Protein 2EWF (pdb70)

Radius of gyration: 25.9 Å; Cα contacts (8 Å, |Δi|>4): 853; chains: 1; bounding box: 62×52×68 Å

B-factor: mean 37.4, std 15.35, range [14.53, 157.91]

InterPro domains:
  IPR018573 Restriction endonuclease, type II, AlwI [PF09491] (80-544)

Foldseek 3Di:
DLADQFAFDAVLPLFPLVLLVLLLLVQVQFFPQCDDPSNVVSLVVSLVVVCPDQLNVVDDHSCNNCVNCVQLLQWDAAPVRGIHGFPLVVCSNVPHLVLLSLLQSLLQRFPPFLVHDDPRGDPVQAWDSLLLLVLLLCVLQVWDFLLNCLQQRRSRRHSVCSVVSSVVVVVLVVVLVPQPDPVSSVVSSVVSSVVSLCVVVVDDVVVVVVVVSSVVSSSRSLSVLNSSLSNQQWADFFRTIGGNPVCVVVSVQSNVPGGRDDPHNHPPVRSVASSDSCPPPDPQLALVSLVVLLVVLLVVQVVLCVVPCVPAVLLVLLVVVLVVLVCVVVVPRHSVSSVSSNSVSLVSSLQSVLLVVLVVVLPVVSLVVLLVLLVQLLDDPVSNQVVRSRGHNDGSFQVNLLSVLSLVSPQGQFNGWAAQFDHGSNRGGRGAHRLQAARIWTHHPAAIEGEHEGQDDEPVCCVRDLPNVLNNQVVVVVVCVVVVPRHYYAYEYEYQDDYLVSVLSVLCCCQPVVGQYFYDYSVLSSVSSVLQSQQSVVVHHDYPVLVVCLSVQLSCLSHVWDSDSVGSVVSSVVSSVVSSVVSVGDD

Sequence (587 aa):
MAKKVNWYVSCSPRSPEKIQPELKVLANFEGSYWKGVKGYKAQEAFAKELAALPQFLGAFSTRDRVAPMKTYGFVFVDEEGYLRITEAGKMLANNRRPKDVFLKQLVKWQYPSFQHKGKEYPEEEWSINPLVFVLSLLKKVGGLSKLDIAMFCLTATNNNQVDEIAEEIMQFRNEREKIKGQNKKLEFTENYFFKRRFEKIYGNVSHKSKIETKMRNARDVADATTRYFRYTGLFVARGNQLVLNPEKSDLIDEIISSSKVVKNYTRVEEFHEYYGNPSLPQFSFETKEQLLDLAHRIRDENTRLAEQLVEHFPNVKVEIQVLEDIYNSLNKKVDVETLKDVIYHAKELQLELKKKKLQADFNDPRQLEEVIDLLEVYHEKKNVIEEKIKARFIANKNTVFEWLTWNGFIILGNALEYKNNFVIDEELQPVTHAAGNQPDMEIIYEDFIVLGEVTTSKGATQFKMESEPVTRHYLNKKKELEKQGVEKELYCLFIAPEINKNTFEEFMKYNIVQNTRIIPLSLKQFNMLLMVQKKLIEKGRRLSSYDIKNLMVSLYRTTIECERKYTQIKAGLEETLNNWVVDKEVRF

Nearest PDB structures (foldseek):
  2ewf-assembly1_A  TM=1.002E+00  e=1.329E-92  Bacillus sp. D6
  5liq-assembly2_B  TM=9.983E-01  e=4.675E-88  Bacillus sp. (in: firmicutes)
  6qnz-assembly1_A  TM=1.000E+00  e=2.399E-87  Bacillus sp. D6
  5lhc-assembly1_B  TM=9.979E-01  e=2.635E-87  Bacillus sp. (in: firmicutes)
  5liz-assembly1_A  TM=9.959E-01  e=3.962E-86  Bacillus sp. (in: firmicutes)

Secondary structure (DSSP, 8-state):
--S--------TTSSGGGHHHHHHHHGGGTT-B-STTTTHHHHHHHHHHHHTSGGG-----HHHHHHHHHHTTSEEE-TTSBEEE-HHHHHHHTTSSHHHHHHHHHHH--BS-SSS-TTSS-TTT-BB-HHHHHHHHHHHHS-B-HHHIIIIITT--BGGGHHHHHHHHHHHHHHHHHS-SHHHHHHHHHHHHHHHHHHHS----HHHHHHHHHHHHHHHHHHHHHHHHHTTSEEEETTEEEE-GGGHHHHHHHHHH----S--SSHHHHHHHHT-TT-SPPTT-SHHHHHHHHHHHHHHHHHHHHHHTTT-GGGHHHHHHHHHHHHHHHH---HHHHHHHHHHHHHHHHHHHHHHHHHHTTSHHHHHHHHHHHHHTTS-HHHHHHHHHTT-SS-HHHHHHHHHHHHHHHH---SEEEE-SEE-TTS-EEEPPPTTS-SEEEE-SSEEEEEEE----HHHHHHHHHHHHHHHHHHHHHHHHHTT---EEEEEEEESS--HHHHHHHHHHHHHH---EEEEEHHHHHHHHHHHHHHHHTT----HHHHHHHHHHHHHHHHHS-S-HHHHHHHHHHHHHHHHHHTT---

Structure (mmCIF, N/CA/C/O backbone):
data_2EWF
#
_entry.id   2EWF
#
_cell.length_a   59.553
_cell.length_b   92.562
_cell.length_c   76.349
_cell.angle_alpha   90.00
_cell.angle_beta   111.88
_cell.angle_gamma   90.00
#
_symmetry.space_group_name_H-M   'P 1 21 1'
#
loop_
_entity.id
_entity.type
_entity.pdbx_description
1 polymer 'Nicking endonuclease N.BspD6I'
2 non-polymer 'BROMIDE ION'
3 water water
#
loop_
_atom_site.group_PDB
_atom_site.id
_atom_site.type_symbol
_atom_site.label_atom_id
_atom_site.label_alt_id
_atom_site.label_comp_id
_atom_site.label_asym_id
_atom_site.label_entity_id
_atom_site.label_seq_id
_atom_site.pdbx_PDB_ins_code
_atom_site.Cartn_x
_atom_site.Cartn_y
_atom_site.Cartn_z
_atom_site.occupancy
_atom_site.B_iso_or_equiv
_atom_site.auth_seq_id
_atom_site.auth_comp_id
_atom_site.auth_asym_id
_atom_site.auth_atom_id
_atom_site.pdbx_PDB_model_num
ATOM 1 N N . MET A 1 7 ? 16.149 27.314 93.191 0.50 61.45 1 MET A N 1
ATOM 2 C CA . MET A 1 7 ? 14.919 27.936 92.697 0.50 43.84 1 MET A CA 1
ATOM 3 C C . MET A 1 7 ? 14.314 27.115 91.570 0.50 45.15 1 MET A C 1
ATOM 4 O O . MET A 1 7 ? 15.008 26.497 90.759 0.50 46.99 1 MET A O 1
ATOM 9 N N . ALA A 1 8 ? 12.983 27.081 91.488 0.50 49.26 2 ALA A N 1
ATOM 10 C CA . ALA A 1 8 ? 12.397 26.327 90.374 0.50 51.98 2 ALA A CA 1
ATOM 11 C C . ALA A 1 8 ? 12.228 27.263 89.183 0.50 43.71 2 ALA A C 1
ATOM 12 O O . ALA A 1 8 ? 11.870 26.864 88.077 0.50 55.50 2 ALA A O 1
ATOM 14 N N . LYS A 1 9 ? 12.496 28.541 89.441 0.50 36.62 3 LYS A N 1
ATOM 15 C CA . LYS A 1 9 ? 12.382 29.542 88.387 0.50 38.30 3 LYS A CA 1
ATOM 16 C C . LYS A 1 9 ? 13.437 29.262 87.319 0.50 47.89 3 LYS A C 1
ATOM 17 O O . LYS A 1 9 ? 14.607 29.160 87.684 0.50 29.90 3 LYS A O 1
ATOM 23 N N . LYS A 1 10 ? 13.005 29.144 86.071 1.00 53.97 4 LYS A N 1
ATOM 24 C CA . LYS A 1 10 ? 13.907 29.019 84.932 1.00 42.29 4 LYS A CA 1
ATOM 25 C C . LYS A 1 10 ? 14.674 30.325 84.794 1.00 30.30 4 LYS A C 1
ATOM 26 O O . LYS A 1 10 ? 14.128 31.374 85.147 1.00 39.14 4 LYS A O 1
ATOM 32 N N . VAL A 1 11 ? 15.909 30.243 84.294 1.00 33.41 5 VAL A N 1
ATOM 33 C CA . VAL A 1 11 ? 16.697 31.465 84.194 1.00 30.28 5 VAL A CA 1
ATOM 34 C C . VAL A 1 11 ? 17.254 31.678 82.796 1.00 33.72 5 VAL A C 1
ATOM 35 O O . VAL A 1 11 ? 18.030 32.619 82.586 1.00 29.05 5 VAL A O 1
ATOM 39 N N . ASN A 1 12 ? 16.840 30.851 81.833 1.00 34.60 6 ASN A N 1
ATOM 40 C CA . ASN A 1 12 ? 17.192 31.196 80.447 1.00 35.75 6 ASN A CA 1
ATOM 41 C C . ASN A 1 12 ? 16.065 30.821 79.490 1.00 34.34 6 ASN A C 1
ATOM 42 O O . ASN A 1 12 ? 15.230 29.977 79.802 1.00 32.38 6 ASN A O 1
ATOM 47 N N . TRP A 1 13 ? 16.051 31.456 78.315 1.00 28.95 7 TRP A N 1
ATOM 48 C CA . TRP A 1 13 ? 15.089 31.054 77.289 1.00 23.52 7 TRP A CA 1
ATOM 49 C C . TRP A 1 13 ? 15.821 30.218 76.252 1.00 32.68 7 TRP A C 1
ATOM 50 O O . TRP A 1 13 ? 17.054 30.194 76.256 1.00 31.09 7 TRP A O 1
ATOM 61 N N . TYR A 1 14 ? 15.135 29.543 75.335 1.00 28.23 8 TYR A N 1
ATOM 62 C CA . TYR A 1 14 ? 15.947 28.908 74.299 1.00 33.36 8 TYR A CA 1
ATOM 63 C C . TYR A 1 14 ? 15.148 28.764 73.002 1.00 31.90 8 TYR A C 1
ATOM 64 O O . TYR A 1 14 ? 13.931 28.811 73.006 1.00 24.17 8 TYR A O 1
ATOM 73 N N . VAL A 1 15 ? 15.936 28.565 71.956 1.00 37.34 9 VAL A N 1
ATOM 74 C CA . VAL A 1 15 ? 15.401 28.200 70.653 1.00 35.34 9 VAL A CA 1
ATOM 75 C C . VAL A 1 15 ? 15.655 26.715 70.476 1.00 32.08 9 VAL A C 1
ATOM 76 O O . VAL A 1 15 ? 16.749 26.221 70.774 1.00 27.41 9 VAL A O 1
ATOM 80 N N . SER A 1 16 ? 14.679 25.961 70.009 1.00 22.91 10 SER A N 1
ATOM 81 C CA . SER A 1 16 ? 14.779 24.512 69.949 1.00 27.26 10 SER A CA 1
ATOM 82 C C . SER A 1 16 ? 15.902 24.025 69.038 1.00 33.30 10 SER A C 1
ATOM 83 O O . SER A 1 16 ? 16.250 24.707 68.072 1.00 26.92 10 SER A O 1
ATOM 86 N N . CYS A 1 17 ? 16.454 22.858 69.336 1.00 30.70 11 CYS A N 1
ATOM 87 C CA . CYS A 1 17 ? 17.486 22.190 68.549 1.00 29.45 11 CYS A CA 1
ATOM 88 C C . CYS A 1 17 ? 16.898 20.972 67.861 1.00 28.67 11 CYS A C 1
ATOM 89 O O . CYS A 1 17 ? 17.551 20.070 67.326 1.00 27.95 11 CYS A O 1
ATOM 92 N N . SER A 1 18 ? 15.556 20.938 67.870 1.00 24.26 12 SER A N 1
ATOM 93 C CA . SER A 1 18 ? 14.894 19.790 67.253 1.00 23.40 12 SER A CA 1
ATOM 94 C C . SER A 1 18 ? 13.704 20.210 66.403 1.00 30.23 12 SER A C 1
ATOM 95 O O . SER A 1 18 ? 12.568 19.973 66.827 1.00 28.38 12 SER A O 1
ATOM 98 N N . PRO A 1 19 ? 13.954 20.782 65.234 1.00 27.94 13 PRO A N 1
ATOM 99 C CA . PRO A 1 19 ? 15.309 20.935 64.695 1.00 21.88 13 PRO A CA 1
ATOM 100 C C . PRO A 1 19 ? 15.950 22.274 64.956 1.00 23.79 13 PRO A C 1
ATOM 101 O O . PRO A 1 19 ? 15.329 23.298 65.255 1.00 21.62 13 PRO A O 1
ATOM 105 N N . ARG A 1 20 ? 17.293 22.302 64.817 1.00 22.80 14 ARG A N 1
ATOM 106 C CA . ARG A 1 20 ? 18.031 23.546 64.989 1.00 25.02 14 ARG A CA 1
ATOM 107 C C . ARG A 1 20 ? 17.931 24.417 63.746 1.00 19.89 14 ARG A C 1
ATOM 108 O O . ARG A 1 20 ? 18.277 25.597 63.735 1.00 19.05 14 ARG A O 1
ATOM 116 N N . SER A 1 21 ? 17.456 23.863 62.627 1.00 20.75 15 SER A N 1
ATOM 117 C CA . SER A 1 21 ? 17.261 24.812 61.506 1.00 27.47 15 SER A CA 1
ATOM 118 C C . SER A 1 21 ? 15.781 24.864 61.163 1.00 18.24 15 SER A C 1
ATOM 119 O O . SER A 1 21 ? 15.108 23.827 61.082 1.00 19.37 15 SER A O 1
ATOM 122 N N . PRO A 1 22 ? 15.274 26.075 61.012 1.00 20.29 16 PRO A N 1
ATOM 123 C CA . PRO A 1 22 ? 13.824 26.294 61.048 1.00 23.15 16 PRO A CA 1
ATOM 124 C C . PRO A 1 22 ? 13.061 25.758 59.842 1.00 23.66 16 PRO A C 1
ATOM 125 O O . PRO A 1 22 ? 11.886 25.420 59.944 1.00 23.04 16 PRO A O 1
ATOM 129 N N . GLU A 1 23 ? 13.712 25.691 58.684 1.00 22.41 17 GLU A N 1
ATOM 130 C CA . GLU A 1 23 ? 13.014 25.160 57.507 1.00 25.18 17 GLU A CA 1
ATOM 131 C C . GLU A 1 23 ? 12.658 23.694 57.665 1.00 24.89 17 GLU A C 1
ATOM 132 O O . GLU A 1 23 ? 11.876 23.149 56.882 1.00 24.62 17 GLU A O 1
ATOM 138 N N . LYS A 1 24 ? 13.196 22.980 58.662 1.00 22.47 18 LYS A N 1
ATOM 139 C CA . LYS A 1 24 ? 12.886 21.558 58.803 1.00 23.54 18 LYS A CA 1
ATOM 140 C C . LYS A 1 24 ? 11.587 21.348 59.567 1.00 25.22 18 LYS A C 1
ATOM 141 O O . LYS A 1 24 ? 11.096 20.234 59.728 1.00 23.59 18 LYS A O 1
ATOM 147 N N . ILE A 1 25 ? 10.986 22.427 60.054 1.00 21.93 19 ILE A N 1
ATOM 148 C CA . ILE A 1 25 ? 9.684 22.295 60.717 1.00 19.71 19 ILE A CA 1
ATOM 149 C C . ILE A 1 25 ? 8.54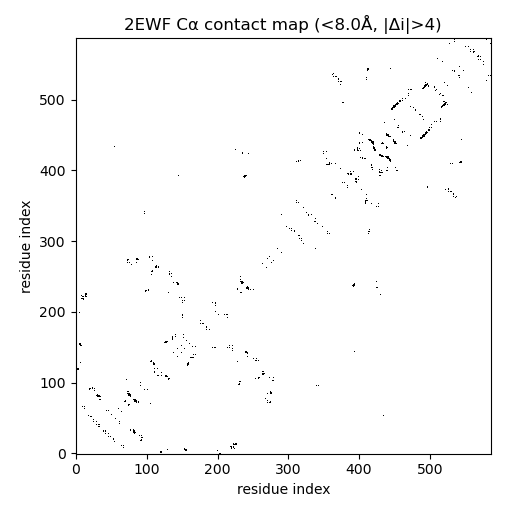8 22.054 59.739 1.00 26.84 19 ILE A C 1
ATOM 150 O O . ILE A 1 25 ? 7.691 21.214 60.044 1.00 28.57 19 ILE A O 1
ATOM 155 N N . GLN A 1 26 ? 8.519 22.733 58.598 1.00 21.96 20 GLN A N 1
ATOM 156 C CA . GLN A 1 26 ? 7.356 22.638 57.696 1.00 21.27 20 GLN A CA 1
ATOM 157 C C . GLN A 1 26 ? 6.925 21.217 57.377 1.00 14.53 20 GLN A C 1
ATOM 158 O O . GLN A 1 26 ? 5.736 20.871 57.447 1.00 20.38 20 GLN A O 1
ATOM 164 N N . PRO A 1 27 ? 7.831 20.351 56.954 1.00 20.88 21 PRO A N 1
ATOM 165 C CA . PRO A 1 27 ? 7.376 18.995 56.624 1.00 28.38 21 PRO A CA 1
ATOM 166 C C . PRO A 1 27 ? 6.810 18.279 57.855 1.00 33.78 21 PRO A C 1
ATOM 167 O O . PRO A 1 27 ? 5.819 17.563 57.689 1.00 27.03 21 PRO A O 1
ATOM 171 N N . GLU A 1 28 ? 7.357 18.445 59.052 1.00 25.27 22 GLU A N 1
ATOM 172 C CA . GLU A 1 28 ? 6.748 17.914 60.274 1.00 24.19 22 GLU A CA 1
ATOM 173 C C . GLU A 1 28 ? 5.319 18.409 60.516 1.00 22.21 22 GLU A C 1
ATOM 174 O O . GLU A 1 28 ? 4.390 17.679 60.858 1.00 26.06 22 GLU A O 1
ATOM 180 N N . LEU A 1 29 ? 5.152 19.718 60.368 1.00 20.35 23 LEU A N 1
ATOM 181 C CA . LEU A 1 29 ? 3.891 20.395 60.635 1.00 16.43 23 LEU A CA 1
ATOM 182 C C . LEU A 1 29 ? 2.849 19.948 59.627 1.00 26.56 23 LEU A C 1
ATOM 183 O O . LEU A 1 29 ? 1.669 19.773 59.915 1.00 24.52 23 LEU A O 1
ATOM 188 N N . LYS A 1 30 ? 3.302 19.725 58.390 1.00 27.48 24 LYS A N 1
ATOM 189 C CA . LYS A 1 30 ? 2.360 19.262 57.384 1.00 23.65 24 LYS A CA 1
ATOM 190 C C . LYS A 1 30 ? 1.840 17.881 57.776 1.00 27.18 24 LYS A C 1
ATOM 191 O O . LYS A 1 30 ? 0.670 17.570 57.564 1.00 28.96 24 LYS A O 1
ATOM 197 N N . VAL A 1 31 ? 2.716 17.064 58.340 1.00 25.81 25 VAL A N 1
ATOM 198 C CA . VAL A 1 31 ? 2.282 15.732 58.791 1.00 27.83 25 VAL A CA 1
ATOM 199 C C . VAL A 1 31 ? 1.343 15.891 59.983 1.00 25.89 25 VAL A C 1
ATOM 200 O O . VAL A 1 31 ? 0.264 15.295 60.011 1.00 28.17 25 VAL A O 1
ATOM 204 N N . LEU A 1 32 ? 1.758 16.700 60.950 1.00 21.45 26 LEU A N 1
ATOM 205 C CA . LEU A 1 32 ? 0.948 16.867 62.158 1.00 25.04 26 LEU A CA 1
ATOM 206 C C . LEU A 1 32 ? -0.428 17.439 61.861 1.00 26.72 26 LEU A C 1
ATOM 207 O O . LEU A 1 32 ? -1.417 17.134 62.533 1.00 28.48 26 LEU A O 1
ATOM 212 N N . ALA A 1 33 ? -0.540 18.299 60.854 1.00 27.11 27 ALA A N 1
ATOM 213 C CA . ALA A 1 33 ? -1.841 18.928 60.622 1.00 27.56 27 ALA A CA 1
ATOM 214 C C . ALA A 1 33 ? -2.907 17.903 60.280 1.00 28.02 27 ALA A C 1
ATOM 215 O O . ALA A 1 33 ? -4.093 18.195 60.441 1.00 29.22 27 ALA A O 1
ATOM 217 N N . ASN A 1 34 ? -2.497 16.739 59.807 1.00 28.78 28 ASN A N 1
ATOM 218 C CA . ASN A 1 34 ? -3.384 15.644 59.476 1.00 30.56 28 ASN A CA 1
ATOM 219 C C . ASN A 1 34 ? -4.096 15.140 60.730 1.00 27.53 28 ASN A C 1
ATOM 220 O O . ASN A 1 34 ? -5.094 14.450 60.613 1.00 30.78 28 ASN A O 1
ATOM 225 N N . PHE A 1 35 ? -3.545 15.456 61.893 1.00 26.87 29 PHE A N 1
ATOM 226 C CA . PHE A 1 35 ? -4.184 14.958 63.108 1.00 26.26 29 PHE A CA 1
ATOM 227 C C . PHE A 1 35 ? -5.012 16.018 63.811 1.00 29.46 29 PHE A C 1
ATOM 228 O O . PHE A 1 35 ? -5.376 15.776 64.973 1.00 30.67 29 PHE A O 1
ATOM 236 N N . GLU A 1 36 ? -5.270 17.140 63.142 1.00 24.28 30 GLU A N 1
ATOM 237 C CA . GLU A 1 36 ? -6.147 18.145 63.723 1.00 28.32 30 GLU A CA 1
ATOM 238 C C . GLU A 1 36 ? -7.448 17.461 64.164 1.00 36.09 30 GLU A C 1
ATOM 239 O O . GLU A 1 36 ? -8.020 16.661 63.414 1.00 26.79 30 GLU A O 1
ATOM 245 N N . GLY A 1 37 ? -7.910 17.805 65.358 1.00 28.97 31 GLY A N 1
ATOM 246 C CA . GLY A 1 37 ? -9.206 17.339 65.832 1.00 25.63 31 GLY A CA 1
ATOM 247 C C . GLY A 1 37 ? -9.095 15.999 66.521 1.00 31.08 31 GLY A C 1
ATOM 248 O O . GLY A 1 37 ? -10.077 15.454 67.036 1.00 30.62 31 GLY A O 1
ATOM 249 N N . SER A 1 38 ? -7.876 15.465 66.544 1.00 26.66 32 SER A N 1
ATOM 250 C CA . SER A 1 38 ? -7.585 14.244 67.272 1.00 23.52 32 SER A CA 1
ATOM 251 C C . SER A 1 38 ? -7.496 14.490 68.769 1.00 30.71 32 SER A C 1
ATOM 252 O O . SER A 1 38 ? -6.993 15.529 69.189 1.00 25.25 32 SER A O 1
ATOM 255 N N . TYR A 1 39 ? -7.955 13.550 69.597 1.00 30.09 33 TYR A N 1
ATOM 256 C CA . TYR A 1 39 ? -7.730 13.691 71.043 1.00 33.63 33 TYR A CA 1
ATOM 257 C C . TYR A 1 39 ? -6.235 13.574 71.293 1.00 28.19 33 TYR A C 1
ATOM 258 O O . TYR A 1 39 ? -5.596 12.688 70.719 1.00 34.90 33 TYR A O 1
ATOM 267 N N . TRP A 1 40 ? -5.636 14.442 72.102 1.00 26.82 34 TRP A N 1
ATOM 268 C CA . TRP A 1 40 ? -4.181 14.540 72.165 1.00 29.97 34 TRP A CA 1
ATOM 269 C C . TRP A 1 40 ? -3.754 14.730 73.613 1.00 39.59 34 TRP A C 1
ATOM 270 O O . TRP A 1 40 ? -2.690 15.247 73.938 1.00 44.80 34 TRP A O 1
ATOM 281 N N . LYS A 1 41 ? -4.625 14.318 74.530 1.00 38.48 35 LYS A N 1
ATOM 282 C CA . LYS A 1 41 ? -4.280 14.501 75.944 1.00 45.93 35 LYS A CA 1
ATOM 283 C C . LYS A 1 41 ? -4.371 13.198 76.723 1.00 31.13 35 LYS A C 1
ATOM 284 O O . LYS A 1 41 ? -5.260 12.385 76.471 1.00 30.89 35 LYS A O 1
ATOM 290 N N . GLY A 1 42 ? -3.487 12.952 77.686 1.00 45.00 36 GLY A N 1
ATOM 291 C CA . GLY A 1 42 ? -3.629 11.781 78.546 1.00 48.84 36 GLY A CA 1
ATOM 292 C C . GLY A 1 42 ? -3.497 10.469 77.799 1.00 48.28 36 GLY A C 1
ATOM 293 O O . GLY A 1 42 ? -2.899 10.446 76.720 1.00 32.93 36 GLY A O 1
ATOM 294 N N . VAL A 1 43 ? -4.036 9.386 78.353 1.00 42.89 37 VAL A N 1
ATOM 295 C CA . VAL A 1 43 ? -3.939 8.072 77.727 1.00 36.58 37 VAL A CA 1
ATOM 296 C C . VAL A 1 43 ? -4.820 7.996 76.496 1.00 39.98 37 VAL A C 1
ATOM 297 O O . VAL A 1 43 ? -4.557 7.280 75.522 1.00 34.24 37 VAL A O 1
ATOM 301 N N . LYS A 1 44 ? -5.931 8.754 76.479 1.00 29.91 38 LYS A N 1
ATOM 302 C CA . LYS A 1 44 ? -6.707 8.646 75.234 1.00 34.34 38 LYS A CA 1
ATOM 303 C C . LYS A 1 44 ? -5.942 9.308 74.087 1.00 31.72 38 LYS A C 1
ATOM 304 O O . LYS A 1 44 ? -6.205 9.033 72.917 1.00 29.22 38 LYS A O 1
ATOM 310 N N . GLY A 1 45 ? -5.004 10.169 74.446 1.00 28.04 39 GLY A N 1
ATOM 311 C CA . GLY A 1 45 ? -4.104 10.842 73.531 1.00 35.74 39 GLY A CA 1
ATOM 312 C C . GLY A 1 45 ? -3.121 9.913 72.851 1.00 44.60 39 GLY A C 1
ATOM 313 O O . GLY A 1 45 ? -2.631 10.253 71.765 1.00 33.28 39 GLY A O 1
ATOM 314 N N . TYR A 1 46 ? -2.820 8.757 73.444 1.00 36.64 40 TYR A N 1
ATOM 315 C CA . TYR A 1 46 ? -1.845 7.821 72.908 1.00 37.97 40 TYR A CA 1
ATOM 316 C C . TYR A 1 46 ? -2.055 7.419 71.454 1.00 32.54 40 TYR A C 1
ATOM 317 O O . TYR A 1 46 ? -1.110 7.367 70.660 1.00 31.92 40 TYR A O 1
ATOM 326 N N . LYS A 1 47 ? -3.287 7.078 71.102 1.00 29.69 41 LYS A N 1
ATOM 327 C CA . LYS A 1 47 ? -3.555 6.510 69.780 1.00 29.19 41 LYS A CA 1
ATOM 328 C C . LYS A 1 47 ? -3.092 7.459 68.674 1.00 33.88 41 LYS A C 1
ATOM 329 O O . LYS A 1 47 ? -2.307 7.129 67.783 1.00 30.41 41 LYS A O 1
ATOM 335 N N . ALA A 1 48 ? -3.619 8.682 68.747 1.00 26.50 42 ALA A N 1
ATOM 336 C CA . ALA A 1 48 ? -3.234 9.671 67.724 1.00 33.11 42 ALA A CA 1
ATOM 337 C C . ALA A 1 48 ? -1.766 10.027 67.814 1.00 31.53 42 ALA A C 1
ATOM 338 O O . ALA A 1 48 ? -1.041 10.166 66.817 1.00 29.25 42 ALA A O 1
ATOM 340 N N . GLN A 1 49 ? -1.224 10.180 69.030 1.00 28.97 43 GLN A N 1
ATOM 341 C CA . GLN A 1 49 ? 0.178 10.605 69.073 1.00 28.27 43 GLN A CA 1
ATOM 342 C C . GLN A 1 49 ? 1.114 9.540 68.542 1.00 33.63 43 GLN A C 1
ATOM 343 O O . GLN A 1 49 ? 2.160 9.849 67.957 1.00 31.08 43 GLN A O 1
ATOM 349 N N . GLU A 1 50 ? 0.781 8.260 68.714 1.00 31.09 44 GLU A N 1
ATOM 350 C CA . GLU A 1 50 ? 1.653 7.211 68.186 1.00 30.66 44 GLU A CA 1
ATOM 351 C C . GLU A 1 50 ? 1.440 7.076 66.687 1.00 28.02 44 GLU A C 1
ATOM 352 O O . GLU A 1 50 ? 2.354 6.756 65.925 1.00 33.91 44 GLU A O 1
ATOM 358 N N . ALA A 1 51 ? 0.204 7.322 66.237 1.00 28.38 45 ALA A N 1
ATOM 359 C CA . ALA A 1 51 ? -0.001 7.279 64.785 1.00 34.36 45 ALA A CA 1
ATOM 360 C C . ALA A 1 51 ? 0.781 8.411 64.119 1.00 37.70 45 ALA A C 1
ATOM 361 O O . ALA A 1 51 ? 1.405 8.215 63.069 1.00 31.50 45 ALA A O 1
ATOM 363 N N . PHE A 1 52 ? 0.762 9.595 64.734 1.00 29.79 46 PHE A N 1
ATOM 364 C CA . PHE A 1 52 ? 1.567 10.703 64.187 1.00 27.66 46 PHE A CA 1
ATOM 365 C C . PHE A 1 52 ? 3.048 10.355 64.151 1.00 28.64 46 PHE A C 1
ATOM 366 O O . PHE A 1 52 ? 3.724 10.530 63.130 1.00 31.14 46 PHE A O 1
ATOM 374 N N . ALA A 1 53 ? 3.593 9.858 65.261 1.00 30.10 47 ALA A N 1
ATOM 375 C CA . ALA A 1 53 ? 4.998 9.494 65.334 1.00 32.75 47 ALA A CA 1
ATOM 376 C C . ALA A 1 53 ? 5.377 8.545 64.207 1.00 31.56 47 ALA A C 1
ATOM 377 O O . ALA A 1 53 ? 6.466 8.646 63.639 1.00 36.79 47 ALA A O 1
ATOM 379 N N . LYS A 1 54 ? 4.507 7.610 63.843 1.00 35.77 48 LYS A N 1
ATOM 380 C CA . LYS A 1 54 ? 4.913 6.698 62.762 1.00 46.39 48 LYS A CA 1
ATOM 381 C C . LYS A 1 54 ? 4.954 7.415 61.421 1.00 40.86 48 LYS A C 1
ATOM 382 O O . LYS A 1 54 ? 5.845 7.222 60.591 1.00 42.27 48 LYS A O 1
ATOM 388 N N . GLU A 1 55 ? 3.974 8.273 61.159 1.00 41.47 49 GLU A N 1
ATOM 389 C CA . GLU A 1 55 ? 3.959 9.008 59.888 1.00 34.44 49 GLU A CA 1
ATOM 390 C C . GLU A 1 55 ? 5.160 9.930 59.783 1.00 35.72 49 GLU A C 1
ATOM 391 O O . GLU A 1 55 ? 5.736 10.155 58.714 1.00 38.76 49 GLU A O 1
ATOM 397 N N . LEU A 1 56 ? 5.588 10.499 60.909 1.00 32.00 50 LEU A N 1
ATOM 398 C CA . LEU A 1 56 ? 6.731 11.405 60.907 1.00 34.63 50 LEU A CA 1
ATOM 399 C C . LEU A 1 56 ? 8.076 10.715 60.710 1.00 48.88 50 LEU A C 1
ATOM 400 O O . LEU A 1 56 ? 9.004 11.332 60.164 1.00 36.21 50 LEU A O 1
ATOM 405 N N . ALA A 1 57 ? 8.207 9.468 61.167 1.00 43.24 51 ALA A N 1
ATOM 406 C CA . ALA A 1 57 ? 9.475 8.746 61.092 1.00 34.51 51 ALA A CA 1
ATOM 407 C C . ALA A 1 57 ? 9.747 8.347 59.648 1.00 34.59 51 ALA A C 1
ATOM 408 O O . ALA A 1 57 ? 10.855 8.065 59.214 1.00 58.25 51 ALA A O 1
ATOM 410 N N . ALA A 1 58 ? 8.662 8.320 58.872 1.00 35.90 52 ALA A N 1
ATOM 411 C CA . ALA A 1 58 ? 8.846 8.041 57.448 1.00 35.35 52 ALA A CA 1
ATOM 412 C C . ALA A 1 58 ? 9.366 9.271 56.713 1.00 42.93 52 ALA A C 1
ATOM 413 O O . ALA A 1 58 ? 9.630 9.220 55.508 1.00 35.57 52 ALA A O 1
ATOM 415 N N . LEU A 1 59 ? 9.519 10.413 57.385 1.00 35.00 53 LEU A N 1
ATOM 416 C CA . LEU A 1 59 ? 9.940 11.616 56.656 1.00 32.89 53 LEU A CA 1
ATOM 417 C C . LEU A 1 59 ? 11.396 11.492 56.221 1.00 38.83 53 LEU A C 1
ATOM 418 O O . LEU A 1 59 ? 12.181 10.888 56.965 1.00 45.45 53 LEU A O 1
ATOM 423 N N . PRO A 1 60 ? 11.790 12.020 55.064 1.00 38.04 54 PRO A N 1
ATOM 424 C CA . PRO A 1 60 ? 13.196 11.907 54.652 1.00 34.17 54 PRO A CA 1
ATOM 425 C C . PRO A 1 60 ? 14.173 12.391 55.710 1.00 37.97 54 PRO A C 1
ATOM 426 O O . PRO A 1 60 ? 15.240 11.790 55.866 1.00 36.38 54 PRO A O 1
ATOM 430 N N . GLN A 1 61 ? 13.862 13.462 56.456 1.00 34.52 55 GLN A N 1
ATOM 431 C CA . GLN A 1 61 ? 14.904 13.970 57.343 1.00 33.64 55 GLN A CA 1
ATOM 432 C C . GLN A 1 61 ? 15.182 12.999 58.489 1.00 32.17 55 GLN A C 1
ATOM 433 O O . GLN A 1 61 ? 16.198 13.168 59.166 1.00 33.90 55 GLN A O 1
ATOM 439 N N . PHE A 1 62 ? 14.272 12.055 58.688 1.00 32.25 56 PHE A N 1
ATOM 440 C CA . PHE A 1 62 ? 14.377 11.115 59.802 1.00 45.36 56 PHE A CA 1
ATOM 441 C C . PHE A 1 62 ? 14.757 9.724 59.304 1.00 55.11 56 PHE A C 1
ATOM 442 O O . PHE A 1 62 ? 14.797 8.781 60.095 1.00 63.57 56 PHE A O 1
ATOM 450 N N . LEU A 1 63 ? 15.034 9.611 58.008 0.50 43.79 57 LEU A N 1
ATOM 451 C CA . LEU A 1 63 ? 15.511 8.333 57.482 0.50 40.30 57 LEU A CA 1
ATOM 452 C C . LEU A 1 63 ? 17.028 8.391 57.325 0.50 41.92 57 LEU A C 1
ATOM 453 O O . LEU A 1 63 ? 17.538 8.517 56.214 0.50 62.81 57 LEU A O 1
ATOM 458 N N . GLY A 1 64 ? 17.726 8.311 58.451 0.50 32.81 58 GLY A N 1
ATOM 459 C CA . GLY A 1 64 ? 19.162 8.455 58.524 0.50 40.48 58 GLY A CA 1
ATOM 460 C C . GLY A 1 64 ? 19.924 7.159 58.680 0.50 43.27 58 GLY A C 1
ATOM 461 O O . GLY A 1 64 ? 19.920 6.310 57.788 0.50 57.19 58 GLY A O 1
ATOM 462 N N . ALA A 1 72 ? 15.971 8.324 67.095 0.50 42.54 66 ALA A N 1
ATOM 463 C CA . ALA A 1 72 ? 14.641 8.103 67.652 0.50 63.75 66 ALA A CA 1
ATOM 464 C C . ALA A 1 72 ? 14.366 9.002 68.860 0.50 59.02 66 ALA A C 1
ATOM 465 O O . ALA A 1 72 ? 14.845 8.759 69.966 0.50 57.58 66 ALA A O 1
ATOM 467 N N . PHE A 1 73 ? 13.583 10.033 68.609 0.50 53.33 67 PHE A N 1
ATOM 468 C CA . PHE A 1 73 ? 13.143 11.059 69.528 0.50 53.68 67 PHE A CA 1
ATOM 469 C C . PHE A 1 73 ? 11.818 10.707 70.191 0.50 53.66 67 PHE A C 1
ATOM 470 O O . PHE A 1 73 ? 11.290 9.608 70.015 0.50 59.68 67 PHE A O 1
ATOM 478 N N . SER A 1 74 ? 11.279 11.665 70.936 0.50 50.78 68 SER A N 1
ATOM 479 C CA . SER A 1 74 ? 9.926 11.552 71.469 1.00 51.90 68 SER A CA 1
ATOM 480 C C . SER A 1 74 ? 9.003 12.486 70.684 1.00 44.86 68 SER A C 1
ATOM 481 O O . SER A 1 74 ? 9.401 13.594 70.333 1.00 41.23 68 SER A O 1
ATOM 484 N N . THR A 1 75 ? 7.782 12.040 70.427 1.00 47.10 69 THR A N 1
ATOM 485 C CA . THR A 1 75 ? 6.766 12.891 69.823 1.00 53.88 69 THR A CA 1
ATOM 486 C C . THR A 1 75 ? 6.685 14.240 70.530 1.00 55.22 69 THR A C 1
ATOM 487 O O . THR A 1 75 ? 6.673 15.285 69.881 1.00 46.02 69 THR A O 1
ATOM 491 N N . ARG A 1 76 ? 6.624 14.223 71.862 1.00 45.93 70 ARG A N 1
ATOM 492 C CA . ARG A 1 76 ? 6.522 15.478 72.608 1.00 48.22 70 ARG A CA 1
ATOM 493 C C . ARG A 1 76 ? 7.668 16.405 72.243 1.00 36.19 70 ARG A C 1
ATOM 494 O O . ARG A 1 76 ? 7.544 17.624 72.156 1.00 34.35 70 ARG A O 1
ATOM 502 N N . ASP A 1 77 ? 8.838 15.821 72.004 1.00 38.28 71 ASP A N 1
ATOM 503 C CA . ASP A 1 77 ? 10.001 16.645 71.706 1.00 37.27 71 ASP A CA 1
ATOM 504 C C . ASP A 1 77 ? 9.923 17.302 70.333 1.00 29.78 71 ASP A C 1
ATOM 505 O O . ASP A 1 77 ? 10.409 18.414 70.143 1.00 30.34 71 ASP A O 1
ATOM 510 N N . ARG A 1 78 ? 9.354 16.611 69.353 1.00 35.01 72 ARG A N 1
ATOM 511 C CA . ARG A 1 78 ? 9.217 17.251 68.038 1.00 38.74 72 ARG A CA 1
ATOM 512 C C . ARG A 1 78 ? 8.081 18.268 68.065 1.00 26.49 72 ARG A C 1
ATOM 513 O O . ARG A 1 78 ? 8.123 19.327 67.437 1.00 28.76 72 ARG A O 1
ATOM 521 N N . VAL A 1 79 ? 7.009 17.957 68.803 1.00 22.71 73 VAL A N 1
ATOM 522 C CA . VAL A 1 79 ? 5.875 18.890 68.772 1.00 26.38 73 VAL A CA 1
ATOM 523 C C . VAL A 1 79 ? 6.152 20.166 69.534 1.00 25.80 73 VAL A C 1
ATOM 524 O O . VAL A 1 79 ? 5.576 21.210 69.230 1.00 26.21 73 VAL A O 1
ATOM 528 N N . ALA A 1 80 ? 7.036 20.149 70.532 1.00 27.91 74 ALA A N 1
ATOM 529 C CA . ALA A 1 80 ? 7.196 21.293 71.421 1.00 23.85 74 ALA A CA 1
ATOM 530 C C . ALA A 1 80 ? 7.527 22.610 70.723 1.00 18.39 74 ALA A C 1
ATOM 531 O O . ALA A 1 80 ? 6.927 23.624 71.097 1.00 20.86 74 ALA A O 1
ATOM 533 N N . PRO A 1 81 ? 8.471 22.666 69.800 1.00 25.71 75 PRO A N 1
ATOM 534 C CA . PRO A 1 81 ? 8.718 23.908 69.067 1.00 25.20 75 PRO A CA 1
ATOM 535 C C . PRO A 1 81 ? 7.508 24.342 68.240 1.00 22.95 75 PRO A C 1
ATOM 536 O O . PRO A 1 81 ? 7.295 25.548 68.066 1.00 22.01 75 PRO A O 1
ATOM 540 N N . MET A 1 82 ? 6.720 23.399 67.740 1.00 21.37 76 MET A N 1
ATOM 541 C CA . MET A 1 82 ? 5.494 23.799 67.024 1.00 23.70 76 MET A CA 1
ATOM 542 C C . MET A 1 82 ? 4.504 24.471 67.953 1.00 28.57 76 MET A C 1
ATOM 543 O O . MET A 1 82 ? 3.778 25.396 67.550 1.00 23.93 76 MET A O 1
ATOM 548 N N . LYS A 1 83 ? 4.454 24.081 69.230 1.00 19.42 77 LYS A N 1
ATOM 549 C CA . LYS A 1 83 ? 3.680 24.865 70.193 1.00 18.30 77 LYS A CA 1
ATOM 550 C C . LYS A 1 83 ? 4.324 26.184 70.555 1.00 17.60 77 LYS A C 1
ATOM 551 O O . LYS A 1 83 ? 3.695 27.248 70.564 1.00 20.80 77 LYS A O 1
ATOM 557 N N . THR A 1 84 ? 5.634 26.172 70.878 1.00 17.80 78 THR A N 1
ATOM 558 C CA . THR A 1 84 ? 6.283 27.391 71.312 1.00 15.01 78 THR A CA 1
ATOM 559 C C . THR A 1 84 ? 6.223 28.498 70.271 1.00 18.03 78 THR A C 1
ATOM 560 O O . THR A 1 84 ? 6.134 29.663 70.649 1.00 18.07 78 THR A O 1
ATOM 564 N N . TYR A 1 85 ? 6.304 28.132 68.973 1.00 18.75 79 TYR A N 1
ATOM 565 C CA . TYR A 1 85 ? 6.234 29.188 67.944 1.00 23.59 79 TYR A CA 1
ATOM 566 C C . TYR A 1 85 ? 4.816 29.424 67.436 1.00 24.62 79 TYR A C 1
ATOM 567 O O . TYR A 1 85 ? 4.571 30.139 66.454 1.00 20.12 79 TYR A O 1
ATOM 576 N N . GLY A 1 86 ? 3.792 28.882 68.077 1.00 22.61 80 GLY A N 1
ATOM 577 C CA . GLY A 1 86 ? 2.409 29.251 67.806 1.00 21.05 80 GLY A CA 1
ATOM 578 C C . GLY A 1 86 ? 1.751 28.611 66.594 1.00 23.28 80 GLY A C 1
ATOM 579 O O . GLY A 1 86 ? 0.791 29.197 66.079 1.00 20.88 80 GLY A O 1
ATOM 580 N N . PHE A 1 87 ? 2.198 27.462 66.127 1.00 20.47 81 PHE A N 1
ATOM 581 C CA . PHE A 1 87 ? 1.652 26.721 65.000 1.00 21.65 81 PHE A CA 1
ATOM 582 C C . PHE A 1 87 ? 0.572 25.752 65.438 1.00 25.86 81 PHE A C 1
ATOM 583 O O . PHE A 1 87 ? -0.375 25.447 64.688 1.00 22.01 81 PHE A O 1
ATOM 591 N N . VAL A 1 88 ? 0.667 25.207 66.661 1.00 19.36 82 VAL A N 1
ATOM 592 C CA . VAL A 1 88 ? -0.361 24.259 67.100 1.00 16.05 82 VAL A CA 1
ATOM 593 C C . VAL A 1 88 ? -0.610 24.420 68.606 1.00 23.45 82 VAL A C 1
ATOM 594 O O . VAL A 1 88 ? 0.217 25.016 69.295 1.00 21.60 82 VAL A O 1
ATOM 598 N N . PHE A 1 89 ? -1.715 23.887 69.107 1.00 24.55 83 PHE A N 1
ATOM 599 C CA . PHE A 1 89 ? -1.966 23.867 70.553 1.00 24.48 83 PHE A CA 1
ATOM 600 C C . PHE A 1 89 ? -2.969 22.769 70.887 1.00 30.52 83 PHE A C 1
ATOM 601 O O . PHE A 1 89 ? -3.603 22.165 70.017 1.00 25.15 83 PHE A O 1
ATOM 609 N N . VAL A 1 90 ? -3.130 22.490 72.177 1.00 22.12 84 VAL A N 1
ATOM 610 C CA . VAL A 1 90 ? -4.152 21.496 72.550 1.00 21.66 84 VAL A CA 1
ATOM 611 C C . VAL A 1 90 ? -5.284 22.245 73.245 1.00 25.29 84 VAL A C 1
ATOM 612 O O . VAL A 1 90 ? -4.992 23.001 74.178 1.00 23.10 84 VAL A O 1
ATOM 616 N N . ASP A 1 91 ? -6.544 22.113 72.825 1.00 27.42 85 ASP A N 1
ATOM 617 C CA . ASP A 1 91 ? -7.556 22.987 73.438 1.00 31.04 85 ASP A CA 1
ATOM 618 C C . ASP A 1 91 ? -7.991 22.455 74.799 1.00 31.56 85 ASP A C 1
ATOM 619 O O . ASP A 1 91 ? -7.493 21.449 75.299 1.00 25.78 85 ASP A O 1
ATOM 624 N N . GLU A 1 92 ? -8.946 23.122 75.447 1.00 34.30 86 GLU A N 1
ATOM 625 C CA . GLU A 1 92 ? -9.196 22.719 76.844 1.00 39.45 86 GLU A CA 1
ATOM 626 C C . GLU A 1 92 ? -9.974 21.422 76.903 1.00 41.22 86 GLU A C 1
ATOM 627 O O . GLU A 1 92 ? -10.090 20.726 77.907 1.00 39.72 86 GLU A O 1
ATOM 633 N N . GLU A 1 93 ? -10.538 21.047 75.757 1.00 29.74 87 GLU A N 1
ATOM 634 C CA . GLU A 1 93 ? -11.255 19.775 75.718 1.00 30.39 87 GLU A CA 1
ATOM 635 C C . GLU A 1 93 ? -10.308 18.660 75.321 1.00 38.36 87 GLU A C 1
ATOM 636 O O . GLU A 1 93 ? -10.698 17.495 75.219 1.00 53.14 87 GLU A O 1
ATOM 642 N N . GLY A 1 94 ? -9.020 18.962 75.115 1.00 28.54 88 GLY A N 1
ATOM 643 C CA . GLY A 1 94 ? -8.065 17.911 74.842 1.00 25.36 88 GLY A CA 1
ATOM 644 C C . GLY A 1 94 ? -7.802 17.610 73.374 1.00 28.14 88 GLY A C 1
ATOM 645 O O . GLY A 1 94 ? -7.087 16.628 73.109 1.00 29.65 88 GLY A O 1
ATOM 646 N N . TYR A 1 95 ? -8.311 18.368 72.410 1.00 28.36 89 TYR A N 1
ATOM 647 C CA . TYR A 1 95 ? -8.111 18.049 70.993 1.00 27.62 89 TYR A CA 1
ATOM 648 C C . TYR A 1 95 ? -6.962 18.852 70.386 1.00 25.47 89 TYR A C 1
ATOM 649 O O . TYR A 1 95 ? -6.763 20.024 70.711 1.00 26.93 89 TYR A O 1
ATOM 658 N N . LEU A 1 96 ? -6.217 18.237 69.481 1.00 21.28 90 LEU A N 1
ATOM 659 C CA . LEU A 1 96 ? -5.168 18.956 68.760 1.00 21.27 90 LEU A CA 1
ATOM 660 C C . LEU A 1 96 ? -5.708 20.023 67.821 1.00 26.11 90 LEU A C 1
ATOM 661 O O . LEU A 1 96 ? -6.594 19.750 67.002 1.00 23.87 90 LEU A O 1
ATOM 666 N N . ARG A 1 97 ? -5.197 21.255 67.865 1.00 21.75 91 ARG A N 1
ATOM 667 C CA . ARG A 1 97 ? -5.681 22.287 66.954 1.00 22.14 91 ARG A CA 1
ATOM 668 C C . ARG A 1 97 ? -4.521 22.916 66.197 1.00 27.51 91 ARG A C 1
ATOM 669 O O . ARG A 1 97 ? -3.401 22.982 66.707 1.00 23.92 91 ARG A O 1
ATOM 677 N N . ILE A 1 98 ? -4.810 23.383 64.993 1.00 24.25 92 ILE A N 1
ATOM 678 C CA . ILE A 1 98 ? -3.771 24.025 64.168 1.00 22.46 92 ILE A CA 1
ATOM 679 C C . ILE A 1 98 ? -4.140 25.482 64.015 1.00 20.02 92 ILE A C 1
ATOM 680 O O . ILE A 1 98 ? -5.282 25.782 63.632 1.00 24.04 92 ILE A O 1
ATOM 685 N N . THR A 1 99 ? -3.216 26.384 64.319 1.00 21.47 93 THR A N 1
ATOM 686 C CA . THR A 1 99 ? -3.546 27.802 64.244 1.00 22.00 93 THR A CA 1
ATOM 687 C C . THR A 1 99 ? -3.491 28.282 62.796 1.00 23.25 93 THR A C 1
ATOM 688 O O . THR A 1 99 ? -3.015 27.556 61.928 1.00 24.19 93 THR A O 1
ATOM 692 N N . GLU A 1 100 ? -3.960 29.507 62.558 1.00 23.97 94 GLU A N 1
ATOM 693 C CA . GLU A 1 100 ? -3.846 30.016 61.183 1.00 20.63 94 GLU A CA 1
ATOM 694 C C . GLU A 1 100 ? -2.407 30.126 60.751 1.00 23.74 94 GLU A C 1
ATOM 695 O O . GLU A 1 100 ? -2.084 29.838 59.596 1.00 28.25 94 GLU A O 1
ATOM 701 N N . ALA A 1 101 ? -1.506 30.523 61.659 1.00 23.10 95 ALA A N 1
ATOM 702 C CA . ALA A 1 101 ? -0.082 30.513 61.361 1.00 20.71 95 ALA A CA 1
ATOM 703 C C . ALA A 1 101 ? 0.400 29.104 61.014 1.00 24.83 95 ALA A C 1
ATOM 704 O O . ALA A 1 101 ? 1.212 28.926 60.086 1.00 27.28 95 ALA A O 1
ATOM 706 N N . GLY A 1 102 ? -0.078 28.094 61.743 1.00 21.18 96 GLY A N 1
ATOM 707 C CA . GLY A 1 102 ? 0.361 26.716 61.483 1.00 21.27 96 GLY A CA 1
ATOM 708 C C . GLY A 1 102 ? -0.175 26.257 60.128 1.00 25.12 96 GLY A C 1
ATOM 709 O O . GLY A 1 102 ? 0.536 25.568 59.405 1.00 24.12 96 GLY A O 1
ATOM 710 N N . LYS A 1 103 ? -1.403 26.663 59.798 1.00 25.02 97 LYS A N 1
ATOM 711 C CA . LYS A 1 103 ? -1.986 26.319 58.500 1.00 29.47 97 LYS A CA 1
ATOM 712 C C . LYS A 1 103 ? -1.195 26.914 57.337 1.00 26.90 97 LYS A C 1
ATOM 713 O O . LYS A 1 103 ? -0.911 26.240 56.343 1.00 25.19 97 LYS A O 1
ATOM 719 N N . MET A 1 104 ? -0.805 28.181 57.437 1.00 23.83 98 MET A N 1
ATOM 720 C CA . MET A 1 104 ? -0.036 28.858 56.407 1.00 24.03 98 MET A CA 1
ATOM 721 C C . MET A 1 104 ? 1.307 28.189 56.204 1.00 25.89 98 MET A C 1
ATOM 722 O O . MET A 1 104 ? 1.762 27.954 55.088 1.00 27.54 98 MET A O 1
ATOM 727 N N . LEU A 1 105 ? 1.975 27.870 57.330 1.00 23.47 99 LEU A N 1
ATOM 728 C CA . LEU A 1 105 ? 3.269 27.219 57.128 1.00 15.90 99 LEU A CA 1
ATOM 729 C C . LEU A 1 105 ? 3.083 25.806 56.587 1.00 18.71 99 LEU A C 1
ATOM 730 O O . LEU A 1 105 ? 3.895 25.359 55.776 1.00 32.33 99 LEU A O 1
ATOM 735 N N . ALA A 1 106 ? 2.060 25.074 57.000 1.00 21.59 100 ALA A N 1
ATOM 736 C CA . ALA A 1 106 ? 1.877 23.728 56.475 1.00 27.06 100 ALA A CA 1
ATOM 737 C C . ALA A 1 106 ? 1.754 23.764 54.947 1.00 28.75 100 ALA A C 1
ATOM 738 O O . ALA A 1 106 ? 2.281 22.897 54.265 1.00 29.04 100 ALA A O 1
ATOM 740 N N . ASN A 1 107 ? 1.057 24.771 54.457 1.00 32.55 101 ASN A N 1
ATOM 741 C CA . ASN A 1 107 ? 0.823 25.011 53.037 1.00 26.78 101 ASN A CA 1
ATOM 742 C C . ASN A 1 107 ? 1.969 25.731 52.367 1.00 29.22 101 ASN A C 1
ATOM 743 O O . ASN A 1 107 ? 1.879 26.132 51.211 1.00 32.51 101 ASN A O 1
ATOM 748 N N . ASN A 1 108 ? 3.080 25.909 53.083 1.00 28.83 102 ASN A N 1
ATOM 749 C CA . ASN A 1 108 ? 4.237 26.596 52.549 1.00 28.28 102 ASN A CA 1
ATOM 750 C C . ASN A 1 108 ? 3.963 27.981 51.972 1.00 29.36 102 ASN A C 1
ATOM 751 O O . ASN A 1 108 ? 4.677 28.371 51.031 1.00 28.69 102 ASN A O 1
ATOM 756 N N . ARG A 1 109 ? 3.005 28.739 52.491 1.00 27.99 103 ARG A N 1
ATOM 757 C CA . ARG A 1 109 ? 2.764 30.097 52.009 1.00 24.59 103 ARG A CA 1
ATOM 758 C C . ARG A 1 109 ? 3.625 31.111 52.753 1.00 29.49 103 ARG A C 1
ATOM 759 O O . ARG A 1 109 ? 3.479 31.171 53.992 1.00 31.02 103 ARG A O 1
ATOM 767 N N . ARG A 1 110 ? 4.454 31.865 52.045 1.00 21.88 104 ARG A N 1
ATOM 768 C CA . ARG A 1 110 ? 5.311 32.904 52.636 1.00 22.94 104 ARG A CA 1
ATOM 769 C C . ARG A 1 110 ? 5.987 32.469 53.933 1.00 22.98 104 ARG A C 1
ATOM 770 O O . ARG A 1 110 ? 5.913 33.191 54.933 1.00 21.15 104 ARG A O 1
ATOM 778 N N . PRO A 1 111 ? 6.668 31.326 53.969 1.00 24.11 105 PRO A N 1
ATOM 779 C CA . PRO A 1 111 ? 7.175 30.777 55.222 1.00 23.72 105 PRO A CA 1
ATOM 780 C C . PRO A 1 111 ? 8.117 31.687 56.008 1.00 23.74 105 PRO A C 1
ATOM 781 O O . PRO A 1 111 ? 8.014 31.713 57.246 1.00 21.38 105 PRO A O 1
ATOM 785 N N . LYS A 1 112 ? 9.024 32.430 55.390 1.00 20.84 106 LYS A N 1
ATOM 786 C CA . LYS A 1 112 ? 9.950 33.249 56.159 1.00 18.23 106 LYS A CA 1
ATOM 787 C C . LYS A 1 112 ? 9.225 34.398 56.860 1.00 22.72 106 LYS A C 1
ATOM 788 O O . LYS A 1 112 ? 9.708 34.831 57.913 1.00 25.75 106 LYS A O 1
ATOM 794 N N . ASP A 1 113 ? 8.132 34.856 56.279 1.00 23.40 107 ASP A N 1
ATOM 795 C CA . ASP A 1 113 ? 7.274 35.917 56.771 1.00 25.01 107 ASP A CA 1
ATOM 796 C C . ASP A 1 113 ? 6.404 35.386 57.920 1.00 20.59 107 ASP A C 1
ATOM 797 O O . ASP A 1 113 ? 6.173 36.053 58.921 1.00 22.63 107 ASP A O 1
ATOM 802 N N . VAL A 1 114 ? 5.926 34.167 57.747 1.00 18.63 108 VAL A N 1
ATOM 803 C CA . VAL A 1 114 ? 5.220 33.518 58.865 1.00 26.10 108 VAL A CA 1
ATOM 804 C C . VAL A 1 114 ? 6.166 33.393 60.061 1.00 24.79 108 VAL A C 1
ATOM 805 O O . VAL A 1 114 ? 5.794 33.758 61.175 1.00 24.03 108 VAL A O 1
ATOM 809 N N . PHE A 1 115 ? 7.394 32.896 59.843 1.00 18.35 109 PHE A N 1
ATOM 810 C CA . PHE A 1 115 ? 8.349 32.829 60.951 1.00 23.42 109 PHE A CA 1
ATOM 811 C C . PHE A 1 115 ? 8.665 34.196 61.550 1.00 25.36 109 PHE A C 1
ATOM 812 O O . PHE A 1 115 ? 8.820 34.324 62.775 1.00 22.75 109 PHE A O 1
ATOM 820 N N . LEU A 1 116 ? 8.812 35.236 60.728 1.00 18.98 110 LEU A N 1
ATOM 821 C CA . LEU A 1 116 ? 9.118 36.569 61.233 1.00 16.16 110 LEU A CA 1
ATOM 822 C C . LEU A 1 116 ? 8.026 36.987 62.211 1.00 18.10 110 LEU A C 1
ATOM 823 O O . LEU A 1 116 ? 8.314 37.454 63.308 1.00 21.24 110 LEU A O 1
ATOM 828 N N . LYS A 1 117 ? 6.763 36.860 61.774 1.00 16.24 111 LYS A N 1
ATOM 829 C CA . LYS A 1 117 ? 5.675 37.354 62.614 1.00 20.45 111 LYS A CA 1
ATOM 830 C C . LYS A 1 117 ? 5.520 36.502 63.870 1.00 18.32 111 LYS A C 1
ATOM 831 O O . LYS A 1 117 ? 5.241 37.054 64.931 1.00 24.66 111 LYS A O 1
ATOM 837 N N . GLN A 1 118 ? 5.717 35.204 63.773 1.00 17.24 112 GLN A N 1
ATOM 838 C CA . GLN A 1 118 ? 5.620 34.354 64.970 1.00 17.15 112 GLN A CA 1
ATOM 839 C C . GLN A 1 118 ? 6.744 34.692 65.940 1.00 21.77 112 GLN A C 1
ATOM 840 O O . GLN A 1 118 ? 6.516 34.835 67.143 1.00 19.72 112 GLN A O 1
ATOM 846 N N . LEU A 1 119 ? 7.977 34.823 65.453 1.00 20.73 113 LEU A N 1
ATOM 847 C CA . LEU A 1 119 ? 9.107 35.054 66.355 1.00 17.65 113 LEU A CA 1
ATOM 848 C C . LEU A 1 119 ? 9.127 36.473 66.891 1.00 21.63 113 LEU A C 1
ATOM 849 O O . LEU A 1 119 ? 9.735 36.733 67.935 1.00 20.98 113 LEU A O 1
ATOM 854 N N . VAL A 1 120 ? 8.478 37.411 66.195 1.00 18.70 114 VAL A N 1
ATOM 855 C CA . VAL A 1 120 ? 8.331 38.747 66.753 1.00 20.32 114 VAL A CA 1
ATOM 856 C C . VAL A 1 120 ? 7.330 38.753 67.918 1.00 19.88 114 VAL A C 1
ATOM 857 O O . VAL A 1 120 ? 7.517 39.482 68.892 1.00 23.61 114 VAL A O 1
ATOM 861 N N . LYS A 1 121 ? 6.283 37.962 67.852 1.00 17.60 115 LYS A N 1
ATOM 862 C CA . LYS A 1 121 ? 5.270 37.860 68.891 1.00 20.90 115 LYS A CA 1
ATOM 863 C C . LYS A 1 121 ? 5.774 37.010 70.062 1.00 23.07 115 LYS A C 1
ATOM 864 O O . LYS A 1 121 ? 5.291 37.162 71.186 1.00 28.50 115 LYS A O 1
ATOM 870 N N . TRP A 1 122 ? 6.698 36.122 69.749 1.00 18.20 116 TRP A N 1
ATOM 871 C CA . TRP A 1 122 ? 7.222 35.155 70.706 1.00 17.21 116 TRP A CA 1
ATOM 872 C C . TRP A 1 122 ? 7.606 35.859 72.007 1.00 17.93 116 TRP A C 1
ATOM 873 O O . TRP A 1 122 ? 8.388 36.814 71.954 1.00 17.65 116 TRP A O 1
ATOM 884 N N . GLN A 1 123 ? 7.050 35.379 73.118 1.00 24.48 117 GLN A N 1
ATOM 885 C CA . GLN A 1 123 ? 7.313 36.038 74.404 1.00 20.99 117 GLN A CA 1
ATOM 886 C C . GLN A 1 123 ? 7.423 35.009 75.531 1.00 20.08 117 GLN A C 1
ATOM 887 O O . GLN A 1 123 ? 7.060 33.849 75.403 1.00 21.12 117 GLN A O 1
ATOM 893 N N . TYR A 1 124 ? 7.946 35.474 76.651 1.00 24.64 118 TYR A N 1
ATOM 894 C CA . TYR A 1 124 ? 7.990 34.847 77.957 1.00 23.73 118 TYR A CA 1
ATOM 895 C C . TYR A 1 124 ? 7.461 35.905 78.934 1.00 16.86 118 TYR A C 1
ATOM 896 O O . TYR A 1 124 ? 7.964 37.030 78.905 1.00 20.77 118 TYR A O 1
ATOM 905 N N . PRO A 1 125 ? 6.473 35.586 79.758 1.00 22.23 119 PRO A N 1
ATOM 906 C CA . PRO A 1 125 ? 5.786 34.315 79.802 1.00 22.73 119 PRO A CA 1
ATOM 907 C C . PRO A 1 125 ? 4.849 34.128 78.587 1.00 18.73 119 PRO A C 1
ATOM 908 O O . PRO A 1 125 ? 4.589 35.127 77.900 1.00 25.48 119 PRO A O 1
ATOM 912 N N . SER A 1 126 ? 4.452 32.884 78.414 1.00 21.93 120 SER A N 1
ATOM 913 C CA . SER A 1 126 ? 3.460 32.589 77.361 1.00 29.94 120 SER A CA 1
ATOM 914 C C . SER A 1 126 ? 2.571 31.439 77.788 1.00 30.52 120 SER A C 1
ATOM 915 O O . SER A 1 126 ? 2.697 30.958 78.919 1.00 30.32 120 SER A O 1
ATOM 918 N N . PHE A 1 127 ? 1.679 30.963 76.918 1.00 27.01 121 PHE A N 1
ATOM 919 C CA . PHE A 1 127 ? 0.883 29.813 77.322 1.00 28.37 121 PHE A CA 1
ATOM 920 C C . PHE A 1 127 ? 1.795 28.631 77.618 1.00 36.48 121 PHE A C 1
ATOM 921 O O . PHE A 1 127 ? 1.538 27.888 78.569 1.00 27.27 121 PHE A O 1
ATOM 929 N N . GLN A 1 128 ? 2.869 28.410 76.859 1.00 24.86 122 GLN A N 1
ATOM 930 C CA . GLN A 1 128 ? 3.735 27.271 77.150 1.00 26.32 122 GLN A CA 1
ATOM 931 C C . GLN A 1 128 ? 4.656 27.465 78.347 1.00 26.44 122 GLN A C 1
ATOM 932 O O . GLN A 1 128 ? 5.049 26.494 79.010 1.00 31.77 122 GLN A O 1
ATOM 938 N N . HIS A 1 129 ? 5.046 28.691 78.625 1.00 26.38 123 HIS A N 1
ATOM 939 C CA . HIS A 1 129 ? 6.044 29.029 79.627 1.00 28.75 123 HIS A CA 1
ATOM 940 C C . HIS A 1 129 ? 5.469 30.043 80.596 1.00 25.86 123 HIS A C 1
ATOM 941 O O . HIS A 1 129 ? 5.582 31.254 80.421 1.00 28.05 123 HIS A O 1
ATOM 948 N N . LYS A 1 130 ? 4.808 29.539 81.648 1.00 28.36 124 LYS A N 1
ATOM 949 C CA . LYS A 1 130 ? 4.171 30.472 82.573 1.00 27.58 124 LYS A CA 1
ATOM 950 C C . LYS A 1 130 ? 4.154 29.922 84.001 1.00 30.94 124 LYS A C 1
ATOM 951 O O . LYS A 1 130 ? 4.586 28.789 84.205 1.00 35.05 124 LYS A O 1
ATOM 957 N N . GLY A 1 131 ? 3.654 30.722 84.947 1.00 32.57 125 GLY A N 1
ATOM 958 C CA . GLY A 1 131 ? 3.521 30.194 86.299 1.00 42.13 125 GLY A CA 1
ATOM 959 C C . GLY A 1 131 ? 4.766 30.313 87.163 1.00 33.37 125 GLY A C 1
ATOM 960 O O . GLY A 1 131 ? 5.548 31.254 87.024 1.00 35.93 125 GLY A O 1
ATOM 961 N N . LYS A 1 132 ? 4.903 29.350 88.064 1.00 39.79 126 LYS A N 1
ATOM 962 C CA . LYS A 1 132 ? 5.944 29.258 89.068 1.00 49.85 126 LYS A CA 1
ATOM 963 C C . LYS A 1 132 ? 7.330 29.383 88.431 1.00 47.00 126 LYS A C 1
ATOM 964 O O . LYS A 1 132 ? 8.163 30.138 88.917 1.00 41.90 126 LYS A O 1
ATOM 970 N N . GLU A 1 133 ? 7.502 28.606 87.367 1.00 44.49 127 GLU A N 1
ATOM 971 C CA . GLU A 1 133 ? 8.732 28.537 86.596 1.00 47.88 127 GLU A CA 1
ATOM 972 C C . GLU A 1 133 ? 9.039 29.854 85.888 1.00 39.44 127 GLU A C 1
ATOM 973 O O . GLU A 1 133 ? 10.196 30.203 85.693 1.00 41.20 127 GLU A O 1
ATOM 979 N N . TYR A 1 134 ? 8.005 30.593 85.501 1.00 31.25 128 TYR A N 1
ATOM 980 C CA . TYR A 1 134 ? 8.177 31.817 84.736 1.00 25.82 128 TYR A CA 1
ATOM 981 C C . TYR A 1 134 ? 7.423 32.994 85.322 1.00 39.66 128 TYR A C 1
ATOM 982 O O . TYR A 1 134 ? 6.504 33.547 84.720 1.00 49.71 128 TYR A O 1
ATOM 991 N N . PRO A 1 135 ? 7.812 33.414 86.519 1.00 40.57 129 PRO A N 1
ATOM 992 C CA . PRO A 1 135 ? 7.193 34.562 87.176 1.00 42.13 129 PRO A CA 1
ATOM 993 C C . PRO A 1 135 ? 7.386 35.897 86.480 1.00 39.03 129 PRO A C 1
ATOM 994 O O . PRO A 1 135 ? 8.472 36.244 86.012 1.00 41.28 129 PRO A O 1
ATOM 998 N N . GLU A 1 136 ? 6.314 36.689 86.456 1.00 31.84 130 GLU A N 1
ATOM 999 C CA . GLU A 1 136 ? 6.372 37.989 85.805 1.00 37.44 130 GLU A CA 1
ATOM 1000 C C . GLU A 1 136 ? 7.366 38.923 86.479 1.00 42.45 130 GLU A C 1
ATOM 1001 O O . GLU A 1 136 ? 7.757 39.929 85.877 1.00 44.03 130 GLU A O 1
ATOM 1007 N N . GLU A 1 137 ? 7.754 38.605 87.703 1.00 42.11 131 GLU A N 1
ATOM 1008 C CA . GLU A 1 137 ? 8.678 39.446 88.458 1.00 52.32 131 GLU A CA 1
ATOM 1009 C C . GLU A 1 137 ? 10.064 39.402 87.819 1.00 52.89 131 GLU A C 1
ATOM 1010 O O . GLU A 1 137 ? 10.853 40.339 87.889 1.00 48.43 131 GLU A O 1
ATOM 1016 N N . GLU A 1 138 ? 10.322 38.259 87.187 1.00 38.64 132 GLU A N 1
ATOM 1017 C CA . GLU A 1 138 ? 11.596 38.035 86.524 1.00 40.14 132 GLU A CA 1
ATOM 1018 C C . GLU A 1 138 ? 11.426 38.018 85.012 1.00 41.19 132 GLU A C 1
ATOM 1019 O O . GLU A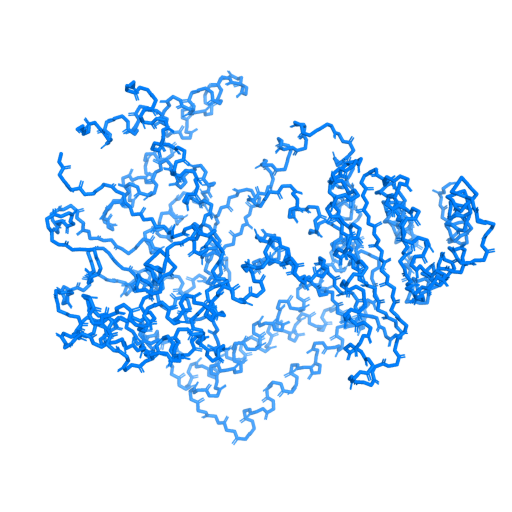 1 138 ? 12.319 38.446 84.293 1.00 39.01 132 GLU A O 1
ATOM 1025 N N . TRP A 1 139 ? 10.297 37.525 84.510 1.00 36.02 133 TRP A N 1
ATOM 1026 C CA . TRP A 1 139 ? 10.154 37.322 83.074 1.00 32.57 133 TRP A CA 1
ATOM 1027 C C . TRP A 1 139 ? 9.220 38.313 82.401 1.00 34.01 133 TRP A C 1
ATOM 1028 O O . TRP A 1 139 ? 8.052 38.444 82.787 1.00 34.98 133 TRP A O 1
ATOM 1039 N N . SER A 1 140 ? 9.728 38.994 81.382 1.00 25.49 134 SER A N 1
ATOM 1040 C CA . SER A 1 140 ? 8.949 39.814 80.460 1.00 29.74 134 SER A CA 1
ATOM 1041 C C . SER A 1 140 ? 9.824 40.130 79.240 1.00 23.75 134 SER A C 1
ATOM 1042 O O . SER A 1 140 ? 10.427 41.196 79.194 1.00 26.33 134 SER A O 1
ATOM 1045 N N . ILE A 1 141 ? 9.875 39.160 78.304 1.00 21.90 135 ILE A N 1
ATOM 1046 C CA . ILE A 1 141 ? 10.787 39.387 77.173 1.00 26.49 135 ILE A CA 1
ATOM 1047 C C . ILE A 1 141 ? 10.232 38.806 75.874 1.00 20.43 135 ILE A C 1
ATOM 1048 O O . ILE A 1 141 ? 9.564 37.777 75.927 1.00 24.48 135 ILE A O 1
ATOM 1053 N N . ASN A 1 142 ? 10.517 39.485 74.777 1.00 26.44 136 ASN A N 1
ATOM 1054 C CA . ASN A 1 142 ? 10.401 39.052 73.382 1.00 21.61 136 ASN A CA 1
ATOM 1055 C C . ASN A 1 142 ? 11.827 38.745 72.898 1.00 16.64 136 ASN A C 1
ATOM 1056 O O . ASN A 1 142 ? 12.532 39.697 72.560 1.00 23.51 136 ASN A O 1
ATOM 1061 N N . PRO A 1 143 ? 12.285 37.509 72.967 1.00 21.94 137 PRO A N 1
ATOM 1062 C CA . PRO A 1 143 ? 13.715 37.219 72.751 1.00 17.51 137 PRO A CA 1
ATOM 1063 C C . PRO A 1 143 ? 14.232 37.785 71.435 1.00 24.69 137 PRO A C 1
ATOM 1064 O O . PRO A 1 143 ? 15.337 38.336 71.357 1.00 22.08 137 PRO A O 1
ATOM 1068 N N . LEU A 1 144 ? 13.462 37.653 70.354 1.00 21.66 138 LEU A N 1
ATOM 1069 C CA . LEU A 1 144 ? 14.034 38.146 69.072 1.00 17.78 138 LEU A CA 1
ATOM 1070 C C . LEU A 1 144 ? 14.186 39.639 69.128 1.00 17.88 138 LEU A C 1
ATOM 1071 O O . LEU A 1 144 ? 15.118 40.293 68.653 1.00 23.30 138 LEU A O 1
ATOM 1076 N N . VAL A 1 145 ? 13.197 40.312 69.743 1.00 18.98 139 VAL A N 1
ATOM 1077 C CA . VAL A 1 145 ? 13.243 41.770 69.728 1.00 17.23 139 VAL A CA 1
ATOM 1078 C C . VAL A 1 145 ? 14.334 42.287 70.659 1.00 22.93 139 VAL A C 1
ATOM 1079 O O . VAL A 1 145 ? 14.998 43.279 70.360 1.00 24.44 139 VAL A O 1
ATOM 1083 N N . PHE A 1 146 ? 14.508 41.586 71.769 1.00 22.57 140 PHE A N 1
ATOM 1084 C CA . PHE A 1 146 ? 15.608 41.890 72.687 1.00 17.70 140 PHE A CA 1
ATOM 1085 C C . PHE A 1 146 ? 16.903 41.925 71.887 1.00 26.45 140 PHE A C 1
ATOM 1086 O O . PHE A 1 146 ? 17.675 42.873 71.929 1.00 25.15 140 PHE A O 1
ATOM 1094 N N . VAL A 1 147 ? 17.102 40.856 71.103 1.00 26.74 141 VAL A N 1
ATOM 1095 C CA . VAL A 1 147 ? 18.343 40.767 70.316 1.00 19.22 141 VAL A CA 1
ATOM 1096 C C . VAL A 1 147 ? 18.400 41.843 69.253 1.00 23.20 141 VAL A C 1
ATOM 1097 O O . VAL A 1 147 ? 19.479 42.397 69.062 1.00 29.68 141 VAL A O 1
ATOM 1101 N N . LEU A 1 148 ? 17.324 42.215 68.577 1.00 19.69 142 LEU A N 1
ATOM 1102 C CA . LEU A 1 148 ? 17.406 43.344 67.667 1.00 17.28 142 LEU A CA 1
ATOM 1103 C C . LEU A 1 148 ? 17.871 44.588 68.419 1.00 27.41 142 LEU A C 1
ATOM 1104 O O . LEU A 1 148 ? 18.711 45.354 67.975 1.00 22.63 142 LEU A O 1
ATOM 1109 N N . SER A 1 149 ? 17.283 44.824 69.598 1.00 26.33 143 SER A N 1
ATOM 1110 C CA . SER A 1 149 ? 17.617 46.062 70.306 1.00 27.19 143 SER A CA 1
ATOM 1111 C C . SER A 1 149 ? 19.069 46.090 70.789 1.00 22.63 143 SER A C 1
ATOM 1112 O O . SER A 1 149 ? 19.691 47.149 70.755 1.00 27.16 143 SER A O 1
ATOM 1115 N N . LEU A 1 150 ? 19.532 44.946 71.241 1.00 24.81 144 LEU A N 1
ATOM 1116 C CA . LEU A 1 150 ? 20.903 44.758 71.695 1.00 27.98 144 LEU A CA 1
ATOM 1117 C C . LEU A 1 150 ? 21.872 45.010 70.549 1.00 36.25 144 LEU A C 1
ATOM 1118 O O . LEU A 1 150 ? 22.884 45.696 70.690 1.00 30.08 144 LEU A O 1
ATOM 1123 N N . LEU A 1 151 ? 21.568 44.472 69.362 1.00 25.57 145 LEU A N 1
ATOM 1124 C CA . LEU A 1 151 ? 22.482 44.694 68.241 1.00 24.16 145 LEU A CA 1
ATOM 1125 C C . LEU A 1 151 ? 22.601 46.155 67.871 1.00 23.90 145 LEU A C 1
ATOM 1126 O O . LEU A 1 151 ? 23.665 46.554 67.362 1.00 26.83 145 LEU A O 1
ATOM 1131 N N . LYS A 1 152 ? 21.559 46.947 68.097 1.00 27.23 146 LYS A N 1
ATOM 1132 C CA . LYS A 1 152 ? 21.626 48.388 67.838 1.00 32.41 146 LYS A CA 1
ATOM 1133 C C . LYS A 1 152 ? 22.701 48.997 68.736 1.00 36.76 146 LYS A C 1
ATOM 1134 O O . LYS A 1 152 ? 23.344 49.997 68.423 1.00 34.43 146 LYS A O 1
ATOM 1140 N N . LYS A 1 153 ? 22.921 48.353 69.884 1.00 32.99 147 LYS A N 1
ATOM 1141 C CA . LYS A 1 153 ? 23.937 48.836 70.808 1.00 36.68 147 LYS A CA 1
ATOM 1142 C C . LYS A 1 153 ? 25.297 48.205 70.520 1.00 38.31 147 LYS A C 1
ATOM 1143 O O . LYS A 1 153 ? 26.297 48.927 70.567 1.00 39.53 147 LYS A O 1
ATOM 1149 N N . VAL A 1 154 ? 25.393 46.902 70.256 1.00 31.39 148 VAL A N 1
ATOM 1150 C CA . VAL A 1 154 ? 26.723 46.302 70.220 1.00 29.14 148 VAL A CA 1
ATOM 1151 C C . VAL A 1 154 ? 27.176 45.872 68.827 1.00 30.28 148 VAL A C 1
ATOM 1152 O O . VAL A 1 154 ? 28.220 45.208 68.729 1.00 29.93 148 VAL A O 1
ATOM 1156 N N . GLY A 1 155 ? 26.441 46.253 67.793 1.00 31.98 149 GLY A N 1
ATOM 1157 C CA . GLY A 1 155 ? 26.811 46.002 66.417 1.00 32.06 149 GLY A CA 1
ATOM 1158 C C . GLY A 1 155 ? 26.691 44.573 65.932 1.00 34.63 149 GLY A C 1
ATOM 1159 O O . GLY A 1 155 ? 26.087 44.304 64.891 1.00 30.23 149 GLY A O 1
ATOM 1160 N N . GLY A 1 156 ? 27.266 43.616 66.639 1.00 28.27 150 GLY A N 1
ATOM 1161 C CA . GLY A 1 156 ? 27.239 42.219 66.289 1.00 27.37 150 GLY A CA 1
ATOM 1162 C C . GLY A 1 156 ? 27.453 41.316 67.496 1.00 29.42 150 GLY A C 1
ATOM 1163 O O . GLY A 1 156 ? 27.978 41.703 68.540 1.00 32.45 150 GLY A O 1
ATOM 1164 N N . LEU A 1 157 ? 27.028 40.086 67.307 1.00 21.04 151 LEU A N 1
ATOM 1165 C CA . LEU A 1 157 ? 27.055 38.996 68.244 1.00 21.43 151 LEU A CA 1
ATOM 1166 C C . LEU A 1 157 ? 27.521 37.702 67.601 1.00 32.09 151 LEU A C 1
ATOM 1167 O O . LEU A 1 157 ? 26.901 37.241 66.637 1.00 32.15 151 LEU A O 1
ATOM 1172 N N . SER A 1 158 ? 28.583 37.119 68.146 1.00 25.36 152 SER A N 1
ATOM 1173 C CA . SER A 1 158 ? 28.977 35.784 67.736 1.00 26.83 152 SER A CA 1
ATOM 1174 C C . SER A 1 158 ? 28.056 34.813 68.456 1.00 27.90 152 SER A C 1
ATOM 1175 O O . SER A 1 158 ? 27.386 35.323 69.364 1.00 33.37 152 SER A O 1
ATOM 1178 N N . LYS A 1 159 ? 28.045 33.549 68.084 1.00 23.41 153 LYS A N 1
ATOM 1179 C CA . LYS A 1 159 ? 27.254 32.531 68.747 1.00 26.58 153 LYS A CA 1
ATOM 1180 C C . LYS A 1 159 ? 27.659 32.410 70.216 1.00 33.80 153 LYS A C 1
ATOM 1181 O O . LYS A 1 159 ? 26.830 32.216 71.097 1.00 27.70 153 LYS A O 1
ATOM 1187 N N . LEU A 1 160 ? 28.964 32.512 70.458 1.00 29.15 154 LEU A N 1
ATOM 1188 C CA . LEU A 1 160 ? 29.421 32.519 71.841 1.00 29.87 154 LEU A CA 1
ATOM 1189 C C . LEU A 1 160 ? 28.881 33.727 72.605 1.00 22.15 154 LEU A C 1
ATOM 1190 O O . LEU A 1 160 ? 28.521 33.528 73.776 1.00 36.53 154 LEU A O 1
ATOM 1195 N N . ASP A 1 161 ? 28.814 34.925 72.027 1.00 22.15 155 ASP A N 1
ATOM 1196 C CA . ASP A 1 161 ? 28.232 36.089 72.669 1.00 21.53 155 ASP A CA 1
ATOM 1197 C C . ASP A 1 161 ? 26.771 35.838 73.056 1.00 40.03 155 ASP A C 1
ATOM 1198 O O . ASP A 1 161 ? 26.314 36.268 74.122 1.00 26.55 155 ASP A O 1
ATOM 1203 N N . ILE A 1 162 ? 26.048 35.149 72.174 1.00 36.99 156 ILE A N 1
ATOM 1204 C CA . ILE A 1 162 ? 24.639 34.852 72.427 1.00 28.87 156 ILE A CA 1
ATOM 1205 C C . ILE A 1 162 ? 24.525 33.853 73.562 1.00 23.07 156 ILE A C 1
ATOM 1206 O O . ILE A 1 162 ? 23.699 33.972 74.472 1.00 29.36 156 ILE A O 1
ATOM 1211 N N . ALA A 1 163 ? 25.361 32.833 73.553 1.00 20.54 157 ALA A N 1
ATOM 1212 C CA . ALA A 1 163 ? 25.356 31.861 74.621 1.00 25.88 157 ALA A CA 1
ATOM 1213 C C . ALA A 1 163 ? 25.700 32.492 75.979 1.00 26.52 157 ALA A C 1
ATOM 1214 O O . ALA A 1 163 ? 25.128 32.042 76.970 1.00 34.44 157 ALA A O 1
ATOM 1216 N N . MET A 1 164 ? 26.608 33.446 76.029 1.00 28.11 158 MET A N 1
ATOM 1217 C CA . MET A 1 164 ? 27.118 34.015 77.274 1.00 29.33 158 MET A CA 1
ATOM 1218 C C . MET A 1 164 ? 26.204 35.097 77.820 1.00 36.83 158 MET A C 1
ATOM 1219 O O . MET A 1 164 ? 26.071 35.263 79.030 1.00 32.93 158 MET A O 1
ATOM 1224 N N . PHE A 1 165 ? 25.575 35.877 76.948 1.00 32.36 159 PHE A N 1
ATOM 1225 C CA . PHE A 1 165 ? 24.891 37.067 77.415 1.00 27.53 159 PHE A CA 1
ATOM 1226 C C . PHE A 1 165 ? 23.399 37.111 77.126 1.00 36.07 159 PHE A C 1
ATOM 1227 O O . PHE A 1 165 ? 22.705 37.810 77.862 1.00 30.43 159 PHE A O 1
ATOM 1235 N N . CYS A 1 166 ? 22.915 36.440 76.090 1.00 29.74 160 CYS A N 1
ATOM 1236 C CA . CYS A 1 166 ? 21.559 36.693 75.631 1.00 26.28 160 CYS A CA 1
ATOM 1237 C C . CYS A 1 166 ? 20.515 35.751 76.208 1.00 23.86 160 CYS A C 1
ATOM 1238 O O . CYS A 1 166 ? 19.403 36.175 76.539 1.00 37.00 160 CYS A O 1
ATOM 1241 N N . LEU A 1 167 ? 20.836 34.478 76.283 1.00 22.97 161 LEU A N 1
ATOM 1242 C CA . LEU A 1 167 ? 19.892 33.436 76.638 1.00 24.44 161 LEU A CA 1
ATOM 1243 C C . LEU A 1 167 ? 19.431 33.594 78.094 1.00 38.82 161 LEU A C 1
ATOM 1244 O O . LEU A 1 167 ? 18.356 33.094 78.440 1.00 28.99 161 LEU A O 1
ATOM 1249 N N . THR A 1 168 ? 20.241 34.273 78.892 1.00 31.23 162 THR A N 1
ATOM 1250 C CA . THR A 1 168 ? 19.984 34.456 80.317 1.00 33.13 162 THR A CA 1
ATOM 1251 C C . THR A 1 168 ? 19.379 35.824 80.576 1.00 32.41 162 THR A C 1
ATOM 1252 O O . THR A 1 168 ? 19.110 36.186 81.723 1.00 33.58 162 THR A O 1
ATOM 1256 N N . ALA A 1 169 ? 19.171 36.599 79.515 1.00 25.59 163 ALA A N 1
ATOM 1257 C CA . ALA A 1 169 ? 18.351 37.791 79.585 1.00 25.01 163 ALA A CA 1
ATOM 1258 C C . ALA A 1 169 ? 16.895 37.321 79.710 1.00 35.65 163 ALA A C 1
ATOM 1259 O O . ALA A 1 169 ? 16.428 36.512 78.901 1.00 32.85 163 ALA A O 1
ATOM 1261 N N . THR A 1 170 ? 16.179 37.796 80.727 1.00 33.05 164 THR A N 1
ATOM 1262 C CA . THR A 1 170 ? 14.798 37.388 80.940 1.00 28.28 164 THR A CA 1
ATOM 1263 C C . THR A 1 170 ? 13.818 38.556 80.855 1.00 25.55 164 THR A C 1
ATOM 1264 O O . THR A 1 170 ? 12.611 38.304 80.977 1.00 30.62 164 THR A O 1
ATOM 1268 N N . ASN A 1 171 ? 14.283 39.781 80.663 1.00 23.56 165 ASN A N 1
ATOM 1269 C CA . ASN A 1 171 ? 13.386 40.921 80.556 1.00 29.47 165 ASN A CA 1
ATOM 1270 C C . ASN A 1 171 ? 13.831 41.881 79.466 1.00 27.54 165 ASN A C 1
ATOM 1271 O O . ASN A 1 171 ? 15.026 42.173 79.402 1.00 32.71 165 ASN A O 1
ATOM 1276 N N . ASN A 1 172 ? 12.877 42.332 78.662 1.00 23.18 166 ASN A N 1
ATOM 1277 C CA . ASN A 1 172 ? 13.132 43.350 77.665 1.00 20.36 166 ASN A CA 1
ATOM 1278 C C . ASN A 1 172 ? 13.880 44.567 78.203 1.00 33.10 166 ASN A C 1
ATOM 1279 O O . ASN A 1 172 ? 14.572 45.260 77.446 1.00 24.38 166 ASN A O 1
ATOM 1284 N N . ASN A 1 173 ? 13.714 44.901 79.486 1.00 25.65 167 ASN A N 1
ATOM 1285 C CA . ASN A 1 173 ? 14.370 46.120 79.974 1.00 27.01 167 ASN A CA 1
ATOM 1286 C C . ASN A 1 173 ? 15.860 45.947 80.249 1.00 27.92 167 ASN A C 1
ATOM 1287 O O . ASN A 1 173 ? 16.552 46.902 80.623 1.00 32.94 167 ASN A O 1
ATOM 1292 N N . GLN A 1 174 ? 16.401 44.748 80.080 1.00 27.66 168 GLN A N 1
ATOM 1293 C CA . GLN A 1 174 ? 17.825 44.574 80.282 1.00 30.12 168 GLN A CA 1
ATOM 1294 C C . GLN A 1 174 ? 18.701 44.886 79.077 1.00 29.48 168 GLN A C 1
ATOM 1295 O O . GLN A 1 174 ? 19.911 44.649 79.217 1.00 31.31 168 GLN A O 1
ATOM 1301 N N . VAL A 1 175 ? 18.203 45.374 77.963 1.00 27.60 169 VAL A N 1
ATOM 1302 C CA . VAL A 1 175 ? 19.088 45.629 76.813 1.00 29.14 169 VAL A CA 1
ATOM 1303 C C . VAL A 1 175 ? 20.289 46.505 77.177 1.00 38.27 169 VAL A C 1
ATOM 1304 O O . VAL A 1 175 ? 21.430 46.061 77.020 1.00 30.82 169 VAL A O 1
ATOM 1308 N N . ASP A 1 176 ? 20.081 47.713 77.670 1.00 35.62 170 ASP A N 1
ATOM 1309 C CA . ASP A 1 176 ? 21.188 48.596 78.044 1.00 35.93 170 ASP A CA 1
ATOM 1310 C C . ASP A 1 176 ? 22.171 47.944 78.997 1.00 40.85 170 ASP A C 1
ATOM 1311 O O . ASP A 1 176 ? 23.397 48.006 78.812 1.00 39.46 170 ASP A O 1
ATOM 1316 N N . GLU A 1 177 ? 21.686 47.279 80.053 1.00 33.11 171 GLU A N 1
ATOM 1317 C CA . GLU A 1 177 ? 22.658 46.688 80.981 1.00 37.67 171 GLU A CA 1
ATOM 1318 C C . GLU A 1 177 ? 23.511 45.614 80.326 1.00 47.91 171 GLU A C 1
ATOM 1319 O O . GLU A 1 177 ? 24.722 45.504 80.536 1.00 35.82 171 GLU A O 1
ATOM 1325 N N . ILE A 1 178 ? 22.909 44.749 79.503 1.00 36.64 172 ILE A N 1
ATOM 1326 C CA . ILE A 1 178 ? 23.741 43.692 78.904 1.00 35.68 172 ILE A CA 1
ATOM 1327 C C . ILE A 1 178 ? 24.614 44.292 77.802 1.00 30.01 172 ILE A C 1
ATOM 1328 O O . ILE A 1 178 ? 25.735 43.825 77.606 1.00 32.95 172 ILE A O 1
ATOM 1333 N N . ALA A 1 179 ? 24.141 45.321 77.102 1.00 27.23 173 ALA A N 1
ATOM 1334 C CA . ALA A 1 179 ? 24.958 46.033 76.127 1.00 29.32 173 ALA A CA 1
ATOM 1335 C C . ALA A 1 179 ? 26.224 46.551 76.816 1.00 47.25 173 ALA A C 1
ATOM 1336 O O . ALA A 1 179 ? 27.360 46.310 76.415 1.00 38.10 173 ALA A O 1
ATOM 1338 N N . GLU A 1 180 ? 25.989 47.288 77.907 1.00 44.95 174 GLU A N 1
ATOM 1339 C CA . GLU A 1 180 ? 27.121 47.816 78.667 1.00 45.04 174 GLU A CA 1
ATOM 1340 C C . GLU A 1 180 ? 28.053 46.702 79.099 1.00 33.25 174 GLU A C 1
ATOM 1341 O O . GLU A 1 180 ? 29.284 46.823 79.053 1.00 37.29 174 GLU A O 1
ATOM 1347 N N A GLU A 1 181 ? 27.492 45.568 79.515 1.00 32.78 175 GLU A N 1
ATOM 1348 C CA A GLU A 1 181 ? 28.365 44.505 79.994 1.00 35.93 175 GLU A CA 1
ATOM 1349 C C A GLU A 1 181 ? 29.107 43.791 78.871 1.00 48.80 175 GLU A C 1
ATOM 1350 O O A GLU A 1 181 ? 30.127 43.128 79.109 1.00 42.29 175 GLU A O 1
ATOM 1356 N N . ILE A 1 182 ? 28.618 43.901 77.635 1.00 39.60 176 ILE A N 1
ATOM 1357 C CA . ILE A 1 182 ? 29.345 43.139 76.599 1.00 41.02 176 ILE A CA 1
ATOM 1358 C C . ILE A 1 182 ? 30.572 43.923 76.153 1.00 37.33 176 ILE A C 1
ATOM 1359 O O . ILE A 1 182 ? 31.652 43.419 75.888 1.00 33.94 176 ILE A O 1
ATOM 1364 N N . MET A 1 183 ? 30.360 45.226 76.085 1.00 35.82 177 MET A N 1
ATOM 1365 C CA . MET A 1 183 ? 31.395 46.179 75.744 1.00 42.35 177 MET A CA 1
ATOM 1366 C C . MET A 1 183 ? 32.488 46.207 76.799 1.00 49.58 177 MET A C 1
ATOM 1367 O O . MET A 1 183 ? 33.650 46.397 76.446 1.00 40.98 177 MET A O 1
ATOM 1372 N N . GLN A 1 184 ? 32.108 46.014 78.061 1.00 48.58 178 GLN A N 1
ATOM 1373 C CA . GLN A 1 184 ? 33.128 46.008 79.111 1.00 51.91 178 GLN A CA 1
ATOM 1374 C C . GLN A 1 184 ? 33.876 44.685 79.034 1.00 50.75 178 GLN A C 1
ATOM 1375 O O . GLN A 1 184 ? 35.075 44.564 79.288 1.00 44.11 178 GLN A O 1
ATOM 1381 N N . PHE A 1 185 ? 33.135 43.646 78.648 1.00 39.43 179 PHE A N 1
ATOM 1382 C CA . PHE A 1 185 ? 33.812 42.364 78.455 1.00 33.78 179 PHE A CA 1
ATOM 1383 C C . PHE A 1 185 ? 34.810 42.503 77.306 1.00 38.81 179 PHE A C 1
ATOM 1384 O O . PHE A 1 185 ? 35.955 42.067 77.370 1.00 53.50 179 PHE A O 1
ATOM 1392 N N . ARG A 1 186 ? 34.343 43.117 76.221 1.00 33.97 180 ARG A N 1
ATOM 1393 C CA . ARG A 1 186 ? 35.181 43.240 75.033 1.00 35.60 180 ARG A CA 1
ATOM 1394 C C . ARG A 1 186 ? 36.388 44.139 75.302 1.00 43.00 180 ARG A C 1
ATOM 1395 O O . ARG A 1 186 ? 37.485 43.893 74.802 1.00 39.84 180 ARG A O 1
ATOM 1403 N N . ASN A 1 187 ? 36.179 45.198 76.075 1.00 37.50 181 ASN A N 1
ATOM 1404 C CA . ASN A 1 187 ? 37.280 46.138 76.321 1.00 41.23 181 ASN A CA 1
ATOM 1405 C C . ASN A 1 187 ? 38.351 45.466 77.155 1.00 44.55 181 ASN A C 1
ATOM 1406 O O . ASN A 1 187 ? 39.559 45.604 76.966 1.00 62.82 181 ASN A O 1
ATOM 1411 N N . GLU A 1 188 ? 37.887 44.669 78.119 1.00 39.83 182 GLU A N 1
ATOM 1412 C CA . GLU A 1 188 ? 38.900 43.986 78.925 1.00 38.68 182 GLU A CA 1
ATOM 1413 C C . GLU A 1 188 ? 39.615 42.950 78.073 1.00 50.95 182 GLU A C 1
ATOM 1414 O O . GLU A 1 188 ? 40.848 42.987 78.022 1.00 43.33 182 GLU A O 1
ATOM 1420 N N . ARG A 1 189 ? 38.871 42.070 77.415 1.00 48.77 183 ARG A N 1
ATOM 1421 C CA . ARG A 1 189 ? 39.462 41.012 76.601 1.00 44.48 183 ARG A CA 1
ATOM 1422 C C . ARG A 1 189 ? 40.528 41.54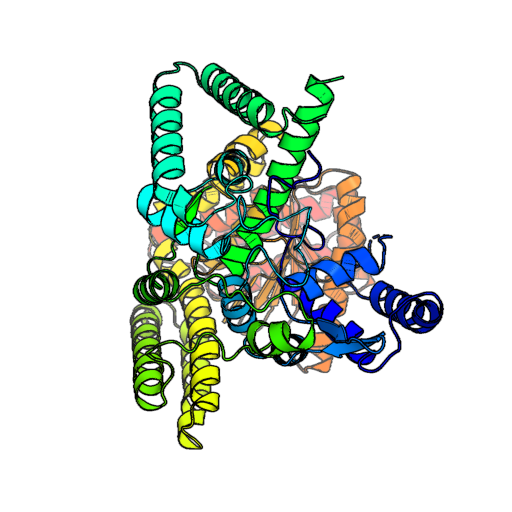5 75.649 1.00 43.01 183 ARG A C 1
ATOM 1423 O O . ARG A 1 189 ? 41.567 40.932 75.401 1.00 42.63 183 ARG A O 1
ATOM 1431 N N . GLU A 1 190 ? 40.301 42.729 75.079 1.00 38.07 184 GLU A N 1
ATOM 1432 C CA . GLU A 1 190 ? 41.323 43.249 74.174 1.00 39.31 184 GLU A CA 1
ATOM 1433 C C . GLU A 1 190 ? 42.625 43.478 74.938 1.00 49.39 184 GLU A C 1
ATOM 1434 O O . GLU A 1 190 ? 43.714 43.232 74.420 1.00 49.60 184 GLU A O 1
ATOM 1440 N N . LYS A 1 191 ? 42.524 43.945 76.180 1.00 47.87 185 LYS A N 1
ATOM 1441 C CA . LYS A 1 191 ? 43.740 44.174 76.964 1.00 51.83 185 LYS A CA 1
ATOM 1442 C C . LYS A 1 191 ? 44.488 42.884 77.242 1.00 48.03 185 LYS A C 1
ATOM 1443 O O . LYS A 1 191 ? 45.704 42.878 77.453 1.00 54.29 185 LYS A O 1
ATOM 1449 N N . ILE A 1 192 ? 43.821 41.732 77.257 1.00 38.30 186 ILE A N 1
ATOM 1450 C CA . ILE A 1 192 ? 44.602 40.522 77.523 1.00 37.95 186 ILE A CA 1
ATOM 1451 C C . ILE A 1 192 ? 45.551 40.262 76.351 1.00 59.19 186 ILE A C 1
ATOM 1452 O O . ILE A 1 192 ? 45.105 39.951 75.243 1.00 71.24 186 ILE A O 1
ATOM 1457 N N . LYS A 1 193 ? 46.859 40.385 76.574 1.00 52.33 187 LYS A N 1
ATOM 1458 C CA . LYS A 1 193 ? 47.815 40.096 75.509 1.00 48.85 187 LYS A CA 1
ATOM 1459 C C . LYS A 1 193 ? 48.012 38.594 75.357 1.00 40.70 187 LYS A C 1
ATOM 1460 O O . LYS A 1 193 ? 48.123 37.864 76.343 1.00 65.80 187 LYS A O 1
ATOM 1466 N N . GLY A 1 194 ? 48.051 38.129 74.119 1.00 42.57 188 GLY A N 1
ATOM 1467 C CA . GLY A 1 194 ? 48.191 36.706 73.855 1.00 46.86 188 GLY A CA 1
ATOM 1468 C C . GLY A 1 194 ? 46.880 36.076 73.433 1.00 52.19 188 GLY A C 1
ATOM 1469 O O . GLY A 1 194 ? 45.911 36.096 74.200 1.00 52.69 188 GLY A O 1
ATOM 1470 N N . GLN A 1 195 ? 46.829 35.515 72.221 1.00 44.19 189 GLN A N 1
ATOM 1471 C CA . GLN A 1 195 ? 45.558 34.978 71.742 1.00 48.90 189 GLN A CA 1
ATOM 1472 C C . GLN A 1 195 ? 45.035 33.897 72.679 1.00 42.92 189 GLN A C 1
ATOM 1473 O O . GLN A 1 195 ? 43.842 33.812 72.967 1.00 45.08 189 GLN A O 1
ATOM 1479 N N . ASN A 1 196 ? 45.964 33.062 73.135 1.00 33.41 190 ASN A N 1
ATOM 1480 C CA . ASN A 1 196 ? 45.548 31.952 73.987 1.00 35.36 190 ASN A CA 1
ATOM 1481 C C . ASN A 1 196 ? 45.045 32.492 75.323 1.00 42.26 190 ASN A C 1
ATOM 1482 O O . ASN A 1 196 ? 44.052 32.055 75.886 1.00 39.85 190 ASN A O 1
ATOM 1487 N N . LYS A 1 197 ? 45.790 33.483 75.811 1.00 35.98 191 LYS A N 1
ATOM 1488 C CA . LYS A 1 197 ? 45.401 34.171 77.032 1.00 44.15 191 LYS A CA 1
ATOM 1489 C C . LYS A 1 197 ? 43.951 34.661 76.903 1.00 47.10 191 LYS A C 1
ATOM 1490 O O . LYS A 1 197 ? 43.199 34.473 77.858 1.00 60.51 191 LYS A O 1
ATOM 1496 N N . LYS A 1 198 ? 43.607 35.252 75.769 1.00 40.45 192 LYS A N 1
ATOM 1497 C CA . LYS A 1 198 ? 42.294 35.785 75.442 1.00 40.68 192 LYS A CA 1
ATOM 1498 C C . LYS A 1 198 ? 41.205 34.712 75.494 1.00 45.48 192 LYS A C 1
ATOM 1499 O O . LYS A 1 198 ? 40.129 34.963 76.053 1.00 46.07 192 LYS A O 1
ATOM 1505 N N . LEU A 1 199 ? 41.478 33.540 74.935 1.00 40.60 193 LEU A N 1
ATOM 1506 C CA . LEU A 1 199 ? 40.620 32.366 74.999 1.00 46.44 193 LEU A CA 1
ATOM 1507 C C . LEU A 1 199 ? 40.275 31.939 76.425 1.00 58.52 193 LEU A C 1
ATOM 1508 O O . LEU A 1 199 ? 39.122 31.654 76.769 1.00 40.98 193 LEU A O 1
ATOM 1513 N N . GLU A 1 200 ? 41.303 31.875 77.269 1.00 60.29 194 GLU A N 1
ATOM 1514 C CA . GLU A 1 200 ? 41.142 31.491 78.662 1.00 57.24 194 GLU A CA 1
ATOM 1515 C C . GLU A 1 200 ? 40.368 32.541 79.454 1.00 47.16 194 GLU A C 1
ATOM 1516 O O . GLU A 1 200 ? 39.504 32.151 80.235 1.00 59.77 194 GLU A O 1
ATOM 1522 N N . PHE A 1 201 ? 40.693 33.817 79.256 1.00 34.44 195 PHE A N 1
ATOM 1523 C CA . PHE A 1 201 ? 39.960 34.874 79.956 1.00 36.99 195 PHE A CA 1
ATOM 1524 C C . PHE A 1 201 ? 38.464 34.683 79.670 1.00 50.67 195 PHE A C 1
ATOM 1525 O O . PHE A 1 201 ? 37.642 34.492 80.563 1.00 55.03 195 PHE A O 1
ATOM 1533 N N . THR A 1 202 ? 38.189 34.749 78.371 1.00 48.43 196 THR A N 1
ATOM 1534 C CA . THR A 1 202 ? 36.868 34.533 77.806 1.00 48.34 196 THR A CA 1
ATOM 1535 C C . THR A 1 202 ? 36.199 33.336 78.468 1.00 45.83 196 THR A C 1
ATOM 1536 O O . THR A 1 202 ? 35.140 33.472 79.084 1.00 44.02 196 THR A O 1
ATOM 1540 N N . GLU A 1 203 ? 36.826 32.168 78.360 1.00 35.52 197 GLU A N 1
ATOM 1541 C CA . GLU A 1 203 ? 36.207 30.974 78.923 1.00 42.30 197 GLU A CA 1
ATOM 1542 C C . GLU A 1 203 ? 35.964 31.107 80.418 1.00 52.88 197 GLU A C 1
ATOM 1543 O O . GLU A 1 203 ? 35.027 30.553 81.005 1.00 47.27 197 GLU A O 1
ATOM 1549 N N . ASN A 1 204 ? 36.831 31.865 81.097 1.00 49.57 198 ASN A N 1
ATOM 1550 C CA . ASN A 1 204 ? 36.644 31.934 82.549 1.00 45.95 198 ASN A CA 1
ATOM 1551 C C . ASN A 1 204 ? 35.587 32.972 82.893 1.00 42.56 198 ASN A C 1
ATOM 1552 O O . ASN A 1 204 ? 34.838 32.797 83.861 1.00 47.89 198 ASN A O 1
ATOM 1557 N N . TYR A 1 205 ? 35.529 34.043 82.094 1.00 33.99 199 TYR A N 1
ATOM 1558 C CA . TYR A 1 205 ? 34.450 35.013 82.252 1.00 32.54 199 TYR A CA 1
ATOM 1559 C C . TYR A 1 205 ? 33.118 34.266 82.099 1.00 44.52 199 TYR A C 1
ATOM 1560 O O . TYR A 1 205 ? 32.160 34.621 82.785 1.00 46.07 199 TYR A O 1
ATOM 1569 N N . PHE A 1 206 ? 33.074 33.302 81.196 1.00 51.81 200 PHE A N 1
ATOM 1570 C CA . PHE A 1 206 ? 31.871 32.534 80.865 1.00 49.16 200 PHE A CA 1
ATOM 1571 C C . PHE A 1 206 ? 31.534 31.620 82.034 1.00 46.64 200 PHE A C 1
ATOM 1572 O O . PHE A 1 206 ? 30.398 31.565 82.508 1.00 41.56 200 PHE A O 1
ATOM 1580 N N . PHE A 1 207 ? 32.545 30.902 82.512 1.00 49.21 201 PHE A N 1
ATOM 1581 C CA . PHE A 1 207 ? 32.377 30.092 83.711 1.00 48.29 201 PHE A CA 1
ATOM 1582 C C . PHE A 1 207 ? 31.856 30.905 84.887 1.00 45.94 201 PHE A C 1
ATOM 1583 O O . PHE A 1 207 ? 30.972 30.510 85.642 1.00 45.96 201 PHE A O 1
ATOM 1591 N N . LYS A 1 208 ? 32.429 32.090 85.106 1.00 47.89 202 LYS A N 1
ATOM 1592 C CA . LYS A 1 208 ? 32.027 32.776 86.336 1.00 56.94 202 LYS A CA 1
ATOM 1593 C C . LYS A 1 208 ? 30.591 33.268 86.237 1.00 52.66 202 LYS A C 1
ATOM 1594 O O . LYS A 1 208 ? 29.788 33.088 87.156 1.00 56.59 202 LYS A O 1
ATOM 1600 N N A ARG A 1 209 ? 30.276 33.890 85.105 0.70 46.00 203 ARG A N 1
ATOM 1601 N N B ARG A 1 209 ? 30.248 33.901 85.119 0.30 46.27 203 ARG A N 1
ATOM 1602 C CA A ARG A 1 209 ? 28.949 34.436 84.842 0.70 43.36 203 ARG A CA 1
ATOM 1603 C CA B ARG A 1 209 ? 28.896 34.438 84.975 0.30 43.46 203 ARG A CA 1
ATOM 1604 C C A ARG A 1 209 ? 27.853 33.397 85.046 0.70 40.84 203 ARG A C 1
ATOM 1605 C C B ARG A 1 209 ? 27.835 33.359 85.123 0.30 40.50 203 ARG A C 1
ATOM 1606 O O A ARG A 1 209 ? 26.855 33.653 85.718 0.70 39.00 203 ARG A O 1
ATOM 1607 O O B ARG A 1 209 ? 26.834 33.540 85.818 0.30 39.52 203 ARG A O 1
ATOM 1622 N N . PHE A 1 210 ? 28.032 32.209 84.478 1.00 32.35 204 PHE A N 1
ATOM 1623 C CA . PHE A 1 210 ? 27.019 31.166 84.557 1.00 42.81 204 PHE A CA 1
ATOM 1624 C C . PHE A 1 210 ? 26.929 30.617 85.980 1.00 54.28 204 PHE A C 1
ATOM 1625 O O . PHE A 1 210 ? 25.863 30.135 86.366 1.00 45.27 204 PHE A O 1
ATOM 1633 N N . GLU A 1 211 ? 28.044 30.706 86.686 1.00 51.34 205 GLU A N 1
ATOM 1634 C CA . GLU A 1 211 ? 28.179 30.363 88.093 1.00 50.56 205 GLU A CA 1
ATOM 1635 C C . GLU A 1 211 ? 27.258 31.232 88.936 1.00 40.30 205 GLU A C 1
ATOM 1636 O O . GLU A 1 211 ? 26.400 30.759 89.684 1.00 59.31 205 GLU A O 1
ATOM 1642 N N . LYS A 1 212 ? 27.419 32.559 88.833 1.00 40.71 206 LYS A N 1
ATOM 1643 C CA . LYS A 1 212 ? 26.482 33.386 89.593 1.00 47.14 206 LYS A CA 1
ATOM 1644 C C . LYS A 1 212 ? 25.043 33.147 89.147 1.00 61.22 206 LYS A C 1
ATOM 1645 O O . LYS A 1 212 ? 24.121 33.427 89.919 1.00 65.05 206 LYS A O 1
ATOM 1651 N N . ILE A 1 213 ? 24.828 32.658 87.922 1.00 58.28 207 ILE A N 1
ATOM 1652 C CA . ILE A 1 213 ? 23.472 32.566 87.387 1.00 47.03 207 ILE A CA 1
ATOM 1653 C C . ILE A 1 213 ? 22.847 31.208 87.638 1.00 41.56 207 ILE A C 1
ATOM 1654 O O . ILE A 1 213 ? 21.663 31.120 87.977 1.00 55.61 207 ILE A O 1
ATOM 1659 N N . TYR A 1 214 ? 23.622 30.141 87.471 1.00 40.71 208 TYR A N 1
ATOM 1660 C CA . TYR A 1 214 ? 23.059 28.832 87.817 1.00 47.34 208 TYR A CA 1
ATOM 1661 C C . TYR A 1 214 ? 23.524 28.451 89.222 0.50 46.62 208 TYR A C 1
ATOM 1662 O O . TYR A 1 214 ? 23.537 27.286 89.610 0.50 48.28 208 TYR A O 1
ATOM 1671 N N . GLY A 1 215 ? 23.899 29.488 89.970 0.50 46.49 209 GLY A N 1
ATOM 1672 C CA . GLY A 1 215 ? 24.276 29.321 91.367 0.50 57.24 209 GLY A CA 1
ATOM 1673 C C . GLY A 1 215 ? 23.273 28.411 92.058 0.50 63.04 209 GLY A C 1
ATOM 1674 O O . GLY A 1 215 ? 23.527 27.871 93.131 0.50 62.96 209 GLY A O 1
ATOM 1675 N N . ASN A 1 216 ? 22.117 28.242 91.417 0.50 71.73 210 ASN A N 1
ATOM 1676 C CA . ASN A 1 216 ? 21.092 27.346 91.946 0.50 72.89 210 ASN A CA 1
ATOM 1677 C C . ASN A 1 216 ? 21.707 25.986 92.263 0.50 72.79 210 ASN A C 1
ATOM 1678 O O . ASN A 1 216 ? 22.928 25.834 92.197 0.50 59.66 210 ASN A O 1
ATOM 1683 N N . VAL A 1 217 ? 20.858 25.021 92.600 0.50 74.99 211 VAL A N 1
ATOM 1684 C CA . VAL A 1 217 ? 21.333 23.669 92.885 0.50 78.53 211 VAL A CA 1
ATOM 1685 C C . VAL A 1 217 ? 20.180 22.782 93.343 0.50 83.90 211 VAL A C 1
ATOM 1686 O O . VAL A 1 217 ? 19.827 21.812 92.668 0.50 95.01 211 VAL A O 1
ATOM 1690 N N . SER A 1 228 ? 29.785 16.977 90.436 0.50 35.74 222 SER A N 1
ATOM 1691 C CA . SER A 1 228 ? 30.924 17.849 90.189 0.50 44.97 222 SER A CA 1
ATOM 1692 C C . SER A 1 228 ? 30.496 19.235 89.725 0.50 48.72 222 SER A C 1
ATOM 1693 O O . SER A 1 228 ? 30.247 19.482 88.543 0.50 62.84 222 SER A O 1
ATOM 1696 N N . HIS A 1 229 ? 30.408 20.185 90.656 0.50 38.59 223 HIS A N 1
ATOM 1697 C CA . HIS A 1 229 ? 30.113 21.555 90.243 0.50 44.57 223 HIS A CA 1
ATOM 1698 C C . HIS A 1 229 ? 30.628 21.808 88.829 0.50 47.87 223 HIS A C 1
ATOM 1699 O O . HIS A 1 229 ? 29.857 21.756 87.868 0.50 62.26 223 HIS A O 1
ATOM 1706 N N . LYS A 1 230 ? 31.921 22.079 88.678 0.50 48.79 224 LYS A N 1
ATOM 1707 C CA . LYS A 1 230 ? 32.457 22.458 87.374 0.50 46.48 224 LYS A CA 1
ATOM 1708 C C . LYS A 1 230 ? 31.830 21.653 86.241 0.50 41.41 224 LYS A C 1
ATOM 1709 O O . LYS A 1 230 ? 31.547 22.195 85.171 0.50 34.73 224 LYS A O 1
ATOM 1715 N N . SER A 1 231 ? 31.606 20.366 86.463 0.50 40.98 225 SER A N 1
ATOM 1716 C CA . SER A 1 231 ? 31.013 19.510 85.447 0.50 42.20 225 SER A CA 1
ATOM 1717 C C . SER A 1 231 ? 29.583 19.938 85.133 0.50 53.76 225 SER A C 1
ATOM 1718 O O . SER A 1 231 ? 29.035 19.663 84.069 0.50 47.39 225 SER A O 1
ATOM 1721 N N . LYS A 1 232 ? 28.987 20.616 86.107 0.50 58.14 226 LYS A N 1
ATOM 1722 C CA . LYS A 1 232 ? 27.581 20.989 86.008 0.50 60.71 226 LYS A CA 1
ATOM 1723 C C . LYS A 1 232 ? 27.422 22.280 85.227 0.50 55.52 226 LYS A C 1
ATOM 1724 O O . LYS A 1 232 ? 26.702 22.340 84.228 0.50 43.68 226 LYS A O 1
ATOM 1730 N N . ILE A 1 233 ? 28.104 23.342 85.657 1.00 51.54 227 ILE A N 1
ATOM 1731 C CA . ILE A 1 233 ? 27.968 24.583 84.887 1.00 54.66 227 ILE A CA 1
ATOM 1732 C C . ILE A 1 233 ? 28.651 24.436 83.539 1.00 59.39 227 ILE A C 1
ATOM 1733 O O . ILE A 1 233 ? 28.444 25.188 82.584 1.00 49.62 227 ILE A O 1
ATOM 1738 N N . GLU A 1 234 ? 29.502 23.415 83.392 1.00 62.81 228 GLU A N 1
ATOM 1739 C CA . GLU A 1 234 ? 30.102 23.285 82.058 1.00 68.68 228 GLU A CA 1
ATOM 1740 C C . GLU A 1 234 ? 29.088 22.719 81.065 1.00 59.08 228 GLU A C 1
ATOM 1741 O O . GLU A 1 234 ? 29.191 23.012 79.871 1.00 45.46 228 GLU A O 1
ATOM 1747 N N . THR A 1 235 ? 28.134 21.954 81.570 1.00 43.16 229 THR A N 1
ATOM 1748 C CA . THR A 1 235 ? 26.984 21.450 80.838 1.00 51.49 229 THR A CA 1
ATOM 1749 C C . THR A 1 235 ? 26.042 22.603 80.481 1.00 49.97 229 THR A C 1
ATOM 1750 O O . THR A 1 235 ? 25.517 22.673 79.375 1.00 49.25 229 THR A O 1
ATOM 1754 N N . LYS A 1 236 ? 25.848 23.517 81.429 1.00 39.46 230 LYS A N 1
ATOM 1755 C CA . LYS A 1 236 ? 25.061 24.702 81.154 1.00 40.60 230 LYS A CA 1
ATOM 1756 C C . LYS A 1 236 ? 25.676 25.507 80.008 1.00 46.85 230 LYS A C 1
ATOM 1757 O O . LYS A 1 236 ? 24.970 25.949 79.103 1.00 39.11 230 LYS A O 1
ATOM 1763 N N . MET A 1 237 ? 26.982 25.697 80.063 1.00 45.38 231 MET A N 1
ATOM 1764 C CA . MET A 1 237 ? 27.744 26.442 79.068 1.00 47.93 231 MET A CA 1
ATOM 1765 C C . MET A 1 237 ? 27.645 25.772 77.699 1.00 41.28 231 MET A C 1
ATOM 1766 O O . MET A 1 237 ? 27.472 26.415 76.663 1.00 46.07 231 MET A O 1
ATOM 1771 N N . ARG A 1 238 ? 27.748 24.453 77.698 1.00 37.42 232 ARG A N 1
ATOM 1772 C CA . ARG A 1 238 ? 27.712 23.665 76.478 1.00 43.80 232 ARG A CA 1
ATOM 1773 C C . ARG A 1 238 ? 26.345 23.723 75.807 1.00 48.34 232 ARG A C 1
ATOM 1774 O O . ARG A 1 238 ? 26.211 23.776 74.584 1.00 33.73 232 ARG A O 1
ATOM 1782 N N . ASN A 1 239 ? 25.327 23.693 76.661 1.00 37.11 233 ASN A N 1
ATOM 1783 C CA . ASN A 1 239 ? 23.956 23.771 76.184 1.00 40.64 233 ASN A CA 1
ATOM 1784 C C . ASN A 1 239 ? 23.698 25.128 75.535 1.00 28.37 233 ASN A C 1
ATOM 1785 O O . ASN A 1 239 ? 23.022 25.218 74.509 1.00 30.81 233 ASN A O 1
ATOM 1790 N N . ALA A 1 240 ? 24.241 26.148 76.174 1.00 25.87 234 ALA A N 1
ATOM 1791 C CA . ALA A 1 240 ? 24.084 27.526 75.735 1.00 32.13 234 ALA A CA 1
ATOM 1792 C C . ALA A 1 240 ? 24.689 27.700 74.350 1.00 36.31 234 ALA A C 1
ATOM 1793 O O . ALA A 1 240 ? 24.154 28.396 73.498 1.00 24.41 234 ALA A O 1
ATOM 1795 N N . ARG A 1 241 ? 25.832 27.046 74.157 1.00 31.58 235 ARG A N 1
ATOM 1796 C CA . ARG A 1 241 ? 26.493 27.143 72.858 1.00 32.85 235 ARG A CA 1
ATOM 1797 C C . ARG A 1 241 ? 25.623 26.503 71.784 1.00 28.74 235 ARG A C 1
ATOM 1798 O O . ARG A 1 241 ? 25.501 27.046 70.685 1.00 27.63 235 ARG A O 1
ATOM 1806 N N . ASP A 1 242 ? 25.029 25.371 72.124 1.00 25.02 236 ASP A N 1
ATOM 1807 C CA . ASP A 1 242 ? 24.171 24.584 71.246 1.00 30.54 236 ASP A CA 1
ATOM 1808 C C . ASP A 1 242 ? 22.965 25.392 70.787 1.00 34.27 236 ASP A C 1
ATOM 1809 O O . ASP A 1 242 ? 22.540 25.427 69.632 1.00 30.84 236 ASP A O 1
ATOM 1814 N N . VAL A 1 243 ? 22.392 26.069 71.775 1.00 29.88 237 VAL A N 1
ATOM 1815 C CA . VAL A 1 243 ? 21.174 26.850 71.588 1.00 27.28 237 VAL A CA 1
ATOM 1816 C C . VAL A 1 243 ? 21.452 28.101 70.789 1.00 20.02 237 VAL A C 1
ATOM 1817 O O . VAL A 1 243 ? 20.646 28.519 69.948 1.00 29.01 237 VAL A O 1
ATOM 1821 N N . ALA A 1 244 ? 22.597 28.723 71.069 1.00 20.78 238 ALA A N 1
ATOM 1822 C CA . ALA A 1 244 ? 23.082 29.892 70.365 1.00 21.49 238 ALA A CA 1
ATOM 1823 C C . ALA A 1 244 ? 23.135 29.592 68.854 1.00 20.01 238 ALA A C 1
ATOM 1824 O O . ALA A 1 244 ? 22.748 30.428 68.040 1.00 24.46 238 ALA A O 1
ATOM 1826 N N . ASP A 1 245 ? 23.603 28.390 68.527 1.00 22.72 239 ASP A N 1
ATOM 1827 C CA . ASP A 1 245 ? 23.660 28.023 67.095 1.00 27.13 239 ASP A CA 1
ATOM 1828 C C . ASP A 1 245 ? 22.241 28.110 66.520 1.00 25.28 239 ASP A C 1
ATOM 1829 O O . ASP A 1 245 ? 21.978 28.911 65.624 1.00 26.11 239 ASP A O 1
ATOM 1834 N N . ALA A 1 246 ? 21.334 27.322 67.071 1.00 19.74 240 ALA A N 1
ATOM 1835 C CA . ALA A 1 246 ? 19.939 27.279 66.625 1.00 24.43 240 ALA A CA 1
ATOM 1836 C C . ALA A 1 246 ? 19.354 28.676 66.554 1.00 27.66 240 ALA A C 1
ATOM 1837 O O . ALA A 1 246 ? 18.742 29.007 65.529 1.00 26.13 240 ALA A O 1
ATOM 1839 N N . THR A 1 247 ? 19.567 29.492 67.595 1.00 21.58 241 THR A N 1
ATOM 1840 C CA . THR A 1 247 ? 19.087 30.872 67.586 1.00 18.57 241 THR A CA 1
ATOM 1841 C C . THR A 1 247 ? 19.523 31.631 66.345 1.00 19.45 241 THR A C 1
ATOM 1842 O O . THR A 1 247 ? 18.709 32.270 65.674 1.00 20.07 241 THR A O 1
ATOM 1846 N N . THR A 1 248 ? 20.799 31.584 65.992 1.00 20.44 242 THR A N 1
ATOM 1847 C CA . THR A 1 248 ? 21.220 32.353 64.809 1.00 22.47 242 THR A CA 1
ATOM 1848 C C . THR A 1 248 ? 20.521 31.834 63.540 1.00 18.59 242 THR A C 1
ATOM 1849 O O . THR A 1 248 ? 20.214 32.628 62.656 1.00 22.59 242 THR A O 1
ATOM 1853 N N . ARG A 1 249 ? 20.295 30.537 63.442 1.00 18.66 243 ARG A N 1
ATOM 1854 C CA . ARG A 1 249 ? 19.665 30.001 62.208 1.00 25.24 243 ARG A CA 1
ATOM 1855 C C . ARG A 1 249 ? 18.214 30.425 62.098 1.00 25.43 243 ARG A C 1
ATOM 1856 O O . ARG A 1 249 ? 17.744 30.819 61.035 1.00 19.80 243 ARG A O 1
ATOM 1864 N N . TYR A 1 250 ? 17.470 30.377 63.206 1.00 21.01 244 TYR A N 1
ATOM 1865 C CA . TYR A 1 250 ? 16.058 30.782 63.198 1.00 20.72 244 TYR A CA 1
ATOM 1866 C C . TYR A 1 250 ? 15.919 32.266 62.933 1.00 20.32 244 TYR A C 1
ATOM 1867 O O . TYR A 1 250 ? 15.028 32.735 62.232 1.00 21.07 244 TYR A O 1
ATOM 1876 N N . PHE A 1 251 ? 16.816 33.071 63.518 1.00 19.28 245 PHE A N 1
ATOM 1877 C CA . PHE A 1 251 ? 16.735 34.512 63.413 1.00 17.93 245 PHE A CA 1
ATOM 1878 C C . PHE A 1 251 ? 17.172 34.930 62.005 1.00 17.84 245 PHE A C 1
ATOM 1879 O O . PHE A 1 251 ? 16.608 35.812 61.386 1.00 20.27 245 PHE A O 1
ATOM 1887 N N . ARG A 1 252 ? 18.218 34.304 61.463 1.00 18.38 246 ARG A N 1
ATOM 1888 C CA . ARG A 1 252 ? 18.576 34.642 60.080 1.00 19.37 246 ARG A CA 1
ATOM 1889 C C . ARG A 1 252 ? 17.464 34.258 59.102 1.00 20.21 246 ARG A C 1
ATOM 1890 O O . ARG A 1 252 ? 17.259 34.943 58.096 1.00 22.10 246 ARG A O 1
ATOM 1898 N N . TYR A 1 253 ? 16.718 33.202 59.373 1.00 20.54 247 TYR A N 1
ATOM 1899 C CA . TYR A 1 253 ? 15.626 32.751 58.506 1.00 21.45 247 TYR A CA 1
ATOM 1900 C C . TYR A 1 253 ? 14.573 33.826 58.347 1.00 25.04 247 TYR A C 1
ATOM 1901 O O . TYR A 1 253 ? 13.952 33.944 57.288 1.00 18.20 247 TYR A O 1
ATOM 1910 N N . THR A 1 254 ? 14.338 34.668 59.352 1.00 20.82 248 THR A N 1
ATOM 1911 C CA . THR A 1 254 ? 13.354 35.732 59.216 1.00 18.36 248 THR A CA 1
ATOM 1912 C C . THR A 1 254 ? 13.776 36.863 58.285 1.00 26.82 248 THR A C 1
ATOM 1913 O O . THR A 1 254 ? 12.908 37.658 57.918 1.00 22.57 248 THR A O 1
ATOM 1917 N N . GLY A 1 255 ? 15.069 36.945 57.977 1.00 24.69 249 GLY A N 1
ATOM 1918 C CA . GLY A 1 255 ? 15.642 37.999 57.159 1.00 20.72 249 GLY A CA 1
ATOM 1919 C C . GLY A 1 255 ? 15.960 39.261 57.926 1.00 25.84 249 GLY A C 1
ATOM 1920 O O . GLY A 1 255 ? 16.480 40.237 57.372 1.00 21.90 249 GLY A O 1
ATOM 1921 N N . LEU A 1 256 ? 15.627 39.286 59.227 1.00 20.06 250 LEU A N 1
ATOM 1922 C CA . LEU A 1 256 ? 15.855 40.541 59.953 1.00 22.98 250 LEU A CA 1
ATOM 1923 C C . LEU A 1 256 ? 17.327 40.626 60.343 1.00 22.67 250 LEU A C 1
ATOM 1924 O O . LEU A 1 256 ? 17.844 41.718 60.593 1.00 22.61 250 LEU A O 1
ATOM 1929 N N . PHE A 1 257 ? 17.936 39.449 60.383 1.00 20.08 251 PHE A N 1
ATOM 1930 C CA . PHE A 1 257 ? 19.338 39.327 60.761 1.00 19.13 251 PHE A CA 1
ATOM 1931 C C . PHE A 1 257 ? 20.131 38.671 59.628 1.00 25.40 251 PHE A C 1
ATOM 1932 O O . PHE A 1 257 ? 19.550 37.799 58.964 1.00 21.64 251 PHE A O 1
ATOM 1940 N N . VAL A 1 258 ? 21.389 39.043 59.460 1.00 18.62 252 VAL A N 1
ATOM 1941 C CA . VAL A 1 258 ? 22.296 38.317 58.562 1.00 26.55 252 VAL A CA 1
ATOM 1942 C C . VAL A 1 258 ? 23.642 38.078 59.229 1.00 27.94 252 VAL A C 1
ATOM 1943 O O . VAL A 1 258 ? 23.934 38.637 60.296 1.00 28.91 252 VAL A O 1
ATOM 1947 N N . ALA A 1 259 ? 24.477 37.243 58.614 1.00 24.68 253 ALA A N 1
ATOM 1948 C CA . ALA A 1 259 ? 25.844 37.066 59.107 1.00 24.07 253 ALA A CA 1
ATOM 1949 C C . ALA A 1 259 ? 26.776 38.068 58.423 1.00 34.45 253 ALA A C 1
ATOM 1950 O O . ALA A 1 259 ? 26.688 38.313 57.220 1.00 25.86 253 ALA A O 1
ATOM 1952 N N . ARG A 1 260 ? 27.649 38.625 59.255 1.00 24.66 254 ARG A N 1
ATOM 1953 C CA . ARG A 1 260 ? 28.778 39.427 58.765 1.00 26.60 254 ARG A CA 1
ATOM 1954 C C . ARG A 1 260 ? 30.018 38.784 59.358 1.00 25.76 254 ARG A C 1
ATOM 1955 O O . ARG A 1 260 ? 30.228 38.870 60.570 1.00 25.75 254 ARG A O 1
ATOM 1963 N N . GLY A 1 261 ? 30.833 38.065 58.585 1.00 22.71 255 GLY A N 1
ATOM 1964 C CA . GLY A 1 261 ? 31.839 37.216 59.213 1.00 28.54 255 GLY A CA 1
ATOM 1965 C C . GLY A 1 261 ? 31.225 36.192 60.149 1.00 29.40 255 GLY A C 1
ATOM 1966 O O . GLY A 1 261 ? 30.234 35.512 59.829 1.00 26.06 255 GLY A O 1
ATOM 1967 N N . ASN A 1 262 ? 31.813 36.038 61.349 1.00 26.77 256 ASN A N 1
ATOM 1968 C CA . ASN A 1 262 ? 31.240 35.118 62.326 1.00 20.46 256 ASN A CA 1
ATOM 1969 C C . ASN A 1 262 ? 30.242 35.778 63.293 1.00 20.60 256 ASN A C 1
ATOM 1970 O O . ASN A 1 262 ? 29.936 35.165 64.329 1.00 24.89 256 ASN A O 1
ATOM 1975 N N . GLN A 1 263 ? 29.742 36.955 62.963 1.00 24.69 257 GLN A N 1
ATOM 1976 C CA . GLN A 1 263 ? 28.780 37.670 63.791 1.00 33.48 257 GLN A CA 1
ATOM 1977 C C . GLN A 1 263 ? 27.379 37.787 63.211 1.00 33.85 257 GLN A C 1
ATOM 1978 O O . GLN A 1 263 ? 27.183 38.103 62.039 1.00 26.67 257 GLN A O 1
ATOM 1984 N N . LEU A 1 264 ? 26.396 37.568 64.083 1.00 24.47 258 LEU A N 1
ATOM 1985 C CA . LEU A 1 264 ? 25.017 37.927 63.740 1.00 21.59 258 LEU A CA 1
ATOM 1986 C C . LEU A 1 264 ? 24.880 39.429 63.819 1.00 27.99 258 LEU A C 1
ATOM 1987 O O . LEU A 1 264 ? 25.223 40.083 64.813 1.00 27.76 258 LEU A O 1
ATOM 1992 N N . VAL A 1 265 ? 24.375 40.052 62.751 1.00 21.21 259 VAL A N 1
ATOM 1993 C CA . VAL A 1 265 ? 24.162 41.492 62.738 1.00 17.24 259 VAL A CA 1
ATOM 1994 C C . VAL A 1 265 ? 22.788 41.793 62.133 1.00 27.26 259 VAL A C 1
ATOM 1995 O O . VAL A 1 265 ? 22.159 40.933 61.510 1.00 23.61 259 VAL A O 1
ATOM 1999 N N . LEU A 1 266 ? 22.310 43.019 62.306 1.00 22.89 260 LEU A N 1
ATOM 2000 C CA . LEU A 1 266 ? 21.056 43.422 61.698 1.00 23.56 260 LEU A CA 1
ATOM 2001 C C . LEU A 1 266 ? 21.206 43.500 60.172 1.00 33.16 260 LEU A C 1
ATOM 2002 O O . LEU A 1 266 ? 22.240 43.968 59.677 1.00 23.87 260 LEU A O 1
ATOM 2007 N N . ASN A 1 267 ? 20.184 43.076 59.452 1.00 27.41 261 ASN A N 1
ATOM 2008 C CA . ASN A 1 267 ? 20.082 43.270 58.010 1.00 27.27 261 ASN A CA 1
ATOM 2009 C C . ASN A 1 267 ? 19.915 44.754 57.684 1.00 22.78 261 ASN A C 1
ATOM 2010 O O . ASN A 1 267 ? 18.865 45.346 57.965 1.00 26.45 261 ASN A O 1
ATOM 2015 N N . PRO A 1 268 ? 20.943 45.348 57.087 1.00 31.01 262 PRO A N 1
ATOM 2016 C CA . PRO A 1 268 ? 20.915 46.769 56.698 1.00 38.64 262 PRO A CA 1
ATOM 2017 C C . PRO A 1 268 ? 19.747 47.150 55.794 1.00 35.85 262 PRO A C 1
ATOM 2018 O O . PRO A 1 268 ? 19.330 48.312 55.776 1.00 39.14 262 PRO A O 1
ATOM 2022 N N . GLU A 1 269 ? 19.151 46.239 55.028 1.00 27.55 263 GLU A N 1
ATOM 2023 C CA . GLU A 1 269 ? 17.999 46.572 54.201 1.00 29.81 263 GLU A CA 1
ATOM 2024 C C . GLU A 1 269 ? 16.656 46.495 54.927 1.00 32.67 263 GLU A C 1
ATOM 2025 O O . GLU A 1 269 ? 15.605 46.719 54.313 1.00 35.78 263 GLU A O 1
ATOM 2031 N N . LYS A 1 270 ? 16.618 46.166 56.211 1.00 34.24 264 LYS A N 1
ATOM 2032 C CA . LYS A 1 270 ? 15.367 46.082 56.942 1.00 25.83 264 LYS A CA 1
ATOM 2033 C C . LYS A 1 270 ? 15.316 47.107 58.070 1.00 28.89 264 LYS A C 1
ATOM 2034 O O . LYS A 1 270 ? 14.595 46.891 59.051 1.00 30.52 264 LYS A O 1
ATOM 2040 N N . SER A 1 271 ? 16.053 48.199 57.961 1.00 25.91 265 SER A N 1
ATOM 2041 C CA . SER A 1 271 ? 16.111 49.133 59.086 1.00 33.08 265 SER A CA 1
ATOM 2042 C C . SER A 1 271 ? 14.750 49.639 59.530 1.00 34.05 265 SER A C 1
ATOM 2043 O O . SER A 1 271 ? 14.442 49.681 60.729 1.00 31.25 265 SER A O 1
ATOM 2046 N N . ASP A 1 272 ? 13.903 50.029 58.574 1.00 27.96 266 ASP A N 1
ATOM 2047 C CA . ASP A 1 272 ? 12.634 50.620 59.021 1.00 34.81 266 ASP A CA 1
ATOM 2048 C C . ASP A 1 272 ? 11.696 49.591 59.634 1.00 33.75 266 ASP A C 1
ATOM 2049 O O . ASP A 1 272 ? 10.963 49.911 60.576 1.00 29.52 266 ASP A O 1
ATOM 2054 N N . LEU A 1 273 ? 11.726 48.380 59.081 1.00 27.70 267 LEU A N 1
ATOM 2055 C CA . LEU A 1 273 ? 10.916 47.295 59.614 1.00 24.51 267 LEU A CA 1
ATOM 2056 C C . LEU A 1 273 ? 11.401 46.957 61.018 1.00 23.09 267 LEU A C 1
ATOM 2057 O O . LEU A 1 273 ? 10.633 46.778 61.965 1.00 26.58 267 LEU A O 1
ATOM 2062 N N . ILE A 1 274 ? 12.718 46.867 61.180 1.00 24.76 268 ILE A N 1
ATOM 2063 C CA . ILE A 1 274 ? 13.273 46.608 62.519 1.00 24.76 268 ILE A CA 1
ATOM 2064 C C . ILE A 1 274 ? 12.880 47.695 63.508 1.00 25.12 268 ILE A C 1
ATOM 2065 O O . ILE A 1 274 ? 12.565 47.426 64.667 1.00 25.20 268 ILE A O 1
ATOM 2070 N N . ASP A 1 275 ? 12.857 48.958 63.084 1.00 25.33 269 ASP A N 1
ATOM 2071 C CA . ASP A 1 275 ? 12.492 50.054 63.975 1.00 27.12 269 ASP A CA 1
ATOM 2072 C C . ASP A 1 275 ? 11.052 49.909 64.451 1.00 30.60 269 ASP A C 1
ATOM 2073 O O . ASP A 1 275 ? 10.704 50.109 65.612 1.00 29.48 269 ASP A O 1
ATOM 2078 N N . GLU A 1 276 ? 10.172 49.566 63.511 1.00 26.51 270 GLU A N 1
ATOM 2079 C CA . GLU A 1 276 ? 8.772 49.403 63.877 1.00 28.91 270 GLU A CA 1
ATOM 2080 C C . GLU A 1 276 ? 8.604 48.193 64.796 1.00 38.19 270 GLU A C 1
ATOM 2081 O O . GLU A 1 276 ? 7.797 48.219 65.731 1.00 28.67 270 GLU A O 1
ATOM 2087 N N . ILE A 1 277 ? 9.360 47.118 64.566 1.00 24.54 271 ILE A N 1
ATOM 2088 C CA . ILE A 1 277 ? 9.212 45.935 65.427 1.00 21.80 271 ILE A CA 1
ATOM 2089 C C . ILE A 1 277 ? 9.569 46.267 66.866 1.00 25.14 271 ILE A C 1
ATOM 2090 O O . ILE A 1 277 ? 8.897 45.934 67.841 1.00 26.82 271 ILE A O 1
ATOM 2095 N N . ILE A 1 278 ? 10.687 46.966 66.999 1.00 23.70 272 ILE A N 1
ATOM 2096 C CA . ILE A 1 278 ? 11.107 47.355 68.345 1.00 26.81 272 ILE A CA 1
ATOM 2097 C C . ILE A 1 278 ? 10.054 48.236 68.994 1.00 29.67 272 ILE A C 1
ATOM 2098 O O . ILE A 1 278 ? 9.708 48.092 70.165 1.00 27.20 272 ILE A O 1
ATOM 2103 N N . SER A 1 279 ? 9.521 49.159 68.210 1.00 28.22 273 SER A N 1
ATOM 2104 C CA . SER A 1 279 ? 8.582 50.159 68.670 1.00 27.67 273 SER A CA 1
ATOM 2105 C C . SER A 1 279 ? 7.247 49.554 69.086 1.00 32.13 273 SER A C 1
ATOM 2106 O O . SER A 1 279 ? 6.650 49.996 70.070 1.00 39.60 273 SER A O 1
ATOM 2109 N N . SER A 1 280 ? 6.747 48.565 68.359 1.00 31.29 274 SER A N 1
ATOM 2110 C CA . SER A 1 280 ? 5.402 48.062 68.635 1.00 31.60 274 SER A CA 1
ATOM 2111 C C . SER A 1 280 ? 5.386 46.719 69.350 1.00 33.01 274 SER A C 1
ATOM 2112 O O . SER A 1 280 ? 4.300 46.188 69.606 1.00 30.46 274 SER A O 1
ATOM 2115 N N . SER A 1 281 ? 6.538 46.157 69.693 1.00 23.07 275 SER A N 1
ATOM 2116 C CA . SER A 1 281 ? 6.592 44.859 70.356 1.00 27.60 275 SER A CA 1
ATOM 2117 C C . SER A 1 281 ? 6.091 44.941 71.793 1.00 30.08 275 SER A C 1
ATOM 2118 O O . SER A 1 281 ? 6.180 45.993 72.421 1.00 30.58 275 SER A O 1
ATOM 2121 N N . LYS A 1 282 ? 5.582 43.813 72.288 1.00 27.49 276 LYS A N 1
ATOM 2122 C CA . LYS A 1 282 ? 5.036 43.817 73.643 1.00 36.30 276 LYS A CA 1
ATOM 2123 C C . LYS A 1 282 ? 4.883 42.411 74.202 1.00 27.30 276 LYS A C 1
ATOM 2124 O O . LYS A 1 282 ? 4.840 41.399 73.511 1.00 25.70 276 LYS A O 1
ATOM 2130 N N . VAL A 1 283 ? 4.800 42.347 75.527 1.00 26.11 277 VAL A N 1
ATOM 2131 C CA . VAL A 1 283 ? 4.489 41.097 76.200 1.00 24.06 277 VAL A CA 1
ATOM 2132 C C . VAL A 1 283 ? 3.023 41.197 76.612 1.00 25.55 277 VAL A C 1
ATOM 2133 O O . VAL A 1 283 ? 2.697 41.979 77.506 1.00 24.77 277 VAL A O 1
ATOM 2137 N N . VAL A 1 284 ? 2.143 40.447 75.967 1.00 22.71 278 VAL A N 1
ATOM 2138 C CA . VAL A 1 284 ? 0.725 40.592 76.320 1.00 27.96 278 VAL A CA 1
ATOM 2139 C C . VAL A 1 284 ? 0.453 39.796 77.588 1.00 32.74 278 VAL A C 1
ATOM 2140 O O . VAL A 1 284 ? 1.169 38.842 77.880 1.00 25.20 278 VAL A O 1
ATOM 2144 N N . LYS A 1 285 ? -0.583 40.149 78.350 1.00 32.97 279 LYS A N 1
ATOM 2145 C CA . LYS A 1 285 ? -0.762 39.484 79.643 1.00 32.69 279 LYS A CA 1
ATOM 2146 C C . LYS A 1 285 ? -1.776 38.356 79.629 1.00 36.01 279 LYS A C 1
ATOM 2147 O O . LYS A 1 285 ? -1.869 37.617 80.616 1.00 39.74 279 LYS A O 1
ATOM 2153 N N . ASN A 1 286 ? -2.511 38.238 78.533 1.00 35.67 280 ASN A N 1
ATOM 2154 C CA . ASN A 1 286 ? -3.558 37.240 78.357 1.00 32.80 280 ASN A CA 1
ATOM 2155 C C . ASN A 1 286 ? -3.044 35.870 77.949 1.00 32.57 280 ASN A C 1
ATOM 2156 O O . ASN A 1 286 ? -3.512 35.280 76.968 1.00 30.56 280 ASN A O 1
ATOM 2161 N N . TYR A 1 287 ? -2.085 35.329 78.699 1.00 29.02 281 TYR A N 1
ATOM 2162 C CA . TYR A 1 287 ? -1.494 34.051 78.303 1.00 30.59 281 TYR A CA 1
ATOM 2163 C C . TYR A 1 287 ? -1.916 32.861 79.140 1.00 31.18 281 TYR A C 1
ATOM 2164 O O . TYR A 1 287 ? -1.404 31.757 78.915 1.00 38.31 281 TYR A O 1
ATOM 2173 N N . THR A 1 288 ? -2.796 32.988 80.136 1.00 34.21 282 THR A N 1
ATOM 2174 C CA . THR A 1 288 ? -2.996 31.828 81.011 1.00 30.58 282 THR A CA 1
ATOM 2175 C C . THR A 1 288 ? -4.015 30.850 80.473 1.00 32.14 282 THR A C 1
ATOM 2176 O O . THR A 1 288 ? -4.076 29.706 80.933 1.00 39.78 282 THR A O 1
ATOM 2180 N N . ARG A 1 289 ? -4.810 31.287 79.492 1.00 32.18 283 ARG A N 1
ATOM 2181 C CA . ARG A 1 289 ? -5.721 30.277 78.928 1.00 35.44 283 ARG A CA 1
ATOM 2182 C C . ARG A 1 289 ? -5.466 30.049 77.450 1.00 30.58 283 ARG A C 1
ATOM 2183 O O . ARG A 1 289 ? -5.182 30.983 76.704 1.00 30.20 283 ARG A O 1
ATOM 2191 N N . VAL A 1 290 ? -5.564 28.793 77.026 1.00 26.33 284 VAL A N 1
ATOM 2192 C CA . VAL A 1 290 ? -5.001 28.462 75.714 1.00 26.87 284 VAL A CA 1
ATOM 2193 C C . VAL A 1 290 ? -5.728 29.172 74.591 1.00 30.68 284 VAL A C 1
ATOM 2194 O O . VAL A 1 290 ? -5.088 29.648 73.639 1.00 24.92 284 VAL A O 1
ATOM 2198 N N . GLU A 1 291 ? -7.056 29.281 74.677 1.00 26.83 285 GLU A N 1
ATOM 2199 C CA . GLU A 1 291 ? -7.770 29.844 73.525 1.00 31.91 285 GLU A CA 1
ATOM 2200 C C . GLU A 1 291 ? -7.509 31.322 73.314 1.00 29.22 285 GLU A C 1
ATOM 2201 O O . GLU A 1 291 ? -7.246 31.796 72.198 1.00 27.14 285 GLU A O 1
ATOM 2207 N N . GLU A 1 292 ? -7.599 32.072 74.411 1.00 24.05 286 GLU A N 1
ATOM 2208 C CA . GLU A 1 292 ? -7.412 33.515 74.309 1.00 23.82 286 GLU A CA 1
ATOM 2209 C C . GLU A 1 292 ? -6.013 33.853 73.813 1.00 28.51 286 GLU A C 1
ATOM 2210 O O . GLU A 1 292 ? -5.761 34.750 73.009 1.00 27.82 286 GLU A O 1
ATOM 2216 N N . PHE A 1 293 ? -5.030 33.102 74.318 1.00 27.31 287 PHE A N 1
ATOM 2217 C CA . PHE A 1 293 ? -3.660 33.418 73.924 1.00 23.92 287 PHE A CA 1
ATOM 2218 C C . PHE A 1 293 ? -3.421 33.112 72.446 1.00 23.64 287 PHE A C 1
ATOM 2219 O O . PHE A 1 293 ? -2.820 33.929 71.748 1.00 25.97 287 PHE A O 1
ATOM 2227 N N . HIS A 1 294 ? -3.886 31.964 71.965 1.00 22.62 288 HIS A N 1
ATOM 2228 C CA . HIS A 1 294 ? -3.645 31.631 70.554 1.00 27.09 288 HIS A CA 1
ATOM 2229 C C . HIS A 1 294 ? -4.505 32.435 69.599 1.00 29.70 288 HIS A C 1
ATOM 2230 O O . HIS A 1 294 ? -4.179 32.590 68.424 1.00 25.67 288 HIS A O 1
ATOM 2237 N N . GLU A 1 295 ? -5.611 33.027 70.023 1.00 26.94 289 GLU A N 1
ATOM 2238 C CA . GLU A 1 295 ? -6.323 33.934 69.116 1.00 28.01 289 GLU A CA 1
ATOM 2239 C C . GLU A 1 295 ? -5.419 35.079 68.686 1.00 33.15 289 GLU A C 1
ATOM 2240 O O . GLU A 1 295 ? -5.535 35.625 67.589 1.00 31.12 289 GLU A O 1
ATOM 2246 N N . TYR A 1 296 ? -4.470 35.468 69.537 1.00 31.19 290 TYR A N 1
ATOM 2247 C CA . TYR A 1 296 ? -3.461 36.456 69.175 1.00 25.07 290 TYR A CA 1
ATOM 2248 C C . TYR A 1 296 ? -2.235 35.781 68.555 1.00 27.13 290 TYR A C 1
ATOM 2249 O O . TYR A 1 296 ? -1.775 36.104 67.463 1.00 22.08 290 TYR A O 1
ATOM 2258 N N . TYR A 1 297 ? -1.698 34.825 69.313 1.00 23.71 291 TYR A N 1
ATOM 2259 C CA . TYR A 1 297 ? -0.368 34.315 68.963 1.00 23.94 291 TYR A CA 1
ATOM 2260 C C . TYR A 1 297 ? -0.399 33.466 67.708 1.00 21.00 291 TYR A C 1
ATOM 2261 O O . TYR A 1 297 ? 0.585 33.332 66.986 1.00 24.63 291 TYR A O 1
ATOM 2270 N N . GLY A 1 298 ? -1.537 32.836 67.411 1.00 19.68 292 GLY A N 1
ATOM 2271 C CA . GLY A 1 298 ? -1.586 31.965 66.231 1.00 20.12 292 GLY A CA 1
ATOM 2272 C C . GLY A 1 298 ? -2.009 32.736 64.984 1.00 25.12 292 GLY A C 1
ATOM 2273 O O . GLY A 1 298 ? -2.230 32.140 63.922 1.00 21.51 292 GLY A O 1
ATOM 2274 N N . ASN A 1 299 ? -2.135 34.052 65.091 1.00 20.07 293 ASN A N 1
ATOM 2275 C CA . ASN A 1 299 ? -2.610 34.862 63.962 1.00 23.63 293 ASN A CA 1
ATOM 2276 C C . ASN A 1 299 ? -1.444 35.437 63.177 1.00 19.29 293 ASN A C 1
ATOM 2277 O O . ASN A 1 299 ? -0.771 36.336 63.669 1.00 22.44 293 ASN A O 1
ATOM 2282 N N . PRO A 1 300 ? -1.194 34.954 61.966 1.00 24.01 294 PRO A N 1
ATOM 2283 C CA . PRO A 1 300 ? 0.011 35.360 61.240 1.00 24.44 294 PRO A CA 1
ATOM 2284 C C . PRO A 1 300 ? -0.202 36.740 60.614 1.00 29.01 294 PRO A C 1
ATOM 2285 O O . PRO A 1 300 ? 0.713 37.324 60.037 1.00 36.81 294 PRO A O 1
ATOM 2289 N N . SER A 1 301 ? -1.400 37.314 60.749 1.00 26.74 295 SER A N 1
ATOM 2290 C CA . SER A 1 301 ? -1.528 38.723 60.357 1.00 30.68 295 SER A CA 1
ATOM 2291 C C . SER A 1 301 ? -1.078 39.667 61.466 1.00 34.64 295 SER A C 1
ATOM 2292 O O . SER A 1 301 ? -0.957 40.867 61.214 1.00 33.06 295 SER A O 1
ATOM 2295 N N . LEU A 1 302 ? -0.836 39.154 62.673 1.00 23.07 296 LEU A N 1
ATOM 2296 C CA . LEU A 1 302 ? -0.392 39.985 63.787 1.00 24.79 296 LEU A CA 1
ATOM 2297 C C . LEU A 1 302 ? 1.106 39.809 64.071 1.00 25.36 296 LEU A C 1
ATOM 2298 O O . LEU A 1 302 ? 1.609 38.690 64.009 1.00 27.89 296 LEU A O 1
ATOM 2303 N N . PRO A 1 303 ? 1.829 40.864 64.406 1.00 26.02 297 PRO A N 1
ATOM 2304 C CA . PRO A 1 303 ? 1.324 42.237 64.398 1.00 24.07 297 PRO A CA 1
ATOM 2305 C C . PRO A 1 303 ? 1.094 42.788 62.979 1.00 27.20 297 PRO A C 1
ATOM 2306 O O . PRO A 1 303 ? 1.700 42.291 62.035 1.00 27.07 297 PRO A O 1
ATOM 2310 N N . GLN A 1 304 ? 0.199 43.765 62.878 1.00 22.30 298 GLN A N 1
ATOM 2311 C CA . GLN A 1 304 ? -0.086 44.377 61.591 1.00 25.86 298 GLN A CA 1
ATOM 2312 C C . GLN A 1 304 ? 0.822 45.595 61.503 1.00 31.65 298 GLN A C 1
ATOM 2313 O O . GLN A 1 304 ? 0.695 46.484 62.339 1.00 35.47 298 GLN A O 1
ATOM 2319 N N . PHE A 1 305 ? 1.743 45.627 60.561 1.00 24.64 299 PHE A N 1
ATOM 2320 C CA . PHE A 1 305 ? 2.692 46.719 60.438 1.00 31.66 299 PHE A CA 1
ATOM 2321 C C . PHE A 1 305 ? 2.060 47.884 59.673 1.00 32.16 299 PHE A C 1
ATOM 2322 O O . PHE A 1 305 ? 1.155 47.600 58.888 1.00 29.58 299 PHE A O 1
ATOM 2330 N N . SER A 1 306 ? 2.555 49.081 59.927 1.00 28.42 300 SER A N 1
ATOM 2331 C CA . SER A 1 306 ? 2.061 50.324 59.362 1.00 29.61 300 SER A CA 1
ATOM 2332 C C . SER A 1 306 ? 1.895 50.239 57.847 1.00 30.01 300 SER A C 1
ATOM 2333 O O . SER A 1 306 ? 0.916 50.755 57.318 1.00 32.85 300 SER A O 1
ATOM 2336 N N . PHE A 1 307 ? 2.820 49.614 57.138 1.00 26.27 301 PHE A N 1
ATOM 2337 C CA . PHE A 1 307 ? 2.823 49.614 55.684 1.00 28.59 301 PHE A CA 1
ATOM 2338 C C . PHE A 1 307 ? 1.999 48.491 55.083 1.00 33.34 301 PHE A C 1
ATOM 2339 O O . PHE A 1 307 ? 2.023 48.298 53.863 1.00 30.04 301 PHE A O 1
ATOM 2347 N N . GLU A 1 308 ? 1.304 47.733 55.924 1.00 26.38 302 GLU A N 1
ATOM 2348 C CA . GLU A 1 308 ? 0.543 46.589 55.424 1.00 25.36 302 GLU A CA 1
ATOM 2349 C C . GLU A 1 308 ? -0.883 47.012 55.101 1.00 28.04 302 GLU A C 1
ATOM 2350 O O . GLU A 1 308 ? -1.846 46.393 55.528 1.00 37.47 302 GLU A O 1
ATOM 2356 N N . THR A 1 309 ? -0.987 48.091 54.335 1.00 26.63 303 THR A N 1
ATOM 2357 C CA . THR A 1 309 ? -2.218 48.505 53.679 1.00 38.18 303 THR A CA 1
ATOM 2358 C C . THR A 1 309 ? -2.072 48.310 52.166 1.00 33.60 303 THR A C 1
ATOM 2359 O O . THR A 1 309 ? -0.928 48.260 51.691 1.00 31.72 303 THR A O 1
ATOM 2363 N N . LYS A 1 310 ? -3.175 48.221 51.438 1.00 31.54 304 LYS A N 1
ATOM 2364 C CA . LYS A 1 310 ? -3.104 48.090 49.979 1.00 39.78 304 LYS A CA 1
ATOM 2365 C C . LYS A 1 310 ? -2.209 49.173 49.381 1.00 32.85 304 LYS A C 1
ATOM 2366 O O . LYS A 1 310 ? -1.287 48.895 48.609 1.00 35.44 304 LYS A O 1
ATOM 2372 N N . GLU A 1 311 ? -2.484 50.415 49.766 1.00 32.17 305 GLU A N 1
ATOM 2373 C CA . GLU A 1 311 ? -1.767 51.582 49.284 1.00 35.20 305 GLU A CA 1
ATOM 2374 C C . GLU A 1 311 ? -0.274 51.476 49.559 1.00 35.49 305 GLU A C 1
ATOM 2375 O O . GLU A 1 311 ? 0.555 51.759 48.701 1.00 32.85 305 GLU A O 1
ATOM 2381 N N . GLN A 1 312 ? 0.108 51.090 50.777 1.00 28.96 306 GLN A N 1
ATOM 2382 C CA . GLN A 1 312 ? 1.551 51.089 51.048 1.00 26.51 306 GLN A CA 1
ATOM 2383 C C . GLN A 1 312 ? 2.227 49.815 50.589 1.00 25.58 306 GLN A C 1
ATOM 2384 O O . GLN A 1 312 ? 3.441 49.769 50.351 1.00 30.08 306 GLN A O 1
ATOM 2390 N N . LEU A 1 313 ? 1.454 48.747 50.430 1.00 24.95 307 LEU A N 1
ATOM 2391 C CA . LEU A 1 313 ? 2.037 47.538 49.859 1.00 28.96 307 LEU A CA 1
ATOM 2392 C C . LEU A 1 313 ? 2.268 47.718 48.361 1.00 28.81 307 LEU A C 1
ATOM 2393 O O . LEU A 1 313 ? 3.238 47.194 47.818 1.00 29.04 307 LEU A O 1
ATOM 2398 N N . LEU A 1 314 ? 1.393 48.458 47.685 1.00 28.24 308 LEU A N 1
ATOM 2399 C CA . LEU A 1 314 ? 1.717 48.779 46.292 1.00 27.47 308 LEU A CA 1
ATOM 2400 C C . LEU A 1 314 ? 3.053 49.494 46.245 1.00 27.51 308 LEU A C 1
ATOM 2401 O O . LEU A 1 314 ? 3.904 49.149 45.434 1.00 32.51 308 LEU A O 1
ATOM 2406 N N . ASP A 1 315 ? 3.221 50.477 47.140 1.00 24.81 309 ASP A N 1
ATOM 2407 C CA . ASP A 1 315 ? 4.476 51.217 47.108 1.00 25.81 309 ASP A CA 1
ATOM 2408 C C . ASP A 1 315 ? 5.669 50.300 47.369 1.00 34.06 309 ASP A C 1
ATOM 2409 O O . ASP A 1 315 ? 6.712 50.408 46.704 1.00 28.89 309 ASP A O 1
ATOM 2414 N N . LEU A 1 316 ? 5.514 49.402 48.344 1.00 26.18 310 LEU A N 1
ATOM 2415 C CA . LEU A 1 316 ? 6.624 48.502 48.656 1.00 24.43 310 LEU A CA 1
ATOM 2416 C C . LEU A 1 316 ? 6.905 47.587 47.468 1.00 22.89 310 LEU A C 1
ATOM 2417 O O . LEU A 1 316 ? 8.041 47.362 47.088 1.00 23.24 310 LEU A O 1
ATOM 2422 N N . ALA A 1 317 ? 5.828 47.048 46.880 1.00 21.10 311 ALA A N 1
ATOM 2423 C CA . ALA A 1 317 ? 6.046 46.176 45.718 1.00 26.76 311 ALA A CA 1
ATOM 2424 C C . ALA A 1 317 ? 6.808 46.901 44.606 1.00 27.15 311 ALA A C 1
ATOM 2425 O O . ALA A 1 317 ? 7.701 46.362 43.952 1.00 27.93 311 ALA A O 1
ATOM 2427 N N . HIS A 1 318 ? 6.456 48.165 44.377 1.00 30.22 312 HIS A N 1
ATOM 2428 C CA . HIS A 1 318 ? 7.061 48.966 43.309 1.00 29.14 312 HIS A CA 1
ATOM 2429 C C . HIS A 1 318 ? 8.494 49.319 43.630 1.00 26.45 312 HIS A C 1
ATOM 2430 O O . HIS A 1 318 ? 9.347 49.391 42.754 1.00 27.82 312 HIS A O 1
ATOM 2437 N N . ARG A 1 319 ? 8.775 49.536 44.914 1.00 29.21 313 ARG A N 1
ATOM 2438 C CA . ARG A 1 319 ? 10.163 49.816 45.315 1.00 29.79 313 ARG A CA 1
ATOM 2439 C C . ARG A 1 319 ? 11.058 48.618 45.061 1.00 26.73 313 ARG A C 1
ATOM 2440 O O . ARG A 1 319 ? 12.194 48.739 44.594 1.00 28.08 313 ARG A O 1
ATOM 2448 N N . ILE A 1 320 ? 10.562 47.418 45.379 1.00 23.19 314 ILE A N 1
ATOM 2449 C CA . ILE A 1 320 ? 11.346 46.206 45.147 1.00 18.67 314 ILE A CA 1
ATOM 2450 C C . ILE A 1 320 ? 11.501 45.945 43.656 1.00 23.06 314 ILE A C 1
ATOM 2451 O O . ILE A 1 320 ? 12.549 45.511 43.172 1.00 28.21 314 ILE A O 1
ATOM 2456 N N . ARG A 1 321 ? 10.452 46.230 42.893 1.00 24.66 315 ARG A N 1
ATOM 2457 C CA . ARG A 1 321 ? 10.589 46.114 41.432 1.00 29.57 315 ARG A CA 1
ATOM 2458 C C . ARG A 1 321 ? 11.695 47.022 40.905 1.00 28.83 315 ARG A C 1
ATOM 2459 O O . ARG A 1 321 ? 12.536 46.607 40.092 1.00 28.77 315 ARG A O 1
ATOM 2467 N N . ASP A 1 322 ? 11.753 48.283 41.351 1.00 26.82 316 ASP A N 1
ATOM 2468 C CA . ASP A 1 322 ? 12.807 49.181 40.896 1.00 31.79 316 ASP A CA 1
ATOM 2469 C C . ASP A 1 322 ? 14.179 48.711 41.333 1.00 32.02 316 ASP A C 1
ATOM 2470 O O . ASP A 1 322 ? 15.155 48.789 40.590 1.00 27.43 316 ASP A O 1
ATOM 2475 N N . GLU A 1 323 ? 14.289 48.223 42.570 1.00 32.59 317 GLU A N 1
ATOM 2476 C CA . GLU A 1 323 ? 15.579 47.673 42.982 1.00 28.14 317 GLU A CA 1
ATOM 2477 C C . GLU A 1 323 ? 16.040 46.527 42.101 1.00 25.36 317 GLU A C 1
ATOM 2478 O O . GLU A 1 323 ? 17.210 46.414 41.743 1.00 29.48 317 GLU A O 1
ATOM 2484 N N . ASN A 1 324 ? 15.105 45.627 41.779 1.00 25.25 318 ASN A N 1
ATOM 2485 C CA . ASN A 1 324 ? 15.432 44.461 40.953 1.00 22.98 318 ASN A CA 1
ATOM 2486 C C . ASN A 1 324 ? 15.827 44.864 39.539 1.00 28.95 318 ASN A C 1
ATOM 2487 O O . ASN A 1 324 ? 16.781 44.378 38.945 1.00 26.47 318 ASN A O 1
ATOM 2492 N N . THR A 1 325 ? 15.066 45.785 38.968 1.00 29.12 319 THR A N 1
ATOM 2493 C CA . THR A 1 325 ? 15.342 46.356 37.658 1.00 27.04 319 THR A CA 1
ATOM 2494 C C . THR A 1 325 ? 16.729 46.980 37.600 1.00 28.70 319 THR A C 1
ATOM 2495 O O . THR A 1 325 ? 17.537 46.676 36.707 1.00 32.24 319 THR A O 1
ATOM 2499 N N . ARG A 1 326 ? 17.030 47.863 38.551 1.00 23.96 320 ARG A N 1
ATOM 2500 C CA . ARG A 1 326 ? 18.348 48.472 38.656 1.00 30.96 320 ARG A CA 1
ATOM 2501 C C . ARG A 1 326 ? 19.444 47.415 38.627 1.00 34.11 320 ARG A C 1
ATOM 2502 O O . ARG A 1 326 ? 20.463 47.535 37.944 1.00 33.62 320 ARG A O 1
ATOM 2510 N N . LEU A 1 327 ? 19.244 46.348 39.390 1.00 31.60 321 LEU A N 1
ATOM 2511 C CA . LEU A 1 327 ? 20.221 45.273 39.479 1.00 33.85 321 LEU A CA 1
ATOM 2512 C C . LEU A 1 327 ? 20.439 44.560 38.149 1.00 28.80 321 LEU A C 1
ATOM 2513 O O . LEU A 1 327 ? 21.533 44.309 37.655 1.00 32.61 321 LEU A O 1
ATOM 2518 N N . ALA A 1 328 ? 19.288 44.189 37.586 1.00 23.84 322 ALA A N 1
ATOM 2519 C CA . ALA A 1 328 ? 19.361 43.447 36.333 1.00 33.34 322 ALA A CA 1
ATOM 2520 C C . ALA A 1 328 ? 20.027 44.334 35.286 1.00 32.17 322 ALA A C 1
ATOM 2521 O O . ALA A 1 328 ? 20.985 43.911 34.649 1.00 33.49 322 ALA A O 1
ATOM 2523 N N . GLU A 1 329 ? 19.506 45.560 35.153 1.00 36.83 323 GLU A N 1
ATOM 2524 C CA . GLU A 1 329 ? 20.042 46.426 34.092 1.00 32.06 323 GLU A CA 1
ATOM 2525 C C . GLU A 1 329 ? 21.527 46.682 34.260 1.00 41.28 323 GLU A C 1
ATOM 2526 O O . GLU A 1 329 ? 22.239 46.813 33.258 1.00 43.19 323 GLU A O 1
ATOM 2532 N N . GLN A 1 330 ? 22.037 46.746 35.497 1.00 37.83 324 GLN A N 1
ATOM 2533 C CA . GLN A 1 330 ? 23.479 46.918 35.645 1.00 34.80 324 GLN A CA 1
ATOM 2534 C C . GLN A 1 330 ? 24.210 45.674 35.159 1.00 37.81 324 GLN A C 1
ATOM 2535 O O . GLN A 1 330 ? 25.393 45.705 34.805 1.00 45.04 324 GLN A O 1
ATOM 2541 N N . LEU A 1 331 ? 23.536 44.522 35.157 1.00 33.06 325 LEU A N 1
ATOM 2542 C CA . LEU A 1 331 ? 24.310 43.309 34.908 1.00 34.91 325 LEU A CA 1
ATOM 2543 C C . LEU A 1 331 ? 24.179 42.768 33.494 1.00 36.76 325 LEU A C 1
ATOM 2544 O O . LEU A 1 331 ? 25.015 42.017 32.997 1.00 33.66 325 LEU A O 1
ATOM 2549 N N . VAL A 1 332 ? 23.079 43.116 32.836 1.00 31.30 326 VAL A N 1
ATOM 2550 C CA . VAL A 1 332 ? 22.675 42.345 31.673 1.00 31.06 326 VAL A CA 1
ATOM 2551 C C . VAL A 1 332 ? 23.574 42.492 30.456 1.00 44.03 326 VAL A C 1
ATOM 2552 O O . VAL A 1 332 ? 23.548 41.609 29.595 1.00 42.11 326 VAL A O 1
ATOM 2556 N N . GLU A 1 333 ? 24.327 43.581 30.387 1.00 45.32 327 GLU A N 1
ATOM 2557 C CA . GLU A 1 333 ? 25.210 43.805 29.242 1.00 49.65 327 GLU A CA 1
ATOM 2558 C C . GLU A 1 333 ? 26.315 42.754 29.264 1.00 52.93 327 GLU A C 1
ATOM 2559 O O . GLU A 1 333 ? 26.506 42.040 28.274 1.00 49.10 327 GLU A O 1
ATOM 2565 N N . HIS A 1 334 ? 27.028 42.632 30.388 1.00 42.04 328 HIS A N 1
ATOM 2566 C CA . HIS A 1 334 ? 28.070 41.609 30.454 1.00 44.20 328 HIS A CA 1
ATOM 2567 C C . HIS A 1 334 ? 27.567 40.270 30.966 1.00 43.98 328 HIS A C 1
ATOM 2568 O O . HIS A 1 334 ? 28.260 39.271 30.755 1.00 38.73 328 HIS A O 1
ATOM 2575 N N . PHE A 1 335 ? 26.403 40.207 31.605 1.00 32.31 329 PHE A N 1
ATOM 2576 C CA . PHE A 1 335 ? 25.954 38.917 32.132 1.00 33.40 329 PHE A CA 1
ATOM 2577 C C . PHE A 1 335 ? 24.525 38.672 31.709 1.00 36.04 329 PHE A C 1
ATOM 2578 O O . PHE A 1 335 ? 23.559 38.844 32.451 1.00 38.01 329 PHE A O 1
ATOM 2586 N N . PRO A 1 336 ? 24.387 38.282 30.448 1.00 43.68 330 PRO A N 1
ATOM 2587 C CA . PRO A 1 336 ? 23.033 38.121 29.914 1.00 41.46 330 PRO A CA 1
ATOM 2588 C C . PRO A 1 336 ? 22.295 36.975 30.591 1.00 34.41 330 PRO A C 1
ATOM 2589 O O . PRO A 1 336 ? 21.077 36.887 30.432 1.00 28.52 330 PRO A O 1
ATOM 2593 N N . ASN A 1 337 ? 22.932 36.088 31.360 1.00 32.35 331 ASN A N 1
ATOM 2594 C CA . ASN A 1 337 ? 22.119 35.089 32.077 1.00 39.34 331 ASN A CA 1
ATOM 2595 C C . ASN A 1 337 ? 21.176 35.737 33.085 1.00 32.23 331 ASN A C 1
ATOM 2596 O O . ASN A 1 337 ? 20.291 35.062 33.632 1.00 33.84 331 ASN A O 1
ATOM 2601 N N . VAL A 1 338 ? 21.248 37.035 33.392 1.00 35.62 332 VAL A N 1
ATOM 2602 C CA . VAL A 1 338 ? 20.238 37.617 34.280 1.00 31.69 332 VAL A CA 1
ATOM 2603 C C . VAL A 1 338 ? 18.899 37.745 33.578 1.00 35.90 332 VAL A C 1
ATOM 2604 O O . VAL A 1 338 ? 17.847 38.058 34.140 1.00 34.69 332 VAL A O 1
ATOM 2608 N N . LYS A 1 339 ? 18.871 37.474 32.270 1.00 34.09 333 LYS A N 1
ATOM 2609 C CA . LYS A 1 339 ? 17.566 37.523 31.599 1.00 36.23 333 LYS A CA 1
ATOM 2610 C C . LYS A 1 339 ? 16.622 36.482 32.180 1.00 35.39 333 LYS A C 1
ATOM 2611 O O . LYS A 1 339 ? 15.407 36.597 32.030 1.00 34.28 333 LYS A O 1
ATOM 2617 N N . VAL A 1 340 ? 17.133 35.450 32.845 1.00 35.11 334 VAL A N 1
ATOM 2618 C CA . VAL A 1 340 ? 16.323 34.498 33.576 1.00 28.79 334 VAL A CA 1
ATOM 2619 C C . VAL A 1 340 ? 15.492 35.186 34.657 1.00 28.46 334 VAL A C 1
ATOM 2620 O O . VAL A 1 340 ? 14.280 34.958 34.750 1.00 38.24 334 VAL A O 1
ATOM 2624 N N . GLU A 1 341 ? 16.096 36.018 35.505 1.00 28.94 335 GLU A N 1
ATOM 2625 C CA . GLU A 1 341 ? 15.316 36.651 36.583 1.00 28.87 335 GLU A CA 1
ATOM 2626 C C . GLU A 1 341 ? 14.433 37.768 36.048 1.00 32.55 335 GLU A C 1
ATOM 2627 O O . GLU A 1 341 ? 13.323 38.026 36.528 1.00 32.09 335 GLU A O 1
ATOM 2633 N N . ILE A 1 342 ? 14.895 38.461 34.998 1.00 28.63 336 ILE A N 1
ATOM 2634 C CA . ILE A 1 342 ? 14.038 39.499 34.409 1.00 29.39 336 ILE A CA 1
ATOM 2635 C C . ILE A 1 342 ? 12.703 38.946 33.960 1.00 33.16 336 ILE A C 1
ATOM 2636 O O . ILE A 1 342 ? 11.630 39.543 34.149 1.00 31.81 336 ILE A O 1
ATOM 2641 N N . GLN A 1 343 ? 12.705 37.741 33.362 1.00 31.92 337 GLN A N 1
ATOM 2642 C CA . GLN A 1 343 ? 11.413 37.215 32.916 1.00 34.57 337 GLN A CA 1
ATOM 2643 C C . GLN A 1 343 ? 10.552 36.745 34.080 1.00 28.06 337 GLN A C 1
ATOM 2644 O O . GLN A 1 343 ? 9.339 36.942 34.072 1.00 29.18 337 GLN A O 1
ATOM 2650 N N . VAL A 1 344 ? 11.160 36.109 35.079 1.00 33.79 338 VAL A N 1
ATOM 2651 C CA . VAL A 1 344 ? 10.382 35.705 36.255 1.00 25.60 338 VAL A CA 1
ATOM 2652 C C . VAL A 1 344 ? 9.750 36.951 36.874 1.00 21.36 338 VAL A C 1
ATOM 2653 O O . VAL A 1 344 ? 8.591 36.963 37.311 1.00 28.68 338 VAL A O 1
ATOM 2657 N N . LEU A 1 345 ? 10.559 38.008 36.871 1.00 25.00 339 LEU A N 1
ATOM 2658 C CA . LEU A 1 345 ? 10.112 39.293 37.442 1.00 32.65 339 LEU A CA 1
ATOM 2659 C C . LEU A 1 345 ? 8.844 39.746 36.736 1.00 40.97 339 LEU A C 1
ATOM 2660 O O . LEU A 1 345 ? 7.842 40.212 37.284 1.00 29.31 339 LEU A O 1
ATOM 2665 N N . GLU A 1 346 ? 8.864 39.603 35.404 1.00 39.41 340 GLU A N 1
ATOM 2666 C CA . GLU A 1 346 ? 7.670 40.012 34.663 1.00 34.85 340 GLU A CA 1
ATOM 2667 C C . GLU A 1 346 ? 6.499 39.112 35.007 1.00 32.37 340 GLU A C 1
ATOM 2668 O O . GLU A 1 346 ? 5.358 39.566 35.169 1.00 36.36 340 GLU A O 1
ATOM 2674 N N . ASP A 1 347 ? 6.758 37.803 35.135 1.00 26.65 341 ASP A N 1
ATOM 2675 C CA . ASP A 1 347 ? 5.620 36.935 35.466 1.00 35.01 341 ASP A CA 1
ATOM 2676 C C . ASP A 1 347 ? 5.029 37.236 36.839 1.00 33.88 341 ASP A C 1
ATOM 2677 O O . ASP A 1 347 ? 3.819 37.255 37.036 1.00 34.20 341 ASP A O 1
ATOM 2682 N N . ILE A 1 348 ? 5.884 37.453 37.835 1.00 31.33 342 ILE A N 1
ATOM 2683 C CA . ILE A 1 348 ? 5.364 37.777 39.168 1.00 25.17 342 ILE A CA 1
ATOM 2684 C C . ILE A 1 348 ? 4.490 39.015 39.107 1.00 29.88 342 ILE A C 1
ATOM 2685 O O . ILE A 1 348 ? 3.325 39.016 39.524 1.00 32.36 342 ILE A O 1
ATOM 2690 N N . TYR A 1 349 ? 5.003 40.129 38.568 1.00 28.73 343 TYR A N 1
ATOM 2691 C CA . TYR A 1 349 ? 4.213 41.365 38.615 1.00 31.37 343 TYR A CA 1
ATOM 2692 C C . TYR A 1 349 ? 3.016 41.380 37.675 1.00 37.02 343 TYR A C 1
ATOM 2693 O O . TYR A 1 349 ? 2.075 42.157 37.884 1.00 31.47 343 TYR A O 1
ATOM 2702 N N . ASN A 1 350 ? 2.983 40.546 36.640 1.00 34.59 344 ASN A N 1
ATOM 2703 C CA . ASN A 1 350 ? 1.775 40.494 35.813 1.00 42.47 344 ASN A CA 1
ATOM 2704 C C . ASN A 1 350 ? 0.525 40.106 36.582 1.00 40.31 344 ASN A C 1
ATOM 2705 O O . ASN A 1 350 ? -0.606 40.347 36.148 1.00 35.37 344 ASN A O 1
ATOM 2710 N N . SER A 1 351 ? 0.641 39.500 37.757 1.00 44.84 345 SER A N 1
ATOM 2711 C CA . SER A 1 351 ? -0.508 39.135 38.580 1.00 36.57 345 SER A CA 1
ATOM 2712 C C . SER A 1 351 ? -1.268 40.342 39.097 1.00 34.91 345 SER A C 1
ATOM 2713 O O . SER A 1 351 ? -2.478 40.329 39.339 1.00 42.96 345 SER A O 1
ATOM 2716 N N . LEU A 1 352 ? -0.562 41.455 39.286 1.00 29.73 346 LEU A N 1
ATOM 2717 C CA . LEU A 1 352 ? -1.226 42.670 39.766 1.00 25.18 346 LEU A CA 1
ATOM 2718 C C . LEU A 1 352 ? -2.137 43.224 38.683 1.00 41.98 346 LEU A C 1
ATOM 2719 O O . LEU A 1 352 ? -3.033 44.017 38.942 1.00 44.28 346 LEU A O 1
ATOM 2724 N N . ASN A 1 353 ? -1.897 42.770 37.454 1.00 41.49 347 ASN A N 1
ATOM 2725 C CA . ASN A 1 353 ? -2.810 43.076 36.369 1.00 49.68 347 ASN A CA 1
ATOM 2726 C C . ASN A 1 353 ? -4.210 42.552 36.638 1.00 47.33 347 ASN A C 1
ATOM 2727 O O . ASN A 1 353 ? -5.201 43.252 36.469 1.00 71.20 347 ASN A O 1
ATOM 2732 N N . LYS A 1 354 ? -4.262 41.292 37.050 1.00 44.94 348 LYS A N 1
ATOM 2733 C CA . LYS A 1 354 ? -5.551 40.653 37.296 1.00 50.63 348 LYS A CA 1
ATOM 2734 C C . LYS A 1 354 ? -6.185 41.169 38.576 1.00 47.10 348 LYS A C 1
ATOM 2735 O O . LYS A 1 354 ? -7.399 41.359 38.651 1.00 47.73 348 LYS A O 1
ATOM 2741 N N . LYS A 1 355 ? -5.376 41.398 39.610 1.00 38.75 349 LYS A N 1
ATOM 2742 C CA . LYS A 1 355 ? -5.960 41.721 40.905 1.00 31.65 349 LYS A CA 1
ATOM 2743 C C . LYS A 1 355 ? -4.981 42.415 41.836 1.00 33.58 349 LYS A C 1
ATOM 2744 O O . LYS A 1 355 ? -3.827 42.016 41.979 1.00 44.49 349 LYS A O 1
ATOM 2750 N N . VAL A 1 356 ? -5.505 43.446 42.493 1.00 28.67 350 VAL A N 1
ATOM 2751 C CA . VAL A 1 356 ? -4.679 44.205 43.425 1.00 34.52 350 VAL A CA 1
ATOM 2752 C C . VAL A 1 356 ? -5.367 44.279 44.779 1.00 42.69 350 VAL A C 1
ATOM 2753 O O . VAL A 1 356 ? -6.053 45.244 45.101 1.00 59.43 350 VAL A O 1
ATOM 2757 N N . ASP A 1 357 ? -5.171 43.223 45.559 1.00 41.77 351 ASP A N 1
ATOM 2758 C CA . ASP A 1 357 ? -5.662 43.218 46.936 1.00 40.58 351 ASP A CA 1
ATOM 2759 C C . ASP A 1 357 ? -4.489 42.890 47.859 1.00 39.38 351 ASP A C 1
ATOM 2760 O O . ASP A 1 357 ? -3.433 42.504 47.351 1.00 38.65 351 ASP A O 1
ATOM 2765 N N . VAL A 1 358 ? -4.683 43.043 49.155 1.00 38.71 352 VAL A N 1
ATOM 2766 C CA . VAL A 1 358 ? -3.563 42.943 50.102 1.00 41.56 352 VAL A CA 1
ATOM 2767 C C . VAL A 1 358 ? -2.845 41.608 50.004 1.00 34.91 352 VAL A C 1
ATOM 2768 O O . VAL A 1 358 ? -1.620 41.502 50.060 1.00 33.17 352 VAL A O 1
ATOM 2772 N N . GLU A 1 359 ? -3.624 40.541 49.838 1.00 30.15 353 GLU A N 1
ATOM 2773 C CA . GLU A 1 359 ? -3.071 39.192 49.777 1.00 33.21 353 GLU A CA 1
ATOM 2774 C C . GLU A 1 359 ? -2.233 38.983 48.526 1.00 44.00 353 GLU A C 1
ATOM 2775 O O . GLU A 1 359 ? -1.147 38.397 48.550 1.00 32.17 353 GLU A O 1
ATOM 2781 N N . THR A 1 360 ? -2.740 39.469 47.389 1.00 37.44 354 THR A N 1
ATOM 2782 C C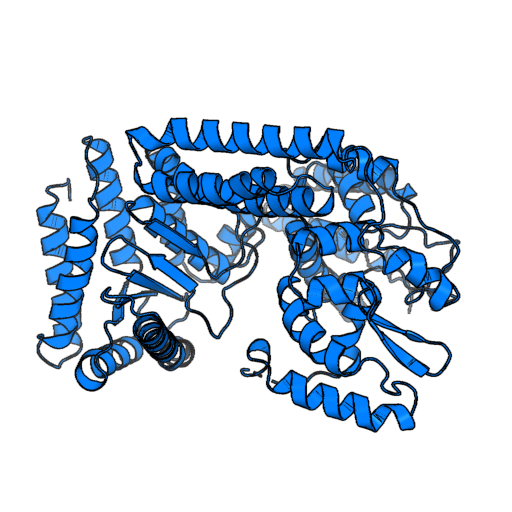A . THR A 1 360 ? -1.972 39.315 46.153 1.00 27.81 354 THR A CA 1
ATOM 2783 C C . THR A 1 360 ? -0.677 40.104 46.237 1.00 23.62 354 THR A C 1
ATOM 2784 O O . THR A 1 360 ? 0.407 39.689 45.811 1.00 32.88 354 THR A O 1
ATOM 2788 N N . LEU A 1 361 ? -0.775 41.300 46.819 1.00 24.21 355 LEU A N 1
ATOM 2789 C CA . LEU A 1 361 ? 0.405 42.136 46.990 1.00 25.09 355 LEU A CA 1
ATOM 2790 C C . LEU A 1 361 ? 1.445 41.480 47.886 1.00 26.81 355 LEU A C 1
ATOM 2791 O O . LEU A 1 361 ? 2.645 41.554 47.645 1.00 26.29 355 LEU A O 1
ATOM 2796 N N . LYS A 1 362 ? 0.988 40.835 48.958 1.00 27.31 356 LYS A N 1
ATOM 2797 C CA . LYS A 1 362 ? 1.950 40.170 49.841 1.00 24.38 356 LYS A CA 1
ATOM 2798 C C . LYS A 1 362 ? 2.694 39.079 49.098 1.00 27.02 356 LYS A C 1
ATOM 2799 O O . LYS A 1 362 ? 3.901 38.863 49.220 1.00 25.97 356 LYS A O 1
ATOM 2805 N N . ASP A 1 363 ? 1.934 38.341 48.270 1.00 21.04 357 ASP A N 1
ATOM 2806 C CA . ASP A 1 363 ? 2.563 37.231 47.567 1.00 26.03 357 ASP A CA 1
ATOM 2807 C C . ASP A 1 363 ? 3.570 37.723 46.538 1.00 27.62 357 ASP A C 1
ATOM 2808 O O . ASP A 1 363 ? 4.658 37.159 46.416 1.00 26.46 357 ASP A O 1
ATOM 2813 N N . VAL A 1 364 ? 3.172 38.784 45.826 1.00 25.42 358 VAL A N 1
ATOM 2814 C CA . VAL A 1 364 ? 4.070 39.379 44.836 1.00 20.53 358 VAL A CA 1
ATOM 2815 C C . VAL A 1 364 ? 5.328 39.862 45.525 1.00 21.45 358 VAL A C 1
ATOM 2816 O O . VAL A 1 364 ? 6.456 39.624 45.106 1.00 23.07 358 VAL A O 1
ATOM 2820 N N . ILE A 1 365 ? 5.110 40.548 46.656 1.00 19.89 359 ILE A N 1
ATOM 2821 C CA . ILE A 1 365 ? 6.276 41.056 47.372 1.00 21.40 359 ILE A CA 1
ATOM 2822 C C . ILE A 1 365 ? 7.154 39.940 47.898 1.00 22.69 359 ILE A C 1
ATOM 2823 O O . ILE A 1 365 ? 8.375 40.088 47.871 1.00 29.10 359 ILE A O 1
ATOM 2828 N N . TYR A 1 366 ? 6.569 38.840 48.368 1.00 23.02 360 TYR A N 1
ATOM 2829 C CA . TYR A 1 366 ? 7.397 37.717 48.804 1.00 24.66 360 TYR A CA 1
ATOM 2830 C C . TYR A 1 366 ? 8.242 37.120 47.683 1.00 25.32 360 TYR A C 1
ATOM 2831 O O . TYR A 1 366 ? 9.460 36.912 47.803 1.00 22.34 360 TYR A O 1
ATOM 2840 N N . HIS A 1 367 ? 7.608 36.819 46.553 1.00 23.89 361 HIS A N 1
ATOM 2841 C CA . HIS A 1 367 ? 8.320 36.263 45.403 1.00 25.70 361 HIS A CA 1
ATOM 2842 C C . HIS A 1 367 ? 9.348 37.227 44.819 1.00 20.57 361 HIS A C 1
ATOM 2843 O O . HIS A 1 367 ? 10.386 36.772 44.321 1.00 22.22 361 HIS A O 1
ATOM 2850 N N . ALA A 1 368 ? 9.078 38.524 44.871 1.00 20.86 362 ALA A N 1
ATOM 2851 C CA . ALA A 1 368 ? 9.996 39.544 44.377 1.00 22.74 362 ALA A CA 1
ATOM 2852 C C . ALA A 1 368 ? 11.262 39.611 45.213 1.00 24.84 362 ALA A C 1
ATOM 2853 O O . ALA A 1 368 ? 12.354 39.770 44.698 1.00 22.31 362 ALA A O 1
ATOM 2855 N N . LYS A 1 369 ? 11.119 39.503 46.538 1.00 28.26 363 LYS A N 1
ATOM 2856 C CA . LYS A 1 369 ? 12.332 39.406 47.355 1.00 26.30 363 LYS A CA 1
ATOM 2857 C C . LYS A 1 369 ? 13.095 38.128 47.052 1.00 23.65 363 LYS A C 1
ATOM 2858 O O . LYS A 1 369 ? 14.331 38.130 47.024 1.00 28.23 363 LYS A O 1
ATOM 2864 N N . GLU A 1 370 ? 12.414 37.008 46.816 1.00 24.12 364 GLU A N 1
ATOM 2865 C CA . GLU A 1 370 ? 13.124 35.768 46.503 1.00 26.03 364 GLU A CA 1
ATOM 2866 C C . GLU A 1 370 ? 13.928 35.921 45.219 1.00 29.08 364 GLU A C 1
ATOM 2867 O O . GLU A 1 370 ? 15.061 35.475 45.050 1.00 26.57 364 GLU A O 1
ATOM 2873 N N . LEU A 1 371 ? 13.298 36.593 44.257 1.00 27.22 365 LEU A N 1
ATOM 2874 C CA . LEU A 1 371 ? 13.966 36.870 42.993 1.00 24.41 365 LEU A CA 1
ATOM 2875 C C . LEU A 1 371 ? 15.120 37.844 43.118 1.00 24.04 365 LEU A C 1
ATOM 2876 O O . LEU A 1 371 ? 16.133 37.776 42.427 1.00 30.99 365 LEU A O 1
ATOM 2881 N N . GLN A 1 372 ? 14.984 38.825 44.029 1.00 22.04 366 GLN A N 1
ATOM 2882 C CA . GLN A 1 372 ? 16.116 39.725 44.248 1.00 18.71 366 GLN A CA 1
ATOM 2883 C C . GLN A 1 372 ? 17.348 38.986 44.746 1.00 22.93 366 GLN A C 1
ATOM 2884 O O . GLN A 1 372 ? 18.490 39.304 44.432 1.00 27.27 366 GLN A O 1
ATOM 2890 N N . LEU A 1 373 ? 17.085 37.958 45.568 1.00 23.26 367 LEU A N 1
ATOM 2891 C CA . LEU A 1 373 ? 18.188 37.141 46.053 1.00 22.30 367 LEU A CA 1
ATOM 2892 C C . LEU A 1 373 ? 18.853 36.431 44.884 1.00 26.46 367 LEU A C 1
ATOM 2893 O O . LEU A 1 373 ? 20.072 36.341 44.850 1.00 23.16 367 LEU A O 1
ATOM 2898 N N . GLU A 1 374 ? 18.023 35.965 43.958 1.00 25.23 368 GLU A N 1
ATOM 2899 C CA . GLU A 1 374 ? 18.541 35.292 42.765 1.00 25.78 368 GLU A CA 1
ATOM 2900 C C . GLU A 1 374 ? 19.347 36.294 41.954 1.00 27.67 368 GLU A C 1
ATOM 2901 O O . GLU A 1 374 ? 20.402 35.981 41.388 1.00 31.79 368 GLU A O 1
ATOM 2907 N N . LEU A 1 375 ? 18.861 37.540 41.888 1.00 22.53 369 LEU A N 1
ATOM 2908 C CA . LEU A 1 375 ? 19.714 38.513 41.178 1.00 27.26 369 LEU A CA 1
ATOM 2909 C C . LEU A 1 375 ? 21.030 38.772 41.891 1.00 32.74 369 LEU A C 1
ATOM 2910 O O . LEU A 1 375 ? 22.089 38.924 41.267 1.00 29.15 369 LEU A O 1
ATOM 2915 N N . LYS A 1 376 ? 20.999 38.844 43.229 1.00 30.53 370 LYS A N 1
ATOM 2916 C CA . LYS A 1 376 ? 22.248 39.026 43.973 1.00 26.53 370 LYS A CA 1
ATOM 2917 C C . LYS A 1 376 ? 23.219 37.885 43.762 1.00 26.11 370 LYS A C 1
ATOM 2918 O O . LYS A 1 376 ? 24.439 38.063 43.870 1.00 33.35 370 LYS A O 1
ATOM 2924 N N . LYS A 1 377 ? 22.715 36.684 43.465 1.00 23.18 371 LYS A N 1
ATOM 2925 C CA . LYS A 1 377 ? 23.701 35.642 43.165 1.00 18.82 371 LYS A CA 1
ATOM 2926 C C . LYS A 1 377 ? 24.386 35.921 41.822 1.00 24.22 371 LYS A C 1
ATOM 2927 O O . LYS A 1 377 ? 25.576 35.686 41.650 1.00 27.67 371 LYS A O 1
ATOM 2933 N N . LYS A 1 378 ? 23.632 36.422 40.842 1.00 25.16 372 LYS A N 1
ATOM 2934 C CA . LYS A 1 378 ? 24.284 36.690 39.548 1.00 31.24 372 LYS A CA 1
ATOM 2935 C C . LYS A 1 378 ? 25.174 37.917 39.648 1.00 29.04 372 LYS A C 1
ATOM 2936 O O . LYS A 1 378 ? 26.197 38.051 38.970 1.00 27.80 372 LYS A O 1
ATOM 2942 N N . LYS A 1 379 ? 24.791 38.843 40.523 1.00 23.55 373 LYS A N 1
ATOM 2943 C CA . LYS A 1 379 ? 25.651 39.992 40.773 1.00 29.03 373 LYS A CA 1
ATOM 2944 C C . LYS A 1 379 ? 27.029 39.567 41.255 1.00 35.12 373 LYS A C 1
ATOM 2945 O O . LYS A 1 379 ? 28.052 40.226 41.002 1.00 31.38 373 LYS A O 1
ATOM 2951 N N . LEU A 1 380 ? 27.131 38.446 41.981 1.00 26.05 374 LEU A N 1
ATOM 2952 C CA . LEU A 1 380 ? 28.475 38.028 42.386 1.00 25.65 374 LEU A CA 1
ATOM 2953 C C . LEU A 1 380 ? 29.406 37.789 41.205 1.00 26.58 374 LEU A C 1
ATOM 2954 O O . LEU A 1 380 ? 30.624 37.884 41.335 1.00 28.02 374 LEU A O 1
ATOM 2959 N N . GLN A 1 381 ? 28.823 37.444 40.067 1.00 29.70 375 GLN A N 1
ATOM 2960 C CA . GLN A 1 381 ? 29.638 37.270 38.862 1.00 37.16 375 GLN A CA 1
ATOM 2961 C C . GLN A 1 381 ? 30.409 38.560 38.585 1.00 33.76 375 GLN A C 1
ATOM 2962 O O . GLN A 1 381 ? 31.615 38.498 38.350 1.00 32.43 375 GLN A O 1
ATOM 2968 N N . ALA A 1 382 ? 29.721 39.702 38.616 1.00 28.95 376 ALA A N 1
ATOM 2969 C CA . ALA A 1 382 ? 30.357 40.997 38.406 1.00 32.23 376 ALA A CA 1
ATOM 2970 C C . ALA A 1 382 ? 31.337 41.305 39.530 1.00 38.61 376 ALA A C 1
ATOM 2971 O O . ALA A 1 382 ? 32.403 41.890 39.327 1.00 36.59 376 ALA A O 1
ATOM 2973 N N . ASP A 1 383 ? 31.002 40.919 40.763 1.00 33.70 377 ASP A N 1
ATOM 2974 C CA . ASP A 1 383 ? 31.984 41.159 41.815 1.00 27.26 377 ASP A CA 1
ATOM 2975 C C . ASP A 1 383 ? 33.294 40.448 41.548 1.00 26.03 377 ASP A C 1
ATOM 2976 O O . ASP A 1 383 ? 34.372 40.945 41.856 1.00 34.98 377 ASP A O 1
ATOM 2981 N N . PHE A 1 384 ? 33.177 39.240 40.990 1.00 30.51 378 PHE A N 1
ATOM 2982 C CA . PHE A 1 384 ? 34.362 38.402 40.806 1.00 32.36 378 PHE A CA 1
ATOM 2983 C C . PHE A 1 384 ? 35.227 38.900 39.654 1.00 34.91 378 PHE A C 1
ATOM 2984 O O . PHE A 1 384 ? 36.277 38.343 39.313 1.00 33.32 378 PHE A O 1
ATOM 2992 N N . ASN A 1 385 ? 34.836 39.992 39.002 1.00 33.81 379 ASN A N 1
ATOM 2993 C CA . ASN A 1 385 ? 35.716 40.597 37.999 1.00 36.28 379 ASN A CA 1
ATOM 2994 C C . ASN A 1 385 ? 36.940 41.217 38.662 1.00 41.80 379 ASN A C 1
ATOM 2995 O O . ASN A 1 385 ? 37.965 41.351 37.998 1.00 42.21 379 ASN A O 1
ATOM 3000 N N . ASP A 1 386 ? 36.824 41.571 39.935 1.00 40.37 380 ASP A N 1
ATOM 3001 C CA . ASP A 1 386 ? 37.951 42.002 40.754 1.00 42.38 380 ASP A CA 1
ATOM 3002 C C . ASP A 1 386 ? 38.711 40.775 41.247 1.00 44.31 380 ASP A C 1
ATOM 3003 O O . ASP A 1 386 ? 38.164 39.976 42.004 1.00 43.78 380 ASP A O 1
ATOM 3008 N N . PRO A 1 387 ? 39.970 40.656 40.857 1.00 47.45 381 PRO A N 1
ATOM 3009 C CA . PRO A 1 387 ? 40.787 39.472 41.153 1.00 46.31 381 PRO A CA 1
ATOM 3010 C C . PRO A 1 387 ? 41.024 39.252 42.639 1.00 34.65 381 PRO A C 1
ATOM 3011 O O . PRO A 1 387 ? 41.260 38.141 43.109 1.00 39.01 381 PRO A O 1
ATOM 3015 N N . ARG A 1 388 ? 40.966 40.332 43.418 1.00 33.37 382 ARG A N 1
ATOM 3016 C CA . ARG A 1 388 ? 41.046 40.125 44.863 1.00 41.08 382 ARG A CA 1
ATOM 3017 C C . ARG A 1 388 ? 39.883 39.294 45.393 1.00 28.51 382 ARG A C 1
ATOM 3018 O O . ARG A 1 388 ? 40.007 38.421 46.246 1.00 35.13 382 ARG A O 1
ATOM 3026 N N . GLN A 1 389 ? 38.696 39.586 44.883 1.00 30.03 383 GLN A N 1
ATOM 3027 C CA . GLN A 1 389 ? 37.447 38.939 45.269 1.00 35.96 383 GLN A CA 1
ATOM 3028 C C . GLN A 1 389 ? 37.476 37.469 44.892 1.00 35.49 383 GLN A C 1
ATOM 3029 O O . GLN A 1 389 ? 37.232 36.552 45.674 1.00 31.75 383 GLN A O 1
ATOM 3035 N N . LEU A 1 390 ? 37.812 37.261 43.614 1.00 32.04 384 LEU A N 1
ATOM 3036 C CA . LEU A 1 390 ? 38.010 35.902 43.128 1.00 31.13 384 LEU A CA 1
ATOM 3037 C C . LEU A 1 390 ? 39.068 35.155 43.920 1.00 31.88 384 LEU A C 1
ATOM 3038 O O . LEU A 1 390 ? 38.864 33.998 44.319 1.00 29.69 384 LEU A O 1
ATOM 3043 N N . GLU A 1 391 ? 40.231 35.774 44.155 1.00 27.61 385 GLU A N 1
ATOM 3044 C CA . GLU A 1 391 ? 41.312 35.032 44.812 1.00 31.26 385 GLU A CA 1
ATOM 3045 C C . GLU A 1 391 ? 40.910 34.725 46.256 1.00 23.31 385 GLU A C 1
ATOM 3046 O O . GLU A 1 391 ? 41.373 33.753 46.841 1.00 30.33 385 GLU A O 1
ATOM 3052 N N . GLU A 1 392 ? 40.052 35.579 46.809 1.00 23.54 386 GLU A N 1
ATOM 3053 C CA . GLU A 1 392 ? 39.640 35.278 48.191 1.00 29.20 386 GLU A CA 1
ATOM 3054 C C . GLU A 1 392 ? 38.961 33.918 48.249 1.00 26.63 386 GLU A C 1
ATOM 3055 O O . GLU A 1 392 ? 39.152 33.150 49.191 1.00 27.22 386 GLU A O 1
ATOM 3061 N N . VAL A 1 393 ? 38.145 33.624 47.224 1.00 28.62 387 VAL A N 1
ATOM 3062 C CA . VAL A 1 393 ? 37.481 32.322 47.209 1.00 31.10 387 VAL A CA 1
ATOM 3063 C C . VAL A 1 393 ? 38.522 31.228 47.049 1.00 30.86 387 VAL A C 1
ATOM 3064 O O . VAL A 1 393 ? 38.515 30.167 47.683 1.00 23.37 387 VAL A O 1
ATOM 3068 N N . ILE A 1 394 ? 39.480 31.466 46.154 1.00 24.97 388 ILE A N 1
ATOM 3069 C CA . ILE A 1 394 ? 40.482 30.417 45.957 1.00 25.62 388 ILE A CA 1
ATOM 3070 C C . ILE A 1 394 ? 41.268 30.171 47.232 1.00 24.10 388 ILE A C 1
ATOM 3071 O O . ILE A 1 394 ? 41.565 29.067 47.660 1.00 29.78 388 ILE A O 1
ATOM 3076 N N . ASP A 1 395 ? 41.633 31.286 47.871 1.00 27.82 389 ASP A N 1
ATOM 3077 C CA . ASP A 1 395 ? 42.471 31.128 49.068 1.00 25.15 389 ASP A CA 1
ATOM 3078 C C . ASP A 1 395 ? 41.724 30.416 50.174 1.00 21.59 389 ASP A C 1
ATOM 3079 O O . ASP A 1 395 ? 42.301 29.570 50.854 1.00 29.30 389 ASP A O 1
ATOM 3084 N N . LEU A 1 396 ? 40.430 30.698 50.368 1.00 26.91 390 LEU A N 1
ATOM 3085 C CA . LEU A 1 396 ? 39.686 29.948 51.409 1.00 25.93 390 LEU A CA 1
ATOM 3086 C C . LEU A 1 396 ? 39.570 28.482 51.044 1.00 32.82 390 LEU A C 1
ATOM 3087 O O . LEU A 1 396 ? 39.685 27.591 51.892 1.00 28.58 390 LEU A O 1
ATOM 3092 N N . LEU A 1 397 ? 39.347 28.178 49.754 1.00 24.09 391 LEU A N 1
ATOM 3093 C CA . LEU A 1 397 ? 39.283 26.768 49.376 1.00 20.11 391 LEU A CA 1
ATOM 3094 C C . LEU A 1 397 ? 40.600 26.060 49.695 1.00 25.68 391 LEU A C 1
ATOM 3095 O O . LEU A 1 397 ? 40.591 24.908 50.127 1.00 32.07 391 LEU A O 1
ATOM 3100 N N . GLU A 1 398 ? 41.726 26.744 49.483 1.00 27.05 392 GLU A N 1
ATOM 3101 C CA . GLU A 1 398 ? 43.046 26.172 49.723 1.00 31.89 392 GLU A CA 1
ATOM 3102 C C . GLU A 1 398 ? 43.221 25.806 51.195 1.00 33.81 392 GLU A C 1
ATOM 3103 O O . GLU A 1 398 ? 43.976 24.909 51.581 1.00 30.70 392 GLU A O 1
ATOM 3109 N N . VAL A 1 399 ? 42.481 26.523 52.049 1.00 28.81 393 VAL A N 1
ATOM 3110 C CA . VAL A 1 399 ? 42.558 26.182 53.475 1.00 25.35 393 VAL A CA 1
ATOM 3111 C C . VAL A 1 399 ? 42.179 24.745 53.713 1.00 27.28 393 VAL A C 1
ATOM 3112 O O . VAL A 1 399 ? 42.650 24.077 54.639 1.00 29.01 393 VAL A O 1
ATOM 3116 N N . TYR A 1 400 ? 41.310 24.192 52.844 1.00 25.84 394 TYR A N 1
ATOM 3117 C CA . TYR A 1 400 ? 40.861 22.827 53.087 1.00 23.43 394 TYR A CA 1
ATOM 3118 C C . TYR A 1 400 ? 41.921 21.777 52.844 1.00 21.36 394 TYR A C 1
ATOM 3119 O O . TYR A 1 400 ? 41.699 20.577 53.070 1.00 24.93 394 TYR A O 1
ATOM 3128 N N . HIS A 1 401 ? 43.110 22.201 52.424 1.00 23.68 395 HIS A N 1
ATOM 3129 C CA . HIS A 1 401 ? 44.195 21.221 52.381 1.00 25.38 395 HIS A CA 1
ATOM 3130 C C . HIS A 1 401 ? 44.901 21.088 53.723 1.00 34.10 395 HIS A C 1
ATOM 3131 O O . HIS A 1 401 ? 45.681 20.152 53.925 1.00 35.06 395 HIS A O 1
ATOM 3138 N N . GLU A 1 402 ? 44.672 22.023 54.635 1.00 33.04 396 GLU A N 1
ATOM 3139 C CA . GLU A 1 402 ? 45.347 22.006 55.936 1.00 28.47 396 GLU A CA 1
ATOM 3140 C C . GLU A 1 402 ? 44.770 20.951 56.852 1.00 29.77 396 GLU A C 1
ATOM 3141 O O . GLU A 1 402 ? 43.784 20.281 56.549 1.00 34.92 396 GLU A O 1
ATOM 3147 N N . LYS A 1 403 ? 45.380 20.813 58.030 1.00 30.34 397 LYS A N 1
ATOM 3148 C CA . LYS A 1 403 ? 44.836 19.811 58.950 1.00 28.40 397 LYS A CA 1
ATOM 3149 C C . LYS A 1 403 ? 43.510 20.283 59.540 1.00 24.24 397 LYS A C 1
ATOM 3150 O O . LYS A 1 403 ? 43.214 21.467 59.580 1.00 27.26 397 LYS A O 1
ATOM 3156 N N . LYS A 1 404 ? 42.700 19.343 60.001 1.00 26.42 398 LYS A N 1
ATOM 3157 C CA . LYS A 1 404 ? 41.381 19.654 60.514 1.00 28.58 398 LYS A CA 1
ATOM 3158 C C . LYS A 1 404 ? 41.369 20.758 61.556 1.00 32.08 398 LYS A C 1
ATOM 3159 O O . LYS A 1 404 ? 40.503 21.643 61.552 1.00 29.78 398 LYS A O 1
ATOM 3165 N N . ASN A 1 405 ? 42.337 20.716 62.481 1.00 33.00 399 ASN A N 1
ATOM 3166 C CA . ASN A 1 405 ? 42.392 21.747 63.526 1.00 27.97 399 ASN A CA 1
ATOM 3167 C C . ASN A 1 405 ? 42.628 23.108 62.900 1.00 28.92 399 ASN A C 1
ATOM 3168 O O . ASN A 1 405 ? 42.073 24.119 63.330 1.00 28.16 399 ASN A O 1
ATOM 3173 N N . VAL A 1 406 ? 43.441 23.168 61.833 1.00 27.33 400 VAL A N 1
ATOM 3174 C CA . VAL A 1 406 ? 43.664 24.496 61.254 1.00 25.77 400 VAL A CA 1
ATOM 3175 C C . VAL A 1 406 ? 42.418 25.004 60.542 1.00 27.35 400 VAL A C 1
ATOM 3176 O O . VAL A 1 406 ? 42.055 26.174 60.603 1.00 27.07 400 VAL A O 1
ATOM 3180 N N . ILE A 1 407 ? 41.750 24.086 59.844 1.00 27.32 401 ILE A N 1
ATOM 3181 C CA . ILE A 1 407 ? 40.529 24.486 59.146 1.00 26.83 401 ILE A CA 1
ATOM 3182 C C . ILE A 1 407 ? 39.471 25.035 60.097 1.00 21.48 401 ILE A C 1
ATOM 3183 O O . ILE A 1 407 ? 38.900 26.105 59.887 1.00 23.82 401 ILE A O 1
ATOM 3188 N N . GLU A 1 408 ? 39.239 24.271 61.165 1.00 26.25 402 GLU A N 1
ATOM 3189 C CA . GLU A 1 408 ? 38.232 24.724 62.139 1.00 25.76 402 GLU A CA 1
ATOM 3190 C C . GLU A 1 408 ? 38.498 26.112 62.651 1.00 24.98 402 GLU A C 1
ATOM 3191 O O . GLU A 1 408 ? 37.597 26.946 62.727 1.00 31.60 402 GLU A O 1
ATOM 3197 N N . GLU A 1 409 ? 39.741 26.420 62.994 1.00 30.47 403 GLU A N 1
ATOM 3198 C CA . GLU A 1 409 ? 40.126 27.731 63.510 1.00 28.12 403 GLU A CA 1
ATOM 3199 C C . GLU A 1 409 ? 39.936 28.807 62.460 1.00 28.84 403 GLU A C 1
ATOM 3200 O O . GLU A 1 409 ? 39.428 29.886 62.726 1.00 33.74 403 GLU A O 1
ATOM 3206 N N . LYS A 1 410 ? 40.376 28.548 61.228 1.00 21.72 404 LYS A N 1
ATOM 3207 C CA . LYS A 1 410 ? 40.259 29.628 60.251 1.00 21.33 404 LYS A CA 1
ATOM 3208 C C . LYS A 1 410 ? 38.810 29.911 59.875 1.00 26.94 404 LYS A C 1
ATOM 3209 O O . LYS A 1 410 ? 38.449 31.058 59.602 1.00 31.56 404 LYS A O 1
ATOM 3215 N N . ILE A 1 411 ? 37.994 28.855 59.850 1.00 26.57 405 ILE A N 1
ATOM 3216 C CA . ILE A 1 411 ? 36.594 29.048 59.431 1.00 19.89 405 ILE A CA 1
ATOM 3217 C C . ILE A 1 411 ? 35.791 29.661 60.569 1.00 22.40 405 ILE A C 1
ATOM 3218 O O . ILE A 1 411 ? 35.073 30.635 60.352 1.00 26.93 405 ILE A O 1
ATOM 3223 N N . LYS A 1 412 ? 35.939 29.151 61.796 1.00 30.08 406 LYS A N 1
ATOM 3224 C CA . LYS A 1 412 ? 35.204 29.765 62.921 1.00 32.26 406 LYS A CA 1
ATOM 3225 C C . LYS A 1 412 ? 35.456 31.254 63.045 1.00 35.70 406 LYS A C 1
ATOM 3226 O O . LYS A 1 412 ? 34.627 32.056 63.489 1.00 31.34 406 LYS A O 1
ATOM 3232 N N . ALA A 1 413 ? 36.651 31.685 62.622 1.00 29.56 407 ALA A N 1
ATOM 3233 C CA . ALA A 1 413 ? 36.950 33.108 62.756 1.00 27.44 407 ALA A CA 1
ATOM 3234 C C . ALA A 1 413 ? 36.298 33.924 61.660 1.00 27.18 407 ALA A C 1
ATOM 3235 O O . ALA A 1 413 ? 36.225 35.140 61.784 1.00 30.15 407 ALA A O 1
ATOM 3237 N N . ARG A 1 414 ? 35.847 33.262 60.587 1.00 28.98 408 ARG A N 1
ATOM 3238 C CA . ARG A 1 414 ? 35.299 34.022 59.467 1.00 28.43 408 ARG A CA 1
ATOM 3239 C C . ARG A 1 414 ? 33.829 33.753 59.141 1.00 20.10 408 ARG A C 1
ATOM 3240 O O . ARG A 1 414 ? 33.244 34.521 58.372 1.00 24.83 408 ARG A O 1
ATOM 3248 N N . PHE A 1 415 ? 33.236 32.707 59.685 1.00 21.55 409 PHE A N 1
ATOM 3249 C CA . PHE A 1 415 ? 31.857 32.339 59.377 1.00 20.99 409 PHE A CA 1
ATOM 3250 C C . PHE A 1 415 ? 31.083 31.942 60.626 1.00 28.32 409 PHE A C 1
ATOM 3251 O O . PHE A 1 415 ? 31.686 31.508 61.616 1.00 25.88 409 PHE A O 1
ATOM 3259 N N . ILE A 1 416 ? 29.754 32.026 60.594 1.00 27.76 410 ILE A N 1
ATOM 3260 C CA . ILE A 1 416 ? 28.954 31.405 61.652 1.00 20.43 410 ILE A CA 1
ATOM 3261 C C . ILE A 1 416 ? 28.837 29.920 61.389 1.00 20.98 410 ILE A C 1
ATOM 3262 O O . ILE A 1 416 ? 28.972 29.060 62.256 1.00 24.29 410 ILE A O 1
ATOM 3267 N N . ALA A 1 417 ? 28.573 29.554 60.127 1.00 20.70 411 ALA A N 1
ATOM 3268 C CA . ALA A 1 417 ? 28.416 28.154 59.736 1.00 24.60 411 ALA A CA 1
ATOM 3269 C C . ALA A 1 417 ? 29.658 27.297 59.911 1.00 20.69 411 ALA A C 1
ATOM 3270 O O . ALA A 1 417 ? 30.779 27.798 59.894 1.00 24.32 411 ALA A O 1
ATOM 3272 N N . ASN A 1 418 ? 29.481 25.996 60.075 1.00 20.48 412 ASN A N 1
ATOM 3273 C CA . ASN A 1 418 ? 30.597 25.073 60.274 1.00 26.10 412 ASN A CA 1
ATOM 3274 C C . ASN A 1 418 ? 31.346 24.790 58.980 1.00 30.74 412 ASN A C 1
ATOM 3275 O O . ASN A 1 418 ? 30.871 25.193 57.912 1.00 24.51 412 ASN A O 1
ATOM 3280 N N . LYS A 1 419 ? 32.495 24.123 59.078 1.00 25.90 413 LYS A N 1
ATOM 3281 C CA . LYS A 1 419 ? 33.387 24.115 57.916 1.00 26.74 413 LYS A CA 1
ATOM 3282 C C . LYS A 1 419 ? 32.847 23.223 56.808 1.00 25.30 413 LYS A C 1
ATOM 3283 O O . LYS A 1 419 ? 33.260 23.406 55.657 1.00 26.62 413 LYS A O 1
ATOM 3289 N N . ASN A 1 420 ? 31.976 22.287 57.165 1.00 21.08 414 ASN A N 1
ATOM 3290 C CA . ASN A 1 420 ? 31.428 21.416 56.122 1.00 25.34 414 ASN A CA 1
ATOM 3291 C C . ASN A 1 420 ? 30.429 22.206 55.273 1.00 27.32 414 ASN A C 1
ATOM 3292 O O . ASN A 1 420 ? 30.407 22.056 54.052 1.00 24.50 414 ASN A O 1
ATOM 3297 N N . THR A 1 421 ? 29.624 23.046 55.911 1.00 19.62 415 THR A N 1
ATOM 3298 C CA . THR A 1 421 ? 28.679 23.902 55.208 1.00 22.16 415 THR A CA 1
ATOM 3299 C C . THR A 1 421 ? 29.434 24.937 54.399 1.00 27.50 415 THR A C 1
ATOM 3300 O O . THR A 1 421 ? 29.083 25.279 53.272 1.00 20.16 415 THR A O 1
ATOM 3304 N N . VAL A 1 422 ? 30.515 25.450 54.985 1.00 21.84 416 VAL A N 1
ATOM 3305 C CA . VAL A 1 422 ? 31.257 26.488 54.291 1.00 20.72 416 VAL A CA 1
ATOM 3306 C C . VAL A 1 422 ? 31.953 25.929 53.048 1.00 16.09 416 VAL A C 1
ATOM 3307 O O . VAL A 1 422 ? 32.095 26.688 52.081 1.00 24.20 416 VAL A O 1
ATOM 3311 N N . PHE A 1 423 ? 32.379 24.691 53.098 1.00 20.46 417 PHE A N 1
ATOM 3312 C CA . PHE A 1 423 ? 32.961 24.065 51.906 1.00 25.52 417 PHE A CA 1
ATOM 3313 C C . PHE A 1 423 ? 31.951 23.990 50.768 1.00 27.76 417 PHE A C 1
ATOM 3314 O O . PHE A 1 423 ? 32.292 24.181 49.590 1.00 22.04 417 PHE A O 1
ATOM 3322 N N . GLU A 1 424 ? 30.684 23.705 51.103 1.00 23.22 418 GLU A N 1
ATOM 3323 C CA . GLU A 1 424 ? 29.627 23.700 50.093 1.00 23.97 418 GLU A CA 1
ATOM 3324 C C . GLU A 1 424 ? 29.470 25.099 49.498 1.00 27.67 418 GLU A C 1
ATOM 3325 O O . GLU A 1 424 ? 29.384 25.232 48.278 1.00 23.04 418 GLU A O 1
ATOM 3331 N N . TRP A 1 425 ? 29.429 26.124 50.348 1.00 18.83 419 TRP A N 1
ATOM 3332 C CA . TRP A 1 425 ? 29.274 27.498 49.926 1.00 19.03 419 TRP A CA 1
ATOM 3333 C C . TRP A 1 425 ? 30.452 27.954 49.073 1.00 21.31 419 TRP A C 1
ATOM 3334 O O . TRP A 1 425 ? 30.278 28.709 48.115 1.00 21.03 419 TRP A O 1
ATOM 3345 N N . LEU A 1 426 ? 31.652 27.505 49.431 1.00 1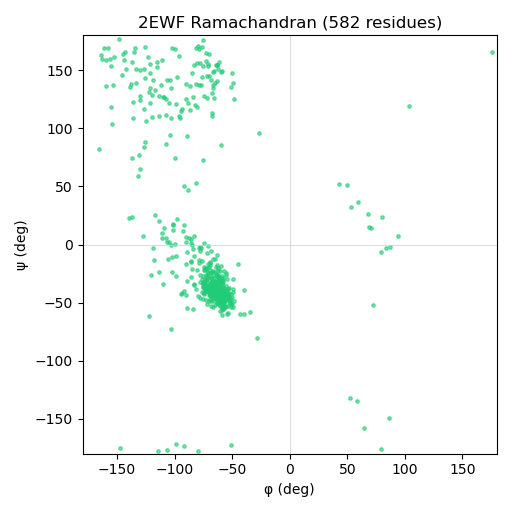9.39 420 LEU A N 1
ATOM 3346 C CA . LEU A 1 426 ? 32.820 27.953 48.664 1.00 24.19 420 LEU A CA 1
ATOM 3347 C C . LEU A 1 426 ? 32.831 27.337 47.262 1.00 24.53 420 LEU A C 1
ATOM 3348 O O . LEU A 1 426 ? 33.161 27.957 46.250 1.00 24.28 420 LEU A O 1
ATOM 3353 N N . THR A 1 427 ? 32.462 26.067 47.205 1.00 21.27 421 THR A N 1
ATOM 3354 C CA . THR A 1 427 ? 32.393 25.355 45.916 1.00 22.29 421 THR A CA 1
ATOM 3355 C C . THR A 1 427 ? 31.344 26.003 45.035 1.00 25.93 421 THR A C 1
ATOM 3356 O O . THR A 1 427 ? 31.588 26.267 43.848 1.00 21.83 421 THR A O 1
ATOM 3360 N N . TRP A 1 428 ? 30.169 26.317 45.587 1.00 19.03 422 TRP A N 1
ATOM 3361 C CA . TRP A 1 428 ? 29.139 27.086 44.876 1.00 25.23 422 TRP A CA 1
ATOM 3362 C C . TRP A 1 428 ? 29.619 28.435 44.376 1.00 27.11 422 TRP A C 1
ATOM 3363 O O . TRP A 1 428 ? 29.307 28.784 43.220 1.00 21.23 422 TRP A O 1
ATOM 3374 N N . ASN A 1 429 ? 30.354 29.203 45.189 1.00 23.74 423 ASN A N 1
ATOM 3375 C CA . ASN A 1 429 ? 30.986 30.434 44.723 1.00 29.24 423 ASN A CA 1
ATOM 3376 C C . ASN A 1 429 ? 31.935 30.145 43.543 1.00 23.38 423 ASN A C 1
ATOM 3377 O O . ASN A 1 429 ? 32.038 30.929 42.603 1.00 24.90 423 ASN A O 1
ATOM 3382 N N . GLY A 1 430 ? 32.626 29.025 43.591 1.00 21.09 424 GLY A N 1
ATOM 3383 C CA . GLY A 1 430 ? 33.453 28.523 42.506 1.00 26.09 424 GLY A CA 1
ATOM 3384 C C . GLY A 1 430 ? 32.662 28.361 41.215 1.00 28.79 424 GLY A C 1
ATOM 3385 O O . GLY A 1 430 ? 33.130 28.850 40.179 1.00 24.20 424 GLY A O 1
ATOM 3386 N N . PHE A 1 431 ? 31.498 27.717 41.235 1.00 24.37 425 PHE A N 1
ATOM 3387 C CA . PHE A 1 431 ? 30.640 27.663 40.053 1.00 22.91 425 PHE A CA 1
ATOM 3388 C C . PHE A 1 431 ? 30.259 29.046 39.563 1.00 29.00 425 PHE A C 1
ATOM 3389 O O . PHE A 1 431 ? 30.232 29.327 38.355 1.00 24.80 425 PHE A O 1
ATOM 3397 N N . ILE A 1 432 ? 29.964 29.954 40.501 1.00 20.09 426 ILE A N 1
ATOM 3398 C CA . ILE A 1 432 ? 29.620 31.315 40.076 1.00 19.28 426 ILE A CA 1
ATOM 3399 C C . ILE A 1 432 ? 30.801 32.008 39.390 1.00 26.54 426 ILE A C 1
ATOM 3400 O O . ILE A 1 432 ? 30.612 32.704 38.383 1.00 27.71 426 ILE A O 1
ATOM 3405 N N . ILE A 1 433 ? 32.014 31.841 39.873 1.00 20.82 427 ILE A N 1
ATOM 3406 C CA . ILE A 1 433 ? 33.221 32.361 39.234 1.00 22.70 427 ILE A CA 1
ATOM 3407 C C . ILE A 1 433 ? 33.386 31.828 37.814 1.00 23.39 427 ILE A C 1
ATOM 3408 O O . ILE A 1 433 ? 33.753 32.540 36.884 1.00 26.66 427 ILE A O 1
ATOM 3413 N N . LEU A 1 434 ? 33.090 30.556 37.570 1.00 24.76 428 LEU A N 1
ATOM 3414 C CA . LEU A 1 434 ? 33.227 30.046 36.198 1.00 27.21 428 LEU A CA 1
ATOM 3415 C C . LEU A 1 434 ? 32.150 30.608 35.285 1.00 28.72 428 LEU A C 1
ATOM 3416 O O . LEU A 1 434 ? 32.348 30.665 34.072 1.00 28.47 428 LEU A O 1
ATOM 3421 N N . GLY A 1 435 ? 31.002 31.025 35.809 1.00 23.61 429 GLY A N 1
ATOM 3422 C CA . GLY A 1 435 ? 29.980 31.739 35.083 1.00 26.61 429 GLY A CA 1
ATOM 3423 C C . GLY A 1 435 ? 29.056 30.929 34.187 1.00 30.26 429 GLY A C 1
ATOM 3424 O O . GLY A 1 435 ? 29.144 29.695 34.140 1.00 28.45 429 GLY A O 1
ATOM 3425 N N . ASN A 1 436 ? 28.190 31.641 33.473 1.00 25.65 430 ASN A N 1
ATOM 3426 C CA . ASN A 1 436 ? 27.359 31.156 32.394 1.00 26.35 430 ASN A CA 1
ATOM 3427 C C . ASN A 1 436 ? 26.110 30.403 32.808 1.00 38.25 430 ASN A C 1
ATOM 3428 O O . ASN A 1 436 ? 25.299 30.037 31.950 1.00 33.08 430 ASN A O 1
ATOM 3433 N N . ALA A 1 437 ? 25.895 30.102 34.090 1.00 27.25 431 ALA A N 1
ATOM 3434 C CA . ALA A 1 437 ? 24.726 29.273 34.397 1.00 21.33 431 ALA A CA 1
ATOM 3435 C C . ALA A 1 437 ? 23.432 30.033 34.323 1.00 17.28 431 ALA A C 1
ATOM 3436 O O . ALA A 1 437 ? 23.419 31.242 34.570 1.00 26.78 431 ALA A O 1
ATOM 3438 N N . LEU A 1 438 ? 22.349 29.326 34.041 1.00 23.14 432 LEU A N 1
ATOM 3439 C CA . LEU A 1 438 ? 21.017 29.879 34.159 1.00 21.45 432 LEU A CA 1
ATOM 3440 C C . LEU A 1 438 ? 20.603 29.971 35.629 1.00 26.08 432 LEU A C 1
ATOM 3441 O O . LEU A 1 438 ? 19.857 30.858 36.019 1.00 25.76 432 LEU A O 1
ATOM 3446 N N . GLU A 1 439 ? 21.062 29.016 36.446 1.00 24.51 433 GLU A N 1
ATOM 3447 C CA . GLU A 1 439 ? 20.666 29.122 37.860 1.00 28.16 433 GLU A CA 1
ATOM 3448 C C . GLU A 1 439 ? 21.714 28.450 38.729 1.00 23.57 433 GLU A C 1
ATOM 3449 O O . GLU A 1 439 ? 22.194 27.362 38.403 1.00 23.72 433 GLU A O 1
ATOM 3455 N N . TYR A 1 440 ? 22.061 29.095 39.847 1.00 19.07 434 TYR A N 1
ATOM 3456 C CA . TYR A 1 440 ? 23.098 28.474 40.695 1.00 22.39 434 TYR A CA 1
ATOM 3457 C C . TYR A 1 440 ? 22.374 27.952 41.928 1.00 30.30 434 TYR A C 1
ATOM 3458 O O . TYR A 1 440 ? 22.262 28.682 42.909 1.00 22.78 434 TYR A O 1
ATOM 3467 N N . LYS A 1 441 ? 21.851 26.741 41.847 1.00 24.24 435 LYS A N 1
ATOM 3468 C CA . LYS A 1 441 ? 20.871 26.343 42.863 1.00 23.34 435 LYS A CA 1
ATOM 3469 C C . LYS A 1 441 ? 21.588 25.714 44.047 1.00 20.17 435 LYS A C 1
ATOM 3470 O O . LYS A 1 441 ? 21.885 24.528 44.074 1.00 22.03 435 LYS A O 1
ATOM 3476 N N . ASN A 1 442 ? 21.889 26.540 45.047 1.00 23.12 436 ASN A N 1
ATOM 3477 C CA . ASN A 1 442 ? 22.416 25.956 46.296 1.00 19.05 436 ASN A CA 1
ATOM 3478 C C . ASN A 1 442 ? 21.328 25.135 46.954 1.00 22.50 436 ASN A C 1
ATOM 3479 O O . ASN A 1 442 ? 20.182 25.574 46.980 1.00 23.46 436 ASN A O 1
ATOM 3484 N N . ASN A 1 443 ? 21.601 23.958 47.477 1.00 20.47 437 ASN A N 1
ATOM 3485 C CA . ASN A 1 443 ? 20.585 23.206 48.204 1.00 17.65 437 ASN A CA 1
ATOM 3486 C C . ASN A 1 443 ? 20.838 23.357 49.706 1.00 26.94 437 ASN A C 1
ATOM 3487 O O . ASN A 1 443 ? 20.002 22.984 50.523 1.00 25.97 437 ASN A O 1
ATOM 3492 N N . PHE A 1 444 ? 21.994 23.908 50.050 1.00 22.45 438 PHE A N 1
ATOM 3493 C CA . PHE A 1 444 ? 22.296 24.337 51.410 1.00 21.22 438 PHE A CA 1
ATOM 3494 C C . PHE A 1 444 ? 21.598 25.667 51.627 1.00 25.20 438 PHE A C 1
ATOM 3495 O O . PHE A 1 444 ? 21.302 26.381 50.654 1.00 22.83 438 PHE A O 1
ATOM 3503 N N . VAL A 1 445 ? 21.324 26.017 52.884 1.00 22.42 439 VAL A N 1
ATOM 3504 C CA . VAL A 1 445 ? 20.617 27.271 53.159 1.00 21.83 439 VAL A CA 1
ATOM 3505 C C . VAL A 1 445 ? 21.555 28.460 53.266 1.00 20.47 439 VAL A C 1
ATOM 3506 O O . VAL A 1 445 ? 22.633 28.376 53.881 1.00 24.31 439 VAL A O 1
ATOM 3510 N N . ILE A 1 446 ? 21.194 29.584 52.659 1.00 19.56 440 ILE A N 1
ATOM 3511 C CA . ILE A 1 446 ? 21.942 30.835 52.808 1.00 21.49 440 ILE A CA 1
ATOM 3512 C C . ILE A 1 446 ? 21.017 31.926 53.335 1.00 24.62 440 ILE A C 1
ATOM 3513 O O . ILE A 1 446 ? 19.797 31.795 53.249 1.00 28.28 440 ILE A O 1
ATOM 3518 N N . ASP A 1 447 ? 21.559 33.010 53.880 1.00 20.35 441 ASP A N 1
ATOM 3519 C CA . ASP A 1 447 ? 20.701 34.064 54.431 1.00 22.41 441 ASP A CA 1
ATOM 3520 C C . ASP A 1 447 ? 20.535 35.206 53.447 1.00 22.61 441 ASP A C 1
ATOM 3521 O O . ASP A 1 447 ? 20.997 35.115 52.311 1.00 24.85 441 ASP A O 1
ATOM 3526 N N . GLU A 1 448 ? 19.926 36.319 53.827 1.00 19.25 442 GLU A N 1
ATOM 3527 C CA . GLU A 1 448 ? 19.671 37.377 52.857 1.00 21.06 442 GLU A CA 1
ATOM 3528 C C . GLU A 1 448 ? 20.930 38.073 52.370 1.00 24.42 442 GLU A C 1
ATOM 3529 O O . GLU A 1 448 ? 20.811 38.921 51.479 1.00 26.91 442 GLU A O 1
ATOM 3535 N N . GLU A 1 449 ? 22.115 37.788 52.897 1.00 23.75 443 GLU A N 1
ATOM 3536 C CA . GLU A 1 449 ? 23.301 38.426 52.316 1.00 24.56 443 GLU A CA 1
ATOM 3537 C C . GLU A 1 449 ? 24.142 37.323 51.668 1.00 21.90 443 GLU A C 1
ATOM 3538 O O . GLU A 1 449 ? 25.320 37.513 51.439 1.00 23.15 443 GLU A O 1
ATOM 3544 N N . LEU A 1 450 ? 23.446 36.215 51.399 1.00 20.82 444 LEU A N 1
ATOM 3545 C CA . LEU A 1 450 ? 24.065 35.096 50.701 1.00 24.53 444 LEU A CA 1
ATOM 3546 C C . LEU A 1 450 ? 25.085 34.363 51.552 1.00 29.63 444 LEU A C 1
ATOM 3547 O O . LEU A 1 450 ? 25.875 33.583 51.006 1.00 28.62 444 LEU A O 1
ATOM 3552 N N . GLN A 1 451 ? 25.145 34.567 52.865 1.00 23.61 445 GLN A N 1
ATOM 3553 C CA . GLN A 1 451 ? 26.081 33.829 53.718 1.00 18.16 445 GLN A CA 1
ATOM 3554 C C . GLN A 1 451 ? 25.497 32.488 54.136 1.00 20.89 445 GLN A C 1
ATOM 3555 O O . GLN A 1 451 ? 24.267 32.395 54.265 1.00 25.84 445 GLN A O 1
ATOM 3561 N N . PRO A 1 452 ? 26.336 31.469 54.314 1.00 19.87 446 PRO A N 1
ATOM 3562 C CA . PRO A 1 452 ? 25.858 30.100 54.532 1.00 19.37 446 PRO A CA 1
ATOM 3563 C C . PRO A 1 452 ? 25.235 29.920 55.915 1.00 27.88 446 PRO A C 1
ATOM 3564 O O . PRO A 1 452 ? 25.706 30.535 56.863 1.00 18.87 446 PRO A O 1
ATOM 3568 N N . VAL A 1 453 ? 24.207 29.092 56.007 1.00 25.24 447 VAL A N 1
ATOM 3569 C CA . VAL A 1 453 ? 23.555 28.799 57.272 1.00 22.85 447 VAL A CA 1
ATOM 3570 C C . VAL A 1 453 ? 23.560 27.310 57.604 1.00 28.03 447 VAL A C 1
ATOM 3571 O O . VAL A 1 453 ? 24.140 26.889 58.615 1.00 25.79 447 VAL A O 1
ATOM 3575 N N . THR A 1 454 ? 22.933 26.475 56.783 1.00 20.08 448 THR A N 1
ATOM 3576 C CA . THR A 1 454 ? 22.715 25.058 57.045 1.00 22.09 448 THR A CA 1
ATOM 3577 C C . THR A 1 454 ? 23.071 24.201 55.836 1.00 22.31 448 THR A C 1
ATOM 3578 O O . THR A 1 454 ? 22.786 24.521 54.674 1.00 22.16 448 THR A O 1
ATOM 3582 N N . HIS A 1 455 ? 23.708 23.089 56.098 1.00 16.04 449 HIS A N 1
ATOM 3583 C CA . HIS A 1 455 ? 24.152 22.172 55.047 1.00 22.30 449 HIS A CA 1
ATOM 3584 C C . HIS A 1 455 ? 23.005 21.612 54.237 1.00 24.32 449 HIS A C 1
ATOM 3585 O O . HIS A 1 455 ? 21.844 21.528 54.685 1.00 23.31 449 HIS A O 1
ATOM 3592 N N . ALA A 1 456 ? 23.274 21.166 53.003 1.00 24.39 450 ALA A N 1
ATOM 3593 C CA . ALA A 1 456 ? 22.177 20.548 52.241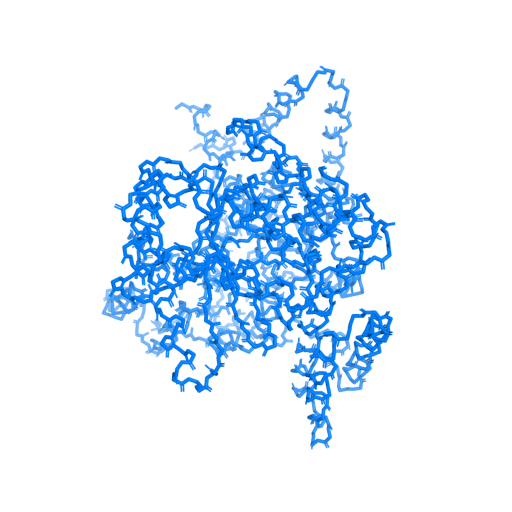 1.00 22.35 450 ALA A CA 1
ATOM 3594 C C . ALA A 1 456 ? 21.587 19.326 52.936 1.00 21.74 450 ALA A C 1
ATOM 3595 O O . ALA A 1 456 ? 22.297 18.588 53.617 1.00 24.54 450 ALA A O 1
ATOM 3597 N N . ALA A 1 457 ? 20.304 19.087 52.737 1.00 24.63 451 ALA A N 1
ATOM 3598 C CA . ALA A 1 457 ? 19.607 17.904 53.207 1.00 27.05 451 ALA A CA 1
ATOM 3599 C C . ALA A 1 457 ? 20.215 16.625 52.649 1.00 31.88 451 ALA A C 1
ATOM 3600 O O . ALA A 1 457 ? 20.753 16.626 51.543 1.00 32.55 451 ALA A O 1
ATOM 3602 N N . GLY A 1 458 ? 20.141 15.540 53.408 1.00 28.93 452 GLY A N 1
ATOM 3603 C CA . GLY A 1 458 ? 20.646 14.224 53.057 1.00 29.49 452 GLY A CA 1
ATOM 3604 C C . GLY A 1 458 ? 20.062 13.678 51.768 1.00 28.55 452 GLY A C 1
ATOM 3605 O O . GLY A 1 458 ? 20.651 12.832 51.090 1.00 34.67 452 GLY A O 1
ATOM 3606 N N . ASN A 1 459 ? 18.887 14.141 51.343 1.00 28.06 453 ASN A N 1
ATOM 3607 C CA . ASN A 1 459 ? 18.338 13.539 50.122 1.00 34.29 453 ASN A CA 1
ATOM 3608 C C . ASN A 1 459 ? 18.556 14.449 48.919 1.00 34.79 453 ASN A C 1
ATOM 3609 O O . ASN A 1 459 ? 17.910 14.298 47.889 1.00 28.08 453 ASN A O 1
ATOM 3614 N N . GLN A 1 460 ? 19.470 15.403 49.036 1.00 29.70 454 GLN A N 1
ATOM 3615 C CA . GLN A 1 460 ? 19.771 16.319 47.942 1.00 29.46 454 GLN A CA 1
ATOM 3616 C C . GLN A 1 460 ? 21.254 16.415 47.664 1.00 30.40 454 GLN A C 1
ATOM 3617 O O . GLN A 1 460 ? 22.078 16.283 48.570 1.00 27.45 454 GLN A O 1
ATOM 3623 N N . PRO A 1 461 ? 21.669 16.684 46.433 1.00 26.55 455 PRO A N 1
ATOM 3624 C CA . PRO A 1 461 ? 23.093 17.014 46.247 1.00 21.24 455 PRO A CA 1
ATOM 3625 C C . PRO A 1 461 ? 23.327 18.393 46.864 1.00 19.51 455 PRO A C 1
ATOM 3626 O O . PRO A 1 461 ? 22.329 19.101 47.076 1.00 23.41 455 PRO A O 1
ATOM 3630 N N . ASP A 1 462 ? 24.575 18.782 47.126 1.00 18.28 456 ASP A N 1
ATOM 3631 C CA . ASP A 1 462 ? 24.858 20.083 47.723 1.00 16.32 456 ASP A CA 1
ATOM 3632 C C . ASP A 1 462 ? 24.396 21.257 46.882 1.00 22.06 456 ASP A C 1
ATOM 3633 O O . ASP A 1 462 ? 24.001 22.317 47.382 1.00 21.25 456 ASP A O 1
ATOM 3638 N N . MET A 1 463 ? 24.462 21.080 45.553 1.00 20.85 457 MET A N 1
ATOM 3639 C CA . MET A 1 463 ? 23.976 22.141 44.672 1.00 20.64 457 MET A CA 1
ATOM 3640 C C . MET A 1 463 ? 23.664 21.551 43.284 1.00 19.70 457 MET A C 1
ATOM 3641 O O . MET A 1 463 ? 24.183 20.486 42.963 1.00 21.43 457 MET A O 1
ATOM 3646 N N . GLU A 1 464 ? 22.834 22.264 42.552 1.00 29.82 458 GLU A N 1
ATOM 3647 C CA . GLU A 1 464 ? 22.443 21.993 41.179 1.00 26.07 458 GLU A CA 1
ATOM 3648 C C . GLU A 1 464 ? 22.717 23.268 40.367 1.00 22.23 458 GLU A C 1
ATOM 3649 O O . GLU A 1 464 ? 22.134 24.307 40.657 1.00 25.77 458 GLU A O 1
ATOM 3655 N N . ILE A 1 465 ? 23.622 23.146 39.413 1.00 17.58 459 ILE A N 1
ATOM 3656 C CA . ILE A 1 465 ? 23.981 24.274 38.570 1.00 17.61 459 ILE A CA 1
ATOM 3657 C C . ILE A 1 465 ? 23.373 23.994 37.185 1.00 23.55 459 ILE A C 1
ATOM 3658 O O . ILE A 1 465 ? 23.794 23.045 36.515 1.00 22.05 459 ILE A O 1
ATOM 3663 N N . ILE A 1 466 ? 22.381 24.786 36.813 1.00 24.96 460 ILE A N 1
ATOM 3664 C CA . ILE A 1 466 ? 21.659 24.487 35.575 1.00 26.11 460 ILE A CA 1
ATOM 3665 C C . ILE A 1 466 ? 22.171 25.354 34.435 1.00 28.32 460 ILE A C 1
ATOM 3666 O O . ILE A 1 466 ? 22.130 26.576 34.560 1.00 25.04 460 ILE A O 1
ATOM 3671 N N . TYR A 1 467 ? 22.668 24.754 33.351 1.00 24.88 461 TYR A N 1
ATOM 3672 C CA . TYR A 1 467 ? 23.102 25.614 32.237 1.00 28.04 461 TYR A CA 1
ATOM 3673 C C . TYR A 1 467 ? 22.104 25.522 31.089 1.00 30.81 461 TYR A C 1
ATOM 3674 O O . TYR A 1 467 ? 21.077 24.844 31.182 1.00 28.58 461 TYR A O 1
ATOM 3683 N N . GLU A 1 468 ? 22.408 26.204 29.986 1.00 30.98 462 GLU A N 1
ATOM 3684 C CA . GLU A 1 468 ? 21.441 26.242 28.874 1.00 28.89 462 GLU A CA 1
ATOM 3685 C C . GLU A 1 468 ? 21.157 24.859 28.314 1.00 23.81 462 GLU A C 1
ATOM 3686 O O . GLU A 1 468 ? 19.994 24.558 28.019 1.00 29.49 462 GLU A O 1
ATOM 3692 N N . ASP A 1 469 ? 22.147 23.986 28.170 1.00 28.07 463 ASP A N 1
ATOM 3693 C CA . ASP A 1 469 ? 21.891 22.663 27.584 1.00 37.41 463 ASP A CA 1
ATOM 3694 C C . ASP A 1 469 ? 22.592 21.528 28.317 1.00 37.93 463 ASP A C 1
ATOM 3695 O O . ASP A 1 469 ? 22.828 20.454 27.765 1.00 40.01 463 ASP A O 1
ATOM 3700 N N . PHE A 1 470 ? 22.911 21.738 29.588 1.00 33.86 464 PHE A N 1
ATOM 3701 C CA . PHE A 1 470 ? 23.397 20.664 30.456 1.00 29.87 464 PHE A CA 1
ATOM 3702 C C . PHE A 1 470 ? 23.229 21.108 31.922 1.00 28.09 464 PHE A C 1
ATOM 3703 O O . PHE A 1 470 ? 22.900 22.260 32.219 1.00 24.47 464 PHE A O 1
ATOM 3711 N N . ILE A 1 471 ? 23.411 20.178 32.841 1.00 31.43 465 ILE A N 1
ATOM 3712 C CA . ILE A 1 471 ? 23.184 20.437 34.268 1.00 24.87 465 ILE A CA 1
ATOM 3713 C C . ILE A 1 471 ? 24.326 19.765 35.009 1.00 28.52 465 ILE A C 1
ATOM 3714 O O . ILE A 1 471 ? 24.686 18.654 34.615 1.00 27.79 465 ILE A O 1
ATOM 3719 N N . VAL A 1 472 ? 24.874 20.439 36.013 1.00 25.22 466 VAL A N 1
ATOM 3720 C CA . VAL A 1 472 ? 25.942 19.840 36.801 1.00 24.44 466 VAL A CA 1
ATOM 3721 C C . VAL A 1 472 ? 25.520 19.790 38.273 1.00 25.16 466 VAL A C 1
ATOM 3722 O O . VAL A 1 472 ? 25.231 20.876 38.793 1.00 25.55 466 VAL A O 1
ATOM 3726 N N . LEU A 1 473 ? 25.479 18.625 38.885 1.00 22.74 467 LEU A N 1
ATOM 3727 C CA . LEU A 1 473 ? 25.301 18.548 40.338 1.00 25.83 467 LEU A CA 1
ATOM 3728 C C . LEU A 1 473 ? 26.639 18.769 41.020 1.00 26.22 467 LEU A C 1
ATOM 3729 O O . LEU A 1 473 ? 27.646 18.243 40.537 1.00 27.02 467 LEU A O 1
ATOM 3734 N N . GLY A 1 474 ? 26.679 19.537 42.104 1.00 20.77 468 GLY A N 1
ATOM 3735 C CA . GLY A 1 474 ? 27.943 19.620 42.847 1.00 22.40 468 GLY A CA 1
ATOM 3736 C C . GLY A 1 474 ? 27.796 18.792 44.116 1.00 24.57 468 GLY A C 1
ATOM 3737 O O . GLY A 1 474 ? 26.876 19.078 44.892 1.00 24.51 468 GLY A O 1
ATOM 3738 N N . GLU A 1 475 ? 28.641 17.798 44.326 1.00 25.35 469 GLU A N 1
ATOM 3739 C CA . GLU A 1 475 ? 28.657 16.948 45.515 1.00 25.20 469 GLU A CA 1
ATOM 3740 C C . GLU A 1 475 ? 30.015 17.109 46.195 1.00 30.04 469 GLU A C 1
ATOM 3741 O O . GLU A 1 475 ? 31.014 16.677 45.625 1.00 26.53 469 GLU A O 1
ATOM 3747 N N . VAL A 1 476 ? 30.070 17.761 47.364 1.00 22.54 470 VAL A N 1
ATOM 3748 C CA . VAL A 1 476 ? 31.386 18.033 47.957 1.00 18.35 470 VAL A CA 1
ATOM 3749 C C . VAL A 1 476 ? 31.445 17.384 49.333 1.00 31.91 470 VAL A C 1
ATOM 3750 O O . VAL A 1 476 ? 30.421 17.152 49.974 1.00 30.33 470 VAL A O 1
ATOM 3754 N N . THR A 1 477 ? 32.649 17.086 49.794 1.00 29.05 471 THR A N 1
ATOM 3755 C CA . THR A 1 477 ? 32.820 16.573 51.147 1.00 23.12 471 THR A CA 1
ATOM 3756 C C . THR A 1 477 ? 34.233 16.890 51.612 1.00 35.01 471 THR A C 1
ATOM 3757 O O . THR A 1 477 ? 35.107 17.006 50.740 1.00 25.21 471 THR A O 1
ATOM 3761 N N . THR A 1 478 ? 34.416 17.010 52.925 1.00 35.18 472 THR A N 1
ATOM 3762 C CA . THR A 1 478 ? 35.733 17.149 53.536 1.00 31.35 472 THR A CA 1
ATOM 3763 C C . THR A 1 478 ? 36.133 15.804 54.150 1.00 30.20 472 THR A C 1
ATOM 3764 O O . THR A 1 478 ? 37.227 15.698 54.704 1.00 33.99 472 THR A O 1
ATOM 3768 N N . SER A 1 479 ? 35.255 14.831 54.032 1.00 29.17 473 SER A N 1
ATOM 3769 C CA . SER A 1 479 ? 35.418 13.426 54.365 1.00 31.47 473 SER A CA 1
ATOM 3770 C C . SER A 1 479 ? 36.683 12.822 53.757 1.00 38.55 473 SER A C 1
ATOM 3771 O O . SER A 1 479 ? 37.112 13.210 52.666 1.00 31.39 473 SER A O 1
ATOM 3774 N N . LYS A 1 480 ? 37.276 11.858 54.459 1.00 38.05 474 LYS A N 1
ATOM 3775 C CA . LYS A 1 480 ? 38.508 11.218 54.032 1.00 35.06 474 LYS A CA 1
ATOM 3776 C C . LYS A 1 480 ? 38.436 9.698 54.143 1.00 33.95 474 LYS A C 1
ATOM 3777 O O . LYS A 1 480 ? 37.728 9.143 54.979 1.00 41.54 474 LYS A O 1
ATOM 3783 N N . GLY A 1 481 ? 39.185 9.013 53.285 1.00 35.41 475 GLY A N 1
ATOM 3784 C CA . GLY A 1 481 ? 39.358 7.585 53.322 1.00 35.01 475 GLY A CA 1
ATOM 3785 C C . GLY A 1 481 ? 38.077 6.791 53.353 1.00 40.41 475 GLY A C 1
ATOM 3786 O O . GLY A 1 481 ? 37.146 7.016 52.583 1.00 50.19 475 GLY A O 1
ATOM 3787 N N . ALA A 1 482 ? 38.008 5.824 54.261 1.00 45.07 476 ALA A N 1
ATOM 3788 C CA . ALA A 1 482 ? 36.868 4.920 54.345 1.00 44.80 476 ALA A CA 1
ATOM 3789 C C . ALA A 1 482 ? 35.605 5.610 54.808 1.00 49.86 476 ALA A C 1
ATOM 3790 O O . ALA A 1 482 ? 34.483 5.276 54.400 1.00 65.87 476 ALA A O 1
ATOM 3792 N N . THR A 1 483 ? 35.698 6.624 55.687 1.00 40.00 477 THR A N 1
ATOM 3793 C CA . THR A 1 483 ? 34.378 7.199 56.010 1.00 48.02 477 THR A CA 1
ATOM 3794 C C . THR A 1 483 ? 33.849 7.971 54.810 1.00 33.96 477 THR A C 1
ATOM 3795 O O . THR A 1 483 ? 32.639 8.128 54.684 1.00 38.03 477 THR A O 1
ATOM 3799 N N . GLN A 1 484 ? 34.760 8.428 53.957 1.00 37.79 478 GLN A N 1
ATOM 3800 C CA . GLN A 1 484 ? 34.389 9.053 52.688 1.00 33.35 478 GLN A CA 1
ATOM 3801 C C . GLN A 1 484 ? 33.578 8.034 51.878 1.00 28.25 478 GLN A C 1
ATOM 3802 O O . GLN A 1 484 ? 32.445 8.329 51.500 1.00 31.55 478 GLN A O 1
ATOM 3808 N N . PHE A 1 485 ? 34.178 6.868 51.654 1.00 31.50 479 PHE A N 1
ATOM 3809 C CA . PHE A 1 485 ? 33.486 5.776 50.952 1.00 41.94 479 PHE A CA 1
ATOM 3810 C C . PHE A 1 485 ? 32.129 5.554 51.609 1.00 48.83 479 PHE A C 1
ATOM 3811 O O . PHE A 1 485 ? 31.082 5.594 50.969 1.00 38.32 479 PHE A O 1
ATOM 3819 N N . LYS A 1 486 ? 32.198 5.363 52.916 1.00 61.11 480 LYS A N 1
ATOM 3820 C CA . LYS A 1 486 ? 31.092 5.290 53.840 1.00 54.44 480 LYS A CA 1
ATOM 3821 C C . LYS A 1 486 ? 29.994 6.297 53.539 1.00 53.23 480 LYS A C 1
ATOM 3822 O O . LYS A 1 486 ? 28.831 5.986 53.303 1.00 66.55 480 LYS A O 1
ATOM 3828 N N . MET A 1 487 ? 30.400 7.557 53.576 1.00 56.53 481 MET A N 1
ATOM 3829 C CA . MET A 1 487 ? 29.514 8.699 53.518 1.00 59.90 481 MET A CA 1
ATOM 3830 C C . MET A 1 487 ? 28.903 9.024 52.166 1.00 54.14 481 MET A C 1
ATOM 3831 O O . MET A 1 487 ? 27.758 9.480 52.099 1.00 45.99 481 MET A O 1
ATOM 3836 N N . GLU A 1 488 ? 29.677 8.836 51.101 1.00 47.49 482 GLU A N 1
ATOM 3837 C CA . GLU A 1 488 ? 29.368 9.429 49.809 1.00 41.98 482 GLU A CA 1
ATOM 3838 C C . GLU A 1 488 ? 29.018 8.440 48.712 1.00 41.81 482 GLU A C 1
ATOM 3839 O O . GLU A 1 488 ? 28.339 8.812 47.745 1.00 40.38 482 GLU A O 1
ATOM 3845 N N . SER A 1 489 ? 29.460 7.194 48.826 1.00 32.87 483 SER A N 1
ATOM 3846 C CA . SER A 1 489 ? 29.236 6.255 47.725 1.00 42.04 483 SER A CA 1
ATOM 3847 C C . SER A 1 489 ? 27.770 6.103 47.356 1.00 40.52 483 SER A C 1
ATOM 3848 O O . SER A 1 489 ? 27.461 6.334 46.177 1.00 41.26 483 SER A O 1
ATOM 3851 N N . GLU A 1 490 ? 26.886 5.761 48.294 1.00 36.77 484 GLU A N 1
ATOM 3852 C CA . GLU A 1 490 ? 25.469 5.631 47.958 1.00 36.46 484 GLU A CA 1
ATOM 3853 C C . GLU A 1 490 ? 24.753 6.945 47.699 1.00 33.58 484 GLU A C 1
ATOM 3854 O O . GLU A 1 490 ? 24.036 7.089 46.699 1.00 38.57 484 GLU A O 1
ATOM 3860 N N . PRO A 1 491 ? 24.838 7.929 48.588 1.00 34.93 485 PRO A N 1
ATOM 3861 C CA . PRO A 1 491 ? 24.085 9.164 48.364 1.00 32.73 485 PRO A CA 1
ATOM 3862 C C . PRO A 1 491 ? 24.408 9.840 47.036 1.00 25.27 485 PRO A C 1
ATOM 3863 O O . PRO A 1 491 ? 23.505 10.311 46.347 1.00 27.16 485 PRO A O 1
ATOM 3867 N N . VAL A 1 492 ? 25.683 9.912 46.687 1.00 25.90 486 VAL A N 1
ATOM 3868 C CA . VAL A 1 492 ? 26.021 10.565 45.415 1.00 30.87 486 VAL A CA 1
ATOM 3869 C C . VAL A 1 492 ? 25.344 9.830 44.260 1.00 39.12 486 VAL A C 1
ATOM 3870 O O . VAL A 1 492 ? 24.669 10.442 43.430 1.00 29.76 486 VAL A O 1
ATOM 3874 N N . THR A 1 493 ? 25.504 8.497 44.191 1.00 28.79 487 THR A N 1
ATOM 3875 C CA . THR A 1 493 ? 24.957 7.782 43.039 1.00 31.00 487 THR A CA 1
ATOM 3876 C C . THR A 1 493 ? 23.438 7.809 43.087 1.00 34.84 487 THR A C 1
ATOM 3877 O O . THR A 1 493 ? 22.746 7.849 42.074 1.00 42.37 487 THR A O 1
ATOM 3881 N N . ARG A 1 494 ? 22.882 7.803 44.299 1.00 30.85 488 ARG A N 1
ATOM 3882 C CA . ARG A 1 494 ? 21.438 7.907 44.414 1.00 29.18 488 ARG A CA 1
ATOM 3883 C C . ARG A 1 494 ? 20.901 9.280 44.033 1.00 32.80 488 ARG A C 1
ATOM 3884 O O . ARG A 1 494 ? 19.873 9.389 43.347 1.00 33.31 488 ARG A O 1
ATOM 3892 N N . HIS A 1 495 ? 21.570 10.349 44.494 1.00 27.36 489 HIS A N 1
ATOM 3893 C CA . HIS A 1 495 ? 21.089 11.678 44.126 1.00 29.62 489 HIS A CA 1
ATOM 3894 C C . HIS A 1 495 ? 21.162 11.816 42.593 1.00 29.21 489 HIS A C 1
ATOM 3895 O O . HIS A 1 495 ? 20.288 12.425 41.985 1.00 27.07 489 HIS A O 1
ATOM 3902 N N . TYR A 1 496 ? 22.214 11.250 42.010 1.00 25.21 490 TYR A N 1
ATOM 3903 C CA . TYR A 1 496 ? 22.381 11.357 40.562 1.00 26.96 490 TYR A CA 1
ATOM 3904 C C . TYR A 1 496 ? 21.153 10.694 39.926 1.00 29.01 490 TYR A C 1
ATOM 3905 O O . TYR A 1 496 ? 20.504 11.252 39.032 1.00 28.37 490 TYR A O 1
ATOM 3914 N N . LEU A 1 497 ? 20.898 9.455 40.332 1.00 30.25 491 LEU A N 1
ATOM 3915 C CA . LEU A 1 497 ? 19.841 8.685 39.660 1.00 31.74 491 LEU A CA 1
ATOM 3916 C C . LEU A 1 497 ? 18.471 9.254 39.929 1.00 35.80 491 LEU A C 1
ATOM 3917 O O . LEU A 1 497 ? 17.600 9.252 39.052 1.00 34.53 491 LEU A O 1
ATOM 3922 N N . ASN A 1 498 ? 18.229 9.777 41.131 1.00 27.07 492 ASN A N 1
ATOM 3923 C CA . ASN A 1 498 ? 16.926 10.420 41.327 1.00 27.64 492 ASN A CA 1
ATOM 3924 C C . ASN A 1 498 ? 16.729 11.639 40.434 1.00 33.78 492 ASN A C 1
ATOM 3925 O O . ASN A 1 498 ? 15.632 11.887 39.911 1.00 30.65 492 ASN A O 1
ATOM 3930 N N . LYS A 1 499 ? 17.781 12.433 40.236 1.00 29.77 493 LYS A N 1
ATOM 3931 C CA . LYS A 1 499 ? 17.673 13.640 39.438 1.00 31.79 493 LYS A CA 1
ATOM 3932 C C . LYS A 1 499 ? 17.408 13.276 37.976 1.00 28.96 493 LYS A C 1
ATOM 3933 O O . LYS A 1 499 ? 16.520 13.824 37.338 1.00 37.02 493 LYS A O 1
ATOM 3939 N N . LYS A 1 500 ? 18.208 12.345 37.480 1.00 28.01 494 LYS A N 1
ATOM 3940 C CA . LYS A 1 500 ? 18.001 11.883 36.102 1.00 34.67 494 LYS A CA 1
ATOM 3941 C C . LYS A 1 500 ? 16.559 11.433 35.882 1.00 35.28 494 LYS A C 1
ATOM 3942 O O . LYS A 1 500 ? 15.954 11.772 34.863 1.00 34.19 494 LYS A O 1
ATOM 3948 N N . LYS A 1 501 ? 15.981 10.694 36.818 1.00 37.01 495 LYS A N 1
ATOM 3949 C CA . LYS A 1 501 ? 14.607 10.230 36.778 1.00 39.76 495 LYS A CA 1
ATOM 3950 C C . LYS A 1 501 ? 13.635 11.397 36.644 1.00 40.69 495 LYS A C 1
ATOM 3951 O O . LYS A 1 501 ? 12.674 11.384 35.879 1.00 41.32 495 LYS A O 1
ATOM 3957 N N . GLU A 1 502 ? 13.917 12.402 37.461 1.00 38.58 496 GLU A N 1
ATOM 3958 C CA . GLU A 1 502 ? 13.082 13.591 37.539 1.00 40.23 496 GLU A CA 1
ATOM 3959 C C . GLU A 1 502 ? 13.116 14.396 36.246 1.00 37.73 496 GLU A C 1
ATOM 3960 O O . GLU A 1 502 ? 12.089 14.906 35.806 1.00 37.77 496 GLU A O 1
ATOM 3966 N N . LEU A 1 503 ? 14.320 14.506 35.677 1.00 32.88 497 LEU A N 1
ATOM 3967 C CA . LEU A 1 503 ? 14.523 15.265 34.448 1.00 33.45 497 LEU A CA 1
ATOM 3968 C C . LEU A 1 503 ? 13.733 14.612 33.314 1.00 39.75 497 LEU A C 1
ATOM 3969 O O . LEU A 1 503 ? 13.126 15.279 32.478 1.00 39.91 497 LEU A O 1
ATOM 3974 N N . GLU A 1 504 ? 13.757 13.286 33.317 1.00 35.65 498 GLU A N 1
ATOM 3975 C CA . GLU A 1 504 ? 13.104 12.478 32.286 1.00 41.87 498 GLU A CA 1
ATOM 3976 C C . GLU A 1 504 ? 11.591 12.583 32.400 1.00 48.32 498 GLU A C 1
ATOM 3977 O O . GLU A 1 504 ? 10.890 12.754 31.404 1.00 55.90 498 GLU A O 1
ATOM 3983 N N . LYS A 1 505 ? 11.056 12.512 33.609 1.00 45.41 499 LYS A N 1
ATOM 3984 C CA . LYS A 1 505 ? 9.648 12.749 33.869 1.00 46.30 499 LYS A CA 1
ATOM 3985 C C . LYS A 1 505 ? 9.242 14.167 33.481 1.00 46.95 499 LYS A C 1
ATOM 3986 O O . LYS A 1 505 ? 8.133 14.383 32.989 1.00 55.22 499 LYS A O 1
ATOM 3992 N N . GLN A 1 506 ? 10.112 15.141 33.702 1.00 38.33 500 GLN A N 1
ATOM 3993 C CA . GLN A 1 506 ? 9.831 16.535 33.405 1.00 42.75 500 GLN A CA 1
ATOM 3994 C C . GLN A 1 506 ? 10.124 16.922 31.952 1.00 51.29 500 GLN A C 1
ATOM 3995 O O . GLN A 1 506 ? 9.929 18.092 31.600 1.00 56.84 500 GLN A O 1
ATOM 4001 N N . GLY A 1 507 ? 10.592 15.968 31.158 1.00 50.10 501 GLY A N 1
ATOM 4002 C CA . GLY A 1 507 ? 10.923 16.130 29.761 1.00 47.57 501 GLY A CA 1
ATOM 4003 C C . GLY A 1 507 ? 12.125 17.016 29.505 1.00 53.91 501 GLY A C 1
ATOM 4004 O O . GLY A 1 507 ? 12.209 17.614 28.425 1.00 48.13 501 GLY A O 1
ATOM 4005 N N . VAL A 1 508 ? 13.053 17.113 30.462 1.00 49.62 502 VAL A N 1
ATOM 4006 C CA . VAL A 1 508 ? 14.203 17.999 30.287 1.00 41.88 502 VAL A CA 1
ATOM 4007 C C . VAL A 1 508 ? 15.318 17.268 29.544 1.00 46.37 502 VAL A C 1
ATOM 4008 O O . VAL A 1 508 ? 15.866 16.286 30.035 1.00 58.10 502 VAL A O 1
ATOM 4012 N N . GLU A 1 509 ? 15.599 17.797 28.363 1.00 46.69 503 GLU A N 1
ATOM 4013 C CA . GLU A 1 509 ? 16.524 17.234 27.389 1.00 64.31 503 GLU A CA 1
ATOM 4014 C C . GLU A 1 509 ? 17.952 17.710 27.613 1.00 50.98 503 GLU A C 1
ATOM 4015 O O . GLU A 1 509 ? 18.686 18.141 26.723 1.00 61.95 503 GLU A O 1
ATOM 4021 N N . LYS A 1 510 ? 18.405 17.653 28.865 1.00 34.60 504 LYS A N 1
ATOM 4022 C CA . LYS A 1 510 ? 19.774 18.090 29.141 1.00 29.88 504 LYS A CA 1
ATOM 4023 C C . LYS A 1 510 ? 20.570 16.957 29.768 1.00 28.60 504 LYS A C 1
ATOM 4024 O O . LYS A 1 510 ? 20.085 16.265 30.665 1.00 40.25 504 LYS A O 1
ATOM 4030 N N . GLU A 1 511 ? 21.790 16.771 29.280 1.00 29.85 505 GLU A N 1
ATOM 4031 C CA . GLU A 1 511 ? 22.680 15.789 29.889 1.00 34.87 505 GLU A CA 1
ATOM 4032 C C . GLU A 1 511 ? 22.961 16.231 31.336 1.00 28.93 505 GLU A C 1
ATOM 4033 O O . GLU A 1 511 ? 23.125 17.428 31.578 1.00 28.40 505 GLU A O 1
ATOM 4039 N N . LEU A 1 512 ? 22.998 15.253 32.219 1.00 29.54 506 LEU A N 1
ATOM 4040 C CA . LEU A 1 512 ? 23.270 15.491 33.633 1.00 29.14 506 LEU A CA 1
ATOM 4041 C C . LEU A 1 512 ? 24.652 14.958 33.974 1.00 25.76 506 LEU A C 1
ATOM 4042 O O . LEU A 1 512 ? 24.986 13.803 33.732 1.00 28.45 506 LEU A O 1
ATOM 4047 N N . TYR A 1 513 ? 25.436 15.844 34.572 1.00 27.16 507 TYR A N 1
ATOM 4048 C CA . TYR A 1 513 ? 26.739 15.506 35.120 1.00 22.27 507 TYR A CA 1
ATOM 4049 C C . TYR A 1 513 ? 26.751 15.688 36.642 1.00 30.76 507 TYR A C 1
ATOM 4050 O O . TYR A 1 513 ? 25.958 16.447 37.212 1.00 25.18 507 TYR A O 1
ATOM 4059 N N . CYS A 1 514 ? 27.665 14.996 37.292 1.00 27.88 508 CYS A N 1
ATOM 4060 C CA . CYS A 1 514 ? 27.924 15.266 38.703 1.00 28.12 508 CYS A CA 1
ATOM 4061 C C . CYS A 1 514 ? 29.427 15.442 38.905 1.00 31.08 508 CYS A C 1
ATOM 4062 O O . CYS A 1 514 ? 30.230 14.581 38.556 1.00 31.70 508 CYS A O 1
ATOM 4065 N N . LEU A 1 515 ? 29.794 16.583 39.470 1.00 26.91 509 LEU A N 1
ATOM 4066 C CA . LEU A 1 515 ? 31.153 16.859 39.899 1.00 25.12 509 LEU A CA 1
ATOM 4067 C C . LEU A 1 515 ? 31.299 16.554 41.400 1.00 29.47 509 LEU A C 1
ATOM 4068 O O . LEU A 1 515 ? 30.727 17.318 42.184 1.00 26.96 509 LEU A O 1
ATOM 4073 N N . PHE A 1 516 ? 32.035 15.517 41.730 1.00 24.44 510 PHE A N 1
ATOM 4074 C CA . PHE A 1 516 ? 32.346 15.105 43.094 1.00 27.98 510 PHE A CA 1
ATOM 4075 C C . PHE A 1 516 ? 33.682 15.685 43.529 1.00 30.82 510 PHE A C 1
ATOM 4076 O O . PHE A 1 516 ? 34.736 15.359 42.977 1.00 24.86 510 PHE A O 1
ATOM 4084 N N . ILE A 1 517 ? 33.667 16.575 44.527 1.00 23.74 511 ILE A N 1
ATOM 4085 C CA . ILE A 1 517 ? 34.913 17.274 44.885 1.00 23.35 511 ILE A CA 1
ATOM 4086 C C . ILE A 1 517 ? 35.287 16.962 46.335 1.00 39.85 511 ILE A C 1
ATOM 4087 O O . ILE A 1 517 ? 34.424 17.104 47.220 1.00 28.53 511 ILE A O 1
ATOM 4092 N N . ALA A 1 518 ? 36.524 16.540 46.568 1.00 30.05 512 ALA A N 1
ATOM 4093 C CA . ALA A 1 518 ? 37.066 16.369 47.918 1.00 32.85 512 ALA A CA 1
ATOM 4094 C C . ALA A 1 518 ? 38.527 16.787 47.970 1.00 31.15 512 ALA A C 1
ATOM 4095 O O . ALA A 1 518 ? 39.221 16.681 46.955 1.00 24.23 512 ALA A O 1
ATOM 4097 N N . PRO A 1 519 ? 39.026 17.251 49.107 1.00 33.20 513 PRO A N 1
ATOM 4098 C CA . PRO A 1 519 ? 40.468 17.531 49.204 1.00 29.32 513 PRO A CA 1
ATOM 4099 C C . PRO A 1 519 ? 41.274 16.302 48.811 1.00 28.52 513 PRO A C 1
ATOM 4100 O O . PRO A 1 519 ? 42.305 16.403 48.144 1.00 35.44 513 PRO A O 1
ATOM 4104 N N . GLU A 1 520 ? 40.774 15.151 49.244 1.00 30.94 514 GLU A N 1
ATOM 4105 C CA . GLU A 1 520 ? 41.406 13.884 48.900 1.00 32.82 514 GLU A CA 1
ATOM 4106 C C . GLU A 1 520 ? 40.345 12.863 48.505 1.00 42.83 514 GLU A C 1
ATOM 4107 O O . GLU A 1 520 ? 39.574 12.355 49.328 1.00 37.90 514 GLU A O 1
ATOM 4113 N N . ILE A 1 521 ? 40.335 12.569 47.197 1.00 33.19 515 ILE A N 1
ATOM 4114 C CA . ILE A 1 521 ? 39.348 11.593 46.753 1.00 35.48 515 ILE A CA 1
ATOM 4115 C C . ILE A 1 521 ? 39.910 10.189 46.968 1.00 36.76 515 ILE A C 1
ATOM 4116 O O . ILE A 1 521 ? 41.008 9.898 46.505 1.00 39.97 515 ILE A O 1
ATOM 4121 N N . ASN A 1 522 ? 39.121 9.392 47.667 1.00 30.00 516 ASN A N 1
ATOM 4122 C CA . ASN A 1 522 ? 39.515 8.025 48.017 1.00 39.42 516 ASN A CA 1
ATOM 4123 C C . ASN A 1 522 ? 39.372 7.097 46.819 1.00 45.62 516 ASN A C 1
ATOM 4124 O O . ASN A 1 522 ? 38.385 7.170 46.087 1.00 36.54 516 ASN A O 1
ATOM 4129 N N . LYS A 1 523 ? 40.349 6.226 46.594 1.00 51.83 517 LYS A N 1
ATOM 4130 C CA . LYS A 1 523 ? 40.382 5.331 45.442 1.00 45.00 517 LYS A CA 1
ATOM 4131 C C . LYS A 1 523 ? 39.163 4.424 45.374 1.00 42.18 517 LYS A C 1
ATOM 4132 O O . LYS A 1 523 ? 38.697 4.087 44.286 1.00 51.50 517 LYS A O 1
ATOM 4138 N N . ASN A 1 524 ? 38.634 4.023 46.529 1.00 35.78 518 ASN A N 1
ATOM 4139 C CA . ASN A 1 524 ? 37.483 3.123 46.485 1.00 33.77 518 ASN A CA 1
ATOM 4140 C C . ASN A 1 524 ? 36.225 3.896 46.105 1.00 34.47 518 ASN A C 1
ATOM 4141 O O . ASN A 1 524 ? 35.358 3.387 45.400 1.00 40.07 518 ASN A O 1
ATOM 4146 N N . THR A 1 525 ? 36.155 5.124 46.602 1.00 30.14 519 THR A N 1
ATOM 4147 C CA . THR A 1 525 ? 35.075 6.033 46.242 1.00 32.43 519 THR A CA 1
ATOM 4148 C C . THR A 1 525 ? 35.096 6.265 44.730 1.00 28.53 519 THR A C 1
ATOM 4149 O O . THR A 1 525 ? 34.085 6.074 44.066 1.00 29.68 519 THR A O 1
ATOM 4153 N N . PHE A 1 526 ? 36.256 6.656 44.245 1.00 26.55 520 PHE A N 1
ATOM 4154 C CA . PHE A 1 526 ? 36.558 6.849 42.834 1.00 34.19 520 PHE A CA 1
ATOM 4155 C C . PHE A 1 526 ? 36.119 5.644 42.012 1.00 40.25 520 PHE A C 1
ATOM 4156 O O . PHE A 1 526 ? 35.401 5.766 41.019 1.00 38.14 520 PHE A O 1
ATOM 4164 N N . GLU A 1 527 ? 36.587 4.467 42.425 1.00 36.41 521 GLU A N 1
ATOM 4165 C CA . GLU A 1 527 ? 36.346 3.262 41.624 1.00 39.60 521 GLU A CA 1
ATOM 4166 C C . GLU A 1 527 ? 34.860 2.936 41.618 1.00 32.80 521 GLU A C 1
ATOM 4167 O O . GLU A 1 527 ? 34.276 2.430 40.662 1.00 35.26 521 GLU A O 1
ATOM 4173 N N . GLU A 1 528 ? 34.212 3.250 42.742 1.00 28.87 522 GLU A N 1
ATOM 4174 C CA . GLU A 1 528 ? 32.768 3.031 42.811 1.00 27.73 522 GLU A CA 1
ATOM 4175 C C . GLU A 1 528 ? 32.058 3.935 41.812 1.00 32.71 522 GLU A C 1
ATOM 4176 O O . GLU A 1 528 ? 31.083 3.538 41.180 1.00 37.40 522 GLU A O 1
ATOM 4182 N N . PHE A 1 529 ? 32.513 5.175 41.620 1.00 33.52 523 PHE A N 1
ATOM 4183 C CA . PHE A 1 529 ? 31.812 6.045 40.672 1.00 30.21 523 PHE A CA 1
ATOM 4184 C C . PHE A 1 529 ? 32.106 5.629 39.226 1.00 29.18 523 PHE A C 1
ATOM 4185 O O . PHE A 1 529 ? 31.226 5.759 38.379 1.00 28.33 523 PHE A O 1
ATOM 4193 N N . MET A 1 530 ? 33.316 5.156 38.957 1.00 33.06 524 MET A N 1
ATOM 4194 C CA . MET A 1 530 ? 33.643 4.692 37.607 1.00 33.30 524 MET A CA 1
ATOM 4195 C C . MET A 1 530 ? 32.773 3.506 37.225 1.00 35.95 524 MET A C 1
ATOM 4196 O O . MET A 1 530 ? 32.284 3.409 36.107 1.00 35.03 524 MET A O 1
ATOM 4201 N N . LYS A 1 531 ? 32.565 2.608 38.182 1.00 37.34 525 LYS A N 1
ATOM 4202 C CA . LYS A 1 531 ? 31.691 1.460 37.955 1.00 44.38 525 LYS A CA 1
ATOM 4203 C C . LYS A 1 531 ? 30.257 1.869 37.678 1.00 41.97 525 LYS A C 1
ATOM 4204 O O . LYS A 1 531 ? 29.541 1.368 36.806 1.00 37.69 525 LYS A O 1
ATOM 4210 N N . TYR A 1 532 ? 29.740 2.837 38.439 1.00 31.92 526 TYR A N 1
ATOM 4211 C CA . TYR A 1 532 ? 28.386 3.290 38.144 1.00 30.67 526 TYR A CA 1
ATOM 4212 C C . TYR A 1 532 ? 28.359 3.950 36.768 1.00 30.53 526 TYR A C 1
ATOM 4213 O O . TYR A 1 532 ? 27.384 3.823 36.037 1.00 28.23 526 TYR A O 1
ATOM 4222 N N . ASN A 1 533 ? 29.428 4.662 36.403 1.00 32.65 527 ASN A N 1
ATOM 4223 C CA . ASN A 1 533 ? 29.386 5.373 35.116 1.00 33.18 527 ASN A CA 1
ATOM 4224 C C . ASN A 1 533 ? 29.181 4.380 33.975 1.00 42.43 527 ASN A C 1
ATOM 4225 O O . ASN A 1 533 ? 28.332 4.534 33.101 1.00 37.12 527 ASN A O 1
ATOM 4230 N N . ILE A 1 534 ? 29.971 3.307 33.991 1.00 40.79 528 ILE A N 1
ATOM 4231 C CA . ILE A 1 534 ? 29.939 2.407 32.824 1.00 39.15 528 ILE A CA 1
ATOM 4232 C C . ILE A 1 534 ? 28.827 1.391 32.956 1.00 38.19 528 ILE A C 1
ATOM 4233 O O . ILE A 1 534 ? 28.283 0.935 31.947 1.00 38.81 528 ILE A O 1
ATOM 4238 N N . VAL A 1 535 ? 28.430 1.031 34.174 1.00 32.49 529 VAL A N 1
ATOM 4239 C CA . VAL A 1 535 ? 27.454 -0.005 34.429 1.00 35.67 529 VAL A CA 1
ATOM 4240 C C . VAL A 1 535 ? 26.033 0.528 34.529 1.00 41.90 529 VAL A C 1
ATOM 4241 O O . VAL A 1 535 ? 25.084 -0.088 34.049 1.00 39.41 529 VAL A O 1
ATOM 4245 N N . GLN A 1 536 ? 25.933 1.683 35.184 1.00 35.72 530 GLN A N 1
ATOM 4246 C CA . GLN A 1 536 ? 24.616 2.247 35.460 1.00 39.02 530 GLN A CA 1
ATOM 4247 C C . GLN A 1 536 ? 24.385 3.515 34.649 1.00 32.57 530 GLN A C 1
ATOM 4248 O O . GLN A 1 536 ? 23.365 4.185 34.834 1.00 33.22 530 GLN A O 1
ATOM 4254 N N . ASN A 1 537 ? 25.341 3.812 33.764 1.00 34.34 531 ASN A N 1
ATOM 4255 C CA . ASN A 1 537 ? 25.189 4.994 32.910 1.00 38.26 531 ASN A CA 1
ATOM 4256 C C . ASN A 1 537 ? 25.064 6.290 33.705 1.00 37.36 531 ASN A C 1
ATOM 4257 O O . ASN A 1 537 ? 24.331 7.209 33.338 1.00 31.82 531 ASN A O 1
ATOM 4262 N N . THR A 1 538 ? 25.787 6.411 34.815 1.00 35.96 532 THR A N 1
ATOM 4263 C CA . THR A 1 538 ? 25.889 7.692 35.514 1.00 34.11 532 THR A CA 1
ATOM 4264 C C . THR A 1 538 ? 26.952 8.542 34.817 1.00 23.13 532 THR A C 1
ATOM 4265 O O . THR A 1 538 ? 27.690 8.099 33.939 1.00 26.89 532 THR A O 1
ATOM 4269 N N . ARG A 1 539 ? 27.043 9.816 35.162 1.00 24.54 533 ARG A N 1
ATOM 4270 C CA . ARG A 1 539 ? 28.072 10.691 34.631 1.00 27.83 533 ARG A CA 1
ATOM 4271 C C . ARG A 1 539 ? 28.720 11.446 35.806 1.00 28.18 533 ARG A C 1
ATOM 4272 O O . ARG A 1 539 ? 28.740 12.670 35.861 1.00 28.90 533 ARG A O 1
ATOM 4280 N N . ILE A 1 540 ? 29.266 10.661 36.728 1.00 31.17 534 ILE A N 1
ATOM 4281 C CA . ILE A 1 540 ? 29.961 11.229 37.875 1.00 29.82 534 ILE A CA 1
ATOM 4282 C C . ILE A 1 540 ? 31.434 11.412 37.568 1.00 22.21 534 ILE A C 1
ATOM 4283 O O . ILE A 1 540 ? 32.159 10.495 37.171 1.00 32.60 534 ILE A O 1
ATOM 4288 N N . ILE A 1 541 ? 31.870 12.650 37.753 1.00 22.41 535 ILE A N 1
ATOM 4289 C CA . ILE A 1 541 ? 33.268 13.002 37.530 1.00 24.73 535 ILE A CA 1
ATOM 4290 C C . ILE A 1 541 ? 33.952 13.402 38.833 1.00 32.04 535 ILE A C 1
ATOM 4291 O O . ILE A 1 541 ? 33.679 14.450 39.415 1.00 24.64 535 ILE A O 1
ATOM 4296 N N . PRO A 1 542 ? 34.860 12.597 39.328 1.00 32.10 536 PRO A N 1
ATOM 4297 C CA . PRO A 1 542 ? 35.568 12.950 40.559 1.00 35.20 536 PRO A CA 1
ATOM 4298 C C . PRO A 1 542 ? 36.735 13.889 40.293 1.00 36.36 536 PRO A C 1
ATOM 4299 O O . PRO A 1 542 ? 37.639 13.502 39.550 1.00 43.79 536 PRO A O 1
ATOM 4303 N N . LEU A 1 543 ? 36.719 15.078 40.893 1.00 25.91 537 LEU A N 1
ATOM 4304 C CA . LEU A 1 543 ? 37.755 16.075 40.748 1.00 29.17 537 LEU A CA 1
ATOM 4305 C C . LEU A 1 543 ? 38.330 16.427 42.123 1.00 36.94 537 LEU A C 1
ATOM 4306 O O . LEU A 1 543 ? 37.506 16.707 43.000 1.00 34.42 537 LEU A O 1
ATOM 4311 N N . SER A 1 544 ? 39.645 16.425 42.252 1.00 37.46 538 SER A N 1
ATOM 4312 C CA . SER A 1 544 ? 40.325 16.814 43.483 1.00 26.99 538 SER A CA 1
ATOM 4313 C C . SER A 1 544 ? 40.046 18.276 43.753 1.00 28.17 538 SER A C 1
ATOM 4314 O O . SER A 1 544 ? 39.760 19.065 42.838 1.00 26.71 538 SER A O 1
ATOM 4317 N N . LEU A 1 545 ? 40.121 18.679 45.017 1.00 26.20 539 LEU A N 1
ATOM 4318 C CA . LEU A 1 545 ? 39.974 20.111 45.291 1.00 23.22 539 LEU A CA 1
ATOM 4319 C C . LEU A 1 545 ? 41.037 20.883 44.528 1.00 24.53 539 LEU A C 1
ATOM 4320 O O . LEU A 1 545 ? 40.866 21.999 44.035 1.00 28.43 539 LEU A O 1
ATOM 4325 N N . LYS A 1 546 ? 42.209 20.251 44.394 1.00 28.96 540 LYS A N 1
ATOM 4326 C CA . LYS A 1 546 ? 43.288 20.940 43.664 1.00 32.88 540 LYS A CA 1
ATOM 4327 C C . LYS A 1 546 ? 42.904 21.160 42.204 1.00 23.60 540 LYS A C 1
ATOM 4328 O O . LYS A 1 546 ? 43.138 22.229 41.651 1.00 29.66 540 LYS A O 1
ATOM 4334 N N . GLN A 1 547 ? 42.313 20.125 41.594 1.00 29.74 541 GLN A N 1
ATOM 4335 C CA . GLN A 1 547 ? 41.858 20.255 40.203 1.00 27.23 541 GLN A CA 1
ATOM 4336 C C . GLN A 1 547 ? 40.745 21.274 40.086 1.00 30.70 541 GLN A C 1
ATOM 4337 O O . GLN A 1 547 ? 40.647 22.087 39.168 1.00 27.11 541 GLN A O 1
ATOM 4343 N N . PHE A 1 548 ? 39.833 21.255 41.077 1.00 27.19 542 PHE A N 1
ATOM 4344 C CA . PHE A 1 548 ? 38.769 22.254 41.001 1.00 21.98 542 PHE A CA 1
ATOM 4345 C C . PHE A 1 548 ? 39.347 23.648 41.119 1.00 23.89 542 PHE A C 1
ATOM 4346 O O . PHE A 1 548 ? 38.978 24.585 40.396 1.00 26.13 542 PHE A O 1
ATOM 4354 N N . ASN A 1 549 ? 40.298 23.835 42.046 1.00 27.06 543 ASN A N 1
ATOM 4355 C CA . ASN A 1 549 ? 40.876 25.170 42.218 1.00 26.85 543 ASN A CA 1
ATOM 4356 C C . ASN A 1 549 ? 41.632 25.617 40.970 1.00 30.70 543 ASN A C 1
ATOM 4357 O O . ASN A 1 549 ? 41.761 26.800 40.655 1.00 31.94 543 ASN A O 1
ATOM 4362 N N . MET A 1 550 ? 42.144 24.658 40.206 1.00 34.90 544 MET A N 1
ATOM 4363 C CA . MET A 1 550 ? 42.813 24.973 38.940 1.00 38.44 544 MET A CA 1
ATOM 4364 C C . MET A 1 550 ? 41.861 25.684 37.987 1.00 34.22 544 MET A C 1
ATOM 4365 O O . MET A 1 550 ? 42.184 26.682 37.341 1.00 34.73 544 MET A O 1
ATOM 4370 N N . LEU A 1 551 ? 40.637 25.142 37.899 1.00 30.89 545 LEU A N 1
ATOM 4371 C CA . LEU A 1 551 ? 39.618 25.773 37.070 1.00 26.20 545 LEU A CA 1
ATOM 4372 C C . LEU A 1 551 ? 39.436 27.235 37.470 1.00 31.78 545 LEU A C 1
ATOM 4373 O O . LEU A 1 551 ? 39.342 28.089 36.589 1.00 34.12 545 LEU A O 1
ATOM 4378 N N . LEU A 1 552 ? 39.356 27.530 38.769 1.00 25.64 546 LEU A N 1
ATOM 4379 C CA . LEU A 1 552 ? 39.144 28.919 39.204 1.00 29.42 546 LEU A CA 1
ATOM 4380 C C . LEU A 1 552 ? 40.306 29.814 38.781 1.00 26.53 546 LEU A C 1
ATOM 4381 O O . LEU A 1 552 ? 40.156 30.994 38.435 1.00 26.57 546 LEU A O 1
ATOM 4386 N N . MET A 1 553 ? 41.508 29.230 38.828 1.00 33.19 547 MET A N 1
ATOM 4387 C CA . MET A 1 553 ? 42.705 29.984 38.446 1.00 36.57 547 MET A CA 1
ATOM 4388 C C . MET A 1 553 ? 42.749 30.201 36.928 1.00 31.55 547 MET A C 1
ATOM 4389 O O . MET A 1 553 ? 43.201 31.250 36.463 1.00 37.84 547 MET A O 1
ATOM 4394 N N . VAL A 1 554 ? 42.261 29.224 36.152 1.00 28.60 548 VAL A N 1
ATOM 4395 C CA . VAL A 1 554 ? 42.180 29.447 34.708 1.00 31.08 548 VAL A CA 1
ATOM 4396 C C . VAL A 1 554 ? 41.233 30.595 34.409 1.00 33.91 548 VAL A C 1
ATOM 4397 O O . VAL A 1 554 ? 41.499 31.451 33.575 1.00 31.67 548 VAL A O 1
ATOM 4401 N N . GLN A 1 555 ? 40.092 30.644 35.109 1.00 28.58 549 GLN A N 1
ATOM 4402 C CA . GLN A 1 555 ? 39.177 31.766 34.880 1.00 23.22 549 GLN A CA 1
ATOM 4403 C C . GLN A 1 555 ? 39.827 33.066 35.330 1.00 22.52 549 GLN A C 1
ATOM 4404 O O . GLN A 1 555 ? 39.680 34.126 34.727 1.00 34.26 549 GLN A O 1
ATOM 4410 N N . LYS A 1 556 ? 40.584 33.018 36.425 1.00 26.96 550 LYS A N 1
ATOM 4411 C CA . LYS A 1 556 ? 41.145 34.286 36.900 1.00 28.04 550 LYS A CA 1
ATOM 4412 C C . LYS A 1 556 ? 42.088 34.945 35.893 1.00 33.65 550 LYS A C 1
ATOM 4413 O O . LYS A 1 556 ? 42.087 36.162 35.712 1.00 34.20 550 LYS A O 1
ATOM 4419 N N . LYS A 1 557 ? 42.915 34.124 35.258 1.00 31.29 551 LYS A N 1
ATOM 4420 C CA . LYS A 1 557 ? 43.905 34.520 34.277 1.00 33.18 551 LYS A CA 1
ATOM 4421 C C . LYS A 1 557 ? 43.245 34.963 32.978 1.00 36.77 551 LYS A C 1
ATOM 4422 O O . LYS A 1 557 ? 43.723 35.887 32.325 1.00 39.80 551 LYS A O 1
ATOM 4428 N N . LEU A 1 558 ? 42.157 34.295 32.605 1.00 35.39 552 LEU A N 1
ATOM 4429 C CA . LEU A 1 558 ? 41.404 34.736 31.433 1.00 31.92 552 LEU A CA 1
ATOM 4430 C C . LEU A 1 558 ? 40.844 36.136 31.668 1.00 40.69 552 LEU A C 1
ATOM 4431 O O . LEU A 1 558 ? 40.897 37.014 30.801 1.00 36.97 552 LEU A O 1
ATOM 4436 N N . ILE A 1 559 ? 40.284 36.354 32.863 1.00 34.63 553 ILE A N 1
ATOM 4437 C CA . ILE A 1 559 ? 39.660 37.659 33.120 1.00 33.06 553 ILE A CA 1
ATOM 4438 C C . ILE A 1 559 ? 40.730 38.749 33.104 1.00 29.92 553 ILE A C 1
ATOM 4439 O O . ILE A 1 559 ? 40.470 39.896 32.727 1.00 42.22 553 ILE A O 1
ATOM 4444 N N . GLU A 1 560 ? 41.935 38.380 33.520 1.00 34.23 554 GLU A N 1
ATOM 4445 C CA . GLU A 1 560 ? 43.068 39.294 33.521 1.00 40.65 554 GLU A CA 1
ATOM 4446 C C . GLU A 1 560 ? 43.362 39.825 32.115 1.00 51.27 554 GLU A C 1
ATOM 4447 O O . GLU A 1 560 ? 43.844 40.939 31.909 1.00 49.59 554 GLU A O 1
ATOM 4453 N N . LYS A 1 561 ? 43.073 38.975 31.138 1.00 52.89 555 LYS A N 1
ATOM 4454 C CA . LYS A 1 561 ? 43.371 39.174 29.736 1.00 54.75 555 LYS A CA 1
ATOM 4455 C C . LYS A 1 561 ? 42.147 39.628 28.946 1.00 51.05 555 LYS A C 1
ATOM 4456 O O . LYS A 1 561 ? 42.170 39.523 27.716 1.00 49.93 555 LYS A O 1
ATOM 4462 N N . GLY A 1 562 ? 41.133 40.092 29.662 1.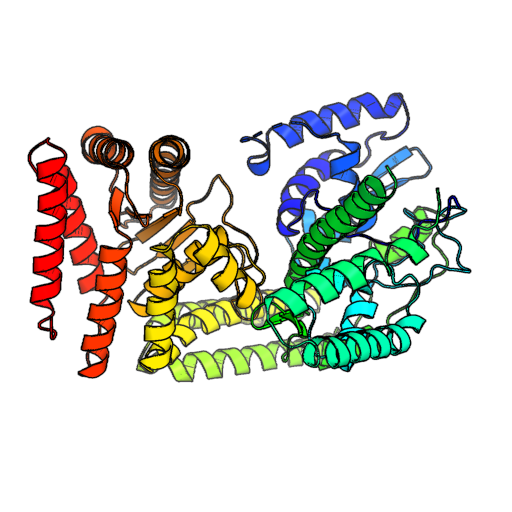00 41.02 556 GLY A N 1
ATOM 4463 C CA . GLY A 1 562 ? 39.866 40.486 29.086 1.00 31.08 556 GLY A CA 1
ATOM 4464 C C . GLY A 1 562 ? 39.047 39.344 28.532 1.00 40.59 556 GLY A C 1
ATOM 4465 O O . GLY A 1 562 ? 38.088 39.547 27.774 1.00 42.63 556 GLY A O 1
ATOM 4466 N N . ARG A 1 563 ? 39.346 38.085 28.862 1.00 45.70 557 ARG A N 1
ATOM 4467 C CA . ARG A 1 563 ? 38.457 37.018 28.387 1.00 43.22 557 ARG A CA 1
ATOM 4468 C C . ARG A 1 563 ? 37.747 36.327 29.549 1.00 42.32 557 ARG A C 1
ATOM 4469 O O . ARG A 1 563 ? 37.935 36.665 30.716 1.00 48.77 557 ARG A O 1
ATOM 4477 N N . ARG A 1 564 ? 36.940 35.311 29.262 1.00 38.97 558 ARG A N 1
ATOM 4478 C CA . ARG A 1 564 ? 36.418 34.457 30.332 1.00 33.44 558 ARG A CA 1
ATOM 4479 C C . ARG A 1 564 ? 35.880 33.175 29.724 1.00 37.79 558 ARG A C 1
ATOM 4480 O O . ARG A 1 564 ? 35.643 33.109 28.513 1.00 35.30 558 ARG A O 1
ATOM 4488 N N . LEU A 1 565 ? 35.674 32.142 30.536 1.00 29.54 559 LEU A N 1
ATOM 4489 C CA . LEU A 1 565 ? 35.140 30.905 29.974 1.00 30.84 559 LEU A CA 1
ATOM 4490 C C . LEU A 1 565 ? 33.716 31.080 29.467 1.00 32.05 559 LEU A C 1
ATOM 4491 O O . LEU A 1 565 ? 32.906 31.852 29.976 1.00 30.25 559 LEU A O 1
ATOM 4496 N N . SER A 1 566 ? 33.387 30.320 28.424 1.00 27.43 560 SER A N 1
ATOM 4497 C CA . SER A 1 566 ? 32.054 30.340 27.853 1.00 30.55 560 SER A CA 1
ATOM 4498 C C . SER A 1 566 ? 31.215 29.162 28.332 1.00 30.81 560 SER A C 1
ATOM 4499 O O . SER A 1 566 ? 31.739 28.220 28.922 1.00 37.09 560 SER A O 1
ATOM 4502 N N . SER A 1 567 ? 29.913 29.173 28.077 1.00 31.10 561 SER A N 1
ATOM 4503 C CA . SER A 1 567 ? 29.095 28.009 28.427 1.00 27.60 561 SER A CA 1
ATOM 4504 C C . SER A 1 567 ? 29.660 26.792 27.720 1.00 31.96 561 SER A C 1
ATOM 4505 O O . SER A 1 567 ? 29.770 25.702 28.271 1.00 28.52 561 SER A O 1
ATOM 4508 N N . TYR A 1 568 ? 30.068 26.982 26.458 1.00 33.20 562 TYR A N 1
ATOM 4509 C CA . TYR A 1 568 ? 30.597 25.856 25.699 1.00 33.13 562 TYR A CA 1
ATOM 4510 C C . TYR A 1 568 ? 31.811 25.267 26.416 1.00 28.21 562 TYR A C 1
ATOM 4511 O O . TYR A 1 568 ? 31.957 24.048 26.535 1.00 37.30 562 TYR A O 1
ATOM 4520 N N . ASP A 1 569 ? 32.701 26.149 26.855 1.00 24.74 563 ASP A N 1
ATOM 4521 C CA . ASP A 1 569 ? 33.938 25.710 27.487 1.00 26.99 563 ASP A CA 1
ATOM 4522 C C . ASP A 1 569 ? 33.671 24.741 28.633 1.00 31.45 563 ASP A C 1
ATOM 4523 O O . ASP A 1 569 ? 34.367 23.743 28.823 1.00 26.77 563 ASP A O 1
ATOM 4528 N N . ILE A 1 570 ? 32.644 25.058 29.420 1.00 35.44 564 ILE A N 1
ATOM 4529 C CA . ILE A 1 570 ? 32.359 24.279 30.625 1.00 27.93 564 ILE A CA 1
ATOM 4530 C C . ILE A 1 570 ? 31.738 22.952 30.225 1.00 25.30 564 ILE A C 1
ATOM 4531 O O . ILE A 1 570 ? 32.053 21.875 30.732 1.00 28.61 564 ILE A O 1
ATOM 4536 N N . LYS A 1 571 ? 30.819 23.019 29.268 1.00 23.49 565 LYS A N 1
ATOM 4537 C CA . LYS A 1 571 ? 30.229 21.803 28.736 1.00 20.92 565 LYS A CA 1
ATOM 4538 C C . LYS A 1 571 ? 31.299 20.827 28.257 1.00 22.83 565 LYS A C 1
ATOM 4539 O O . LYS A 1 571 ? 31.244 19.632 28.556 1.00 28.57 565 LYS A O 1
ATOM 4545 N N . ASN A 1 572 ? 32.270 21.383 27.528 1.00 28.84 566 ASN A N 1
ATOM 4546 C CA . ASN A 1 572 ? 33.278 20.559 26.869 1.00 27.07 566 ASN A CA 1
ATOM 4547 C C . ASN A 1 572 ? 34.156 19.907 27.910 1.00 32.45 566 ASN A C 1
ATOM 4548 O O . ASN A 1 572 ? 34.592 18.770 27.815 1.00 27.82 566 ASN A O 1
ATOM 4553 N N . LEU A 1 573 ? 34.440 20.656 28.979 1.00 35.09 567 LEU A N 1
ATOM 4554 C CA . LEU A 1 573 ? 35.187 20.019 30.066 1.00 25.68 567 LEU A CA 1
ATOM 4555 C C . LEU A 1 573 ? 34.376 18.860 30.625 1.00 23.78 567 LEU A C 1
ATOM 4556 O O . LEU A 1 573 ? 34.876 17.752 30.812 1.00 31.14 567 LEU A O 1
ATOM 4561 N N . MET A 1 574 ? 33.090 19.126 30.896 1.00 23.32 568 MET A N 1
ATOM 4562 C CA . MET A 1 574 ? 32.300 18.058 31.507 1.00 24.20 568 MET A CA 1
ATOM 4563 C C . MET A 1 574 ? 32.203 16.873 30.556 1.00 31.80 568 MET A C 1
ATOM 4564 O O . MET A 1 574 ? 32.377 15.719 30.933 1.00 27.29 568 MET A O 1
ATOM 4569 N N . VAL A 1 575 ? 31.931 17.158 29.281 1.00 29.33 569 VAL A N 1
ATOM 4570 C CA . VAL A 1 575 ? 31.815 16.018 28.367 1.00 31.48 569 VAL A CA 1
ATOM 4571 C C . VAL A 1 575 ? 33.144 15.279 28.252 1.00 34.59 569 VAL A C 1
ATOM 4572 O O . VAL A 1 575 ? 33.171 14.044 28.338 1.00 37.64 569 VAL A O 1
ATOM 4576 N N . SER A 1 576 ? 34.232 16.030 28.066 1.00 25.71 570 SER A N 1
ATOM 4577 C CA . SER A 1 576 ? 35.526 15.367 27.900 1.00 23.15 570 SER A CA 1
ATOM 4578 C C . SER A 1 576 ? 35.905 14.503 29.077 1.00 34.41 570 SER A C 1
ATOM 4579 O O . SER A 1 576 ? 36.375 13.379 28.933 1.00 28.29 570 SER A O 1
ATOM 4582 N N . LEU A 1 577 ? 35.719 15.052 30.284 1.00 33.88 571 LEU A N 1
ATOM 4583 C CA . LEU A 1 577 ? 36.099 14.257 31.456 1.00 27.18 571 LEU A CA 1
ATOM 4584 C C . LEU A 1 577 ? 35.201 13.036 31.550 1.00 25.41 571 LEU A C 1
ATOM 4585 O O . LEU A 1 577 ? 35.652 11.933 31.852 1.00 32.16 571 LEU A O 1
ATOM 4590 N N . TYR A 1 578 ? 33.904 13.240 31.299 1.00 29.29 572 TYR A N 1
ATOM 4591 C CA . TYR A 1 578 ? 32.961 12.127 31.300 1.00 24.11 572 TYR A CA 1
ATOM 4592 C C . TYR A 1 578 ? 33.456 11.022 30.365 1.00 33.98 572 TYR A C 1
ATOM 4593 O O . TYR A 1 578 ? 33.580 9.863 30.769 1.00 33.65 572 TYR A O 1
ATOM 4602 N N . ARG A 1 579 ? 33.757 11.376 29.114 1.00 35.83 573 ARG A N 1
ATOM 4603 C CA . ARG A 1 579 ? 34.181 10.377 28.131 1.00 35.85 573 ARG A CA 1
ATOM 4604 C C . ARG A 1 579 ? 35.387 9.604 28.653 1.00 33.93 573 ARG A C 1
ATOM 4605 O O . ARG A 1 579 ? 35.415 8.379 28.533 1.00 36.65 573 ARG A O 1
ATOM 4613 N N . THR A 1 580 ? 36.356 10.285 29.251 1.00 36.00 574 THR A N 1
ATOM 4614 C CA . THR A 1 580 ? 37.506 9.576 29.819 1.00 29.55 574 THR A CA 1
ATOM 4615 C C . THR A 1 580 ? 37.094 8.562 30.872 1.00 29.69 574 THR A C 1
ATOM 4616 O O . THR A 1 580 ? 37.636 7.455 30.963 1.00 33.36 574 THR A O 1
ATOM 4620 N N . THR A 1 581 ? 36.103 8.936 31.693 1.00 27.31 575 THR A N 1
ATOM 4621 C CA . THR A 1 581 ? 35.748 7.977 32.742 1.00 27.67 575 THR A CA 1
ATOM 4622 C C . THR A 1 581 ? 35.247 6.659 32.162 1.00 33.35 575 THR A C 1
ATOM 4623 O O . THR A 1 581 ? 35.454 5.624 32.798 1.00 33.36 575 THR A O 1
ATOM 4627 N N . ILE A 1 582 ? 34.606 6.651 30.988 1.00 29.39 576 ILE A N 1
ATOM 4628 C CA . ILE A 1 582 ? 34.050 5.410 30.461 1.00 30.19 576 ILE A CA 1
ATOM 4629 C C . ILE A 1 582 ? 34.838 4.807 29.298 1.00 40.06 576 ILE A C 1
ATOM 4630 O O . ILE A 1 582 ? 34.589 3.647 28.931 1.00 33.90 576 ILE A O 1
ATOM 4635 N N . GLU A 1 583 ? 35.770 5.528 28.695 1.00 34.51 577 GLU A N 1
ATOM 4636 C CA . GLU A 1 583 ? 36.516 4.968 27.564 1.00 40.24 577 GLU A CA 1
ATOM 4637 C C . GLU A 1 583 ? 37.872 4.429 27.991 1.00 45.73 577 GLU A C 1
ATOM 4638 O O . GLU A 1 583 ? 38.447 3.518 27.393 1.00 38.09 577 GLU A O 1
ATOM 4644 N N . CYS A 1 584 ? 38.378 5.019 29.069 1.00 41.16 578 CYS A N 1
ATOM 4645 C CA . CYS A 1 584 ? 39.702 4.648 29.551 1.00 43.89 578 CYS A CA 1
ATOM 4646 C C . CYS A 1 584 ? 39.764 3.192 29.998 1.00 37.39 578 CYS A C 1
ATOM 4647 O O . CYS A 1 584 ? 38.758 2.601 30.390 1.00 38.71 578 CYS A O 1
ATOM 4650 N N . GLU A 1 585 ? 40.970 2.637 29.934 1.00 36.59 579 GLU A N 1
ATOM 4651 C CA . GLU A 1 585 ? 41.263 1.302 30.433 1.00 45.15 579 GLU A CA 1
ATOM 4652 C C . GLU A 1 585 ? 40.724 1.144 31.852 1.00 39.76 579 GLU A C 1
ATOM 4653 O O . GLU A 1 585 ? 40.848 2.080 32.641 1.00 42.44 579 GLU A O 1
ATOM 4659 N N . ARG A 1 586 ? 40.146 -0.012 32.138 1.00 38.81 580 ARG A N 1
ATOM 4660 C CA . ARG A 1 586 ? 39.557 -0.277 33.443 1.00 39.23 580 ARG A CA 1
ATOM 4661 C C . ARG A 1 586 ? 40.624 -0.538 34.501 1.00 45.85 580 ARG A C 1
ATOM 4662 O O . ARG A 1 586 ? 40.830 -1.673 34.942 1.00 52.44 580 ARG A O 1
ATOM 4670 N N . LYS A 1 587 ? 41.316 0.519 34.904 1.00 35.83 581 LYS A N 1
ATOM 4671 C CA . LYS A 1 587 ? 42.317 0.428 35.959 1.00 40.89 581 LYS A CA 1
ATOM 4672 C C . LYS A 1 587 ? 42.465 1.817 36.592 1.00 37.37 581 LYS A C 1
ATOM 4673 O O . LYS A 1 587 ? 42.837 2.765 35.903 1.00 42.06 581 LYS A O 1
ATOM 4679 N N . TYR A 1 588 ? 42.154 1.854 37.872 1.00 42.65 582 TYR A N 1
ATOM 4680 C CA . TYR A 1 588 ? 42.169 3.027 38.718 1.00 43.74 582 TYR A CA 1
ATOM 4681 C C . TYR A 1 588 ? 43.269 4.012 38.363 1.00 40.09 582 TYR A C 1
ATOM 4682 O O . TYR A 1 588 ? 43.098 5.185 38.051 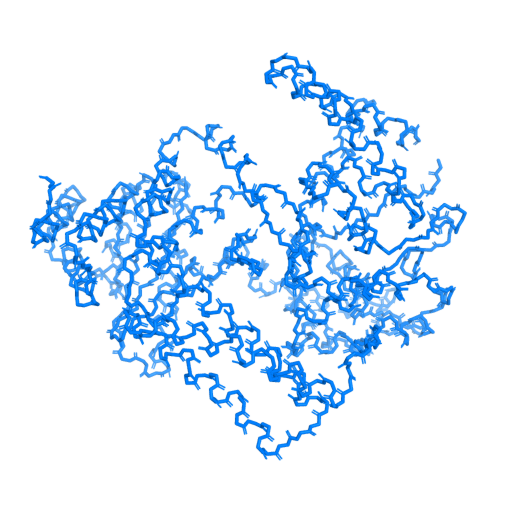1.00 39.63 582 TYR A O 1
ATOM 4691 N N . THR A 1 589 ? 44.497 3.494 38.416 1.00 34.22 583 THR A N 1
ATOM 4692 C CA . THR A 1 589 ? 45.620 4.380 38.143 1.00 32.78 583 THR A CA 1
ATOM 4693 C C . THR A 1 589 ? 45.559 4.954 36.741 1.00 30.65 583 THR A C 1
ATOM 4694 O O . THR A 1 589 ? 46.028 6.071 36.503 1.00 36.63 583 THR A O 1
ATOM 4698 N N . GLN A 1 590 ? 44.979 4.207 35.803 1.00 37.75 584 GLN A N 1
ATOM 4699 C CA . GLN A 1 590 ? 44.927 4.699 34.426 1.00 34.35 584 GLN A CA 1
ATOM 4700 C C . GLN A 1 590 ? 43.864 5.782 34.285 1.00 36.03 584 GLN A C 1
ATOM 4701 O O . GLN A 1 590 ? 44.070 6.836 33.689 1.00 46.88 584 GLN A O 1
ATOM 4707 N N . ILE A 1 591 ? 42.683 5.489 34.840 1.00 31.66 585 ILE A N 1
ATOM 4708 C CA . ILE A 1 591 ? 41.593 6.467 34.698 1.00 31.45 585 ILE A CA 1
ATOM 4709 C C . ILE A 1 591 ? 41.986 7.760 35.386 1.00 28.46 585 ILE A C 1
ATOM 4710 O O . ILE A 1 591 ? 41.763 8.882 34.939 1.00 33.98 585 ILE A O 1
ATOM 4715 N N . LYS A 1 592 ? 42.646 7.602 36.539 1.00 33.96 586 LYS A N 1
ATOM 4716 C CA . LYS A 1 592 ? 43.007 8.792 37.308 1.00 39.81 586 LYS A CA 1
ATOM 4717 C C . LYS A 1 592 ? 43.947 9.667 36.505 1.00 38.22 586 LYS A C 1
ATOM 4718 O O . LYS A 1 592 ? 43.832 10.891 36.435 1.00 42.66 586 LYS A O 1
ATOM 4724 N N . ALA A 1 593 ? 44.920 9.018 35.866 1.00 44.43 587 ALA A N 1
ATOM 4725 C CA . ALA A 1 593 ? 45.897 9.745 35.057 1.00 37.81 587 ALA A CA 1
ATOM 4726 C C . ALA A 1 593 ? 45.249 10.267 33.783 1.00 32.94 587 ALA A C 1
ATOM 4727 O O . ALA A 1 593 ? 45.601 11.326 33.259 1.00 35.85 587 ALA A O 1
ATOM 4729 N N . GLY A 1 594 ? 44.259 9.520 33.298 1.00 38.82 588 GLY A N 1
ATOM 4730 C CA . GLY A 1 594 ? 43.517 9.969 32.121 1.00 34.35 588 GLY A CA 1
ATOM 4731 C C . GLY A 1 594 ? 42.719 11.216 32.427 1.00 36.95 588 GLY A C 1
ATOM 4732 O O . GLY A 1 594 ? 42.657 12.155 31.626 1.00 35.27 588 GLY A O 1
ATOM 4733 N N . LEU A 1 595 ? 42.108 11.241 33.622 1.00 33.42 589 LEU A N 1
ATOM 4734 C CA . LEU A 1 595 ? 41.404 12.495 33.951 1.00 37.09 589 LEU A CA 1
ATOM 4735 C C . LEU A 1 595 ? 42.375 13.657 34.061 1.00 27.15 589 LEU A C 1
ATOM 4736 O O . LEU A 1 595 ? 42.062 14.780 33.647 1.00 32.64 589 LEU A O 1
ATOM 4741 N N . GLU A 1 596 ? 43.575 13.463 34.597 1.00 32.80 590 GLU A N 1
ATOM 4742 C CA . GLU A 1 596 ? 44.495 14.605 34.715 1.00 37.47 590 GLU A CA 1
ATOM 4743 C C . GLU A 1 596 ? 44.932 15.073 33.330 1.00 45.05 590 GLU A C 1
ATOM 4744 O O . GLU A 1 596 ? 45.088 16.255 33.032 1.00 37.48 590 GLU A O 1
ATOM 4750 N N . GLU A 1 597 ? 45.129 14.101 32.437 1.00 42.14 591 GLU A N 1
ATOM 4751 C CA . GLU A 1 597 ? 45.481 14.393 31.057 1.00 41.40 591 GLU A CA 1
ATOM 4752 C C . GLU A 1 597 ? 44.424 15.247 30.377 1.00 36.72 591 GLU A C 1
ATOM 4753 O O . GLU A 1 597 ? 44.715 16.305 29.828 1.00 36.72 591 GLU A O 1
ATOM 4759 N N . THR A 1 598 ? 43.185 14.745 30.420 1.00 33.87 592 THR A N 1
ATOM 4760 C CA . THR A 1 598 ? 42.073 15.471 29.812 1.00 32.69 592 THR A CA 1
ATOM 4761 C C . THR A 1 598 ? 41.984 16.881 30.365 1.00 38.11 592 THR A C 1
ATOM 4762 O O . THR A 1 598 ? 41.797 17.865 29.652 1.00 31.80 592 THR A O 1
ATOM 4766 N N . LEU A 1 599 ? 42.133 16.992 31.689 1.00 38.05 593 LEU A N 1
ATOM 4767 C CA . LEU A 1 599 ? 42.064 18.292 32.341 1.00 34.71 593 LEU A CA 1
ATOM 4768 C C . LEU A 1 599 ? 43.114 19.250 31.798 1.00 30.21 593 LEU A C 1
ATOM 4769 O O . LEU A 1 599 ? 42.851 20.390 31.408 1.00 32.02 593 LEU A O 1
ATOM 4774 N N . ASN A 1 600 ? 44.354 18.755 31.781 1.00 38.32 594 ASN A N 1
ATOM 4775 C CA . ASN A 1 600 ? 45.466 19.577 31.320 1.00 39.09 594 ASN A CA 1
ATOM 4776 C C . ASN A 1 600 ? 45.299 20.042 29.876 1.00 38.15 594 ASN A C 1
ATOM 4777 O O . ASN A 1 600 ? 45.613 21.179 29.508 1.00 35.95 594 ASN A O 1
ATOM 4782 N N . ASN A 1 601 ? 44.768 19.157 29.025 1.00 39.80 595 ASN A N 1
ATOM 4783 C CA . ASN A 1 601 ? 44.480 19.561 27.653 1.00 42.78 595 ASN A CA 1
ATOM 4784 C C . ASN A 1 601 ? 43.582 20.791 27.620 1.00 43.36 595 ASN A C 1
ATOM 4785 O O . ASN A 1 601 ? 43.869 21.791 26.964 1.00 42.36 595 ASN A O 1
ATOM 4790 N N . TRP A 1 602 ? 42.473 20.642 28.348 1.00 34.41 596 TRP A N 1
ATOM 4791 C CA . TRP A 1 602 ? 41.480 21.715 28.410 1.00 36.88 596 TRP A CA 1
ATOM 4792 C C . TRP A 1 602 ? 42.142 22.992 28.901 1.00 26.88 596 TRP A C 1
ATOM 4793 O O . TRP A 1 602 ? 41.926 24.066 28.365 1.00 35.75 596 TRP A O 1
ATOM 4804 N N . VAL A 1 603 ? 42.962 22.832 29.938 1.00 28.11 597 VAL A N 1
ATOM 4805 C CA . VAL A 1 603 ? 43.633 23.997 30.509 1.00 28.83 597 VAL A CA 1
ATOM 4806 C C . VAL A 1 603 ? 44.561 24.608 29.468 1.00 40.09 597 VAL A C 1
ATOM 4807 O O . VAL A 1 603 ? 44.554 25.807 29.200 1.00 37.26 597 VAL A O 1
ATOM 4811 N N . VAL A 1 604 ? 45.386 23.757 28.851 1.00 39.94 598 VAL A N 1
ATOM 4812 C CA . VAL A 1 604 ? 46.308 24.307 27.859 1.00 45.03 598 VAL A CA 1
ATOM 4813 C C . VAL A 1 604 ? 45.548 24.969 26.724 1.00 42.16 598 VAL A C 1
ATOM 4814 O O . VAL A 1 604 ? 45.950 26.014 26.213 1.00 54.52 598 VAL A O 1
ATOM 4818 N N . ASP A 1 605 ? 44.425 24.388 26.328 1.00 41.10 599 ASP A N 1
ATOM 4819 C CA . ASP A 1 605 ? 43.612 25.029 25.290 1.00 40.02 599 ASP A CA 1
ATOM 4820 C C . ASP A 1 605 ? 43.244 26.457 25.649 1.00 45.59 599 ASP A C 1
ATOM 4821 O O . ASP A 1 605 ? 42.985 27.291 24.778 1.00 47.63 599 ASP A O 1
ATOM 4826 N N . LYS A 1 606 ? 43.190 26.801 26.939 1.00 38.71 600 LYS A N 1
ATOM 4827 C CA . LYS A 1 606 ? 42.733 28.164 27.246 1.00 40.63 600 LYS A CA 1
ATOM 4828 C C . LYS A 1 606 ? 43.835 29.184 27.016 1.00 34.39 600 LYS A C 1
ATOM 4829 O O . LYS A 1 606 ? 43.624 30.394 27.106 1.00 41.78 600 LYS A O 1
ATOM 4835 N N . GLU A 1 607 ? 45.025 28.700 26.706 1.00 45.06 601 GLU A N 1
ATOM 4836 C CA . GLU A 1 607 ? 46.207 29.508 26.441 0.50 43.87 601 GLU A CA 1
ATOM 4837 C C . GLU A 1 607 ? 46.454 30.558 27.516 0.50 45.97 601 GLU A C 1
ATOM 4838 O O . GLU A 1 607 ? 46.635 31.737 27.193 0.50 38.10 601 GLU A O 1
ATOM 4844 N N . VAL A 1 608 ? 46.467 30.119 28.777 0.50 43.50 602 VAL A N 1
ATOM 4845 C CA . VAL A 1 608 ? 46.690 31.048 29.882 0.50 45.83 602 VAL A CA 1
ATOM 4846 C C . VAL A 1 608 ? 47.995 30.716 30.610 0.50 47.08 602 VAL A C 1
ATOM 4847 O O . VAL A 1 608 ? 48.432 29.569 30.601 0.50 54.37 602 VAL A O 1
ATOM 4851 N N . ARG A 1 609 ? 48.589 31.734 31.224 0.50 50.20 603 ARG A N 1
ATOM 4852 C CA . ARG A 1 609 ? 49.918 31.619 31.812 0.50 60.00 603 ARG A CA 1
ATOM 4853 C C . ARG A 1 609 ? 49.976 30.543 32.892 0.50 63.96 603 ARG A C 1
ATOM 4854 O O . ARG A 1 609 ? 49.829 30.832 34.076 0.50 82.73 603 ARG A O 1
ATOM 4862 N N . PHE A 1 610 ? 50.202 29.315 32.447 0.50 66.31 604 PHE A N 1
ATOM 4863 C CA . PHE A 1 610 ? 50.329 28.160 33.324 0.50 66.58 604 PHE A CA 1
ATOM 4864 C C . PHE A 1 610 ? 51.539 27.317 32.925 0.50 67.59 604 PHE A C 1
ATOM 4865 O O . PHE A 1 610 ? 52.333 27.733 32.076 0.50 65.50 604 PHE A O 1
#

Solvent-accessible surface area: 26717 Å² total; per-residue (Å²): 166,77,49,85,17,34,0,102,1,17,44,35,7,72,2,2,51,80,0,36,44,0,0,118,17,0,29,103,25,80,32,28,51,16,94,53,107,120,0,143,180,16,43,98,34,0,18,130,71,0,48,67,25,76,56,51,114,124,157,73,45,23,179,59,20,4,38,4,0,51,21,2,0,0,0,22,29,12,87,111,0,81,0,73,10,9,98,0,0,76,23,2,10,85,85,96,24,21,60,45,2,1,12,14,0,0,5,3,2,1,2,0,8,47,69,23,65,46,188,67,9,25,89,164,39,0,29,0,2,0,0,8,2,0,0,24,0,4,112,120,11,43,2,0,22,64,58,15,0,0,1,0,0,4,20,0,12,32,50,118,38,19,87,93,4,5,118,43,0,63,110,9,64,94,55,65,106,142,46,145,41,116,87,114,33,88,97,56,11,74,68,56,0,42,106,37,1,52,129,44,39,51,52,187,90,107,126,57,121,8,56,49,68,1,134,67,7,96,60,21,0,22,0,0,0,31,0,0,4,30,8,5,0,0,0,4,137,36,48,42,0,13,36,2,89,102,32,62,119,30,2,67,41,0,55,94,54,31,104,17,17,115,54,11,87,145,3,90,103,2,12,142,35,3,2,48,22,56,57,21,123,7,72,52,21,49,98,111,81,5,49,76,37,0,99,126,8,60,70,66,0,50,140,21,2,116,124,7,56,139,134,17,84,15,0,100,43,4,70,98,59,6,72,79,25,16,47,33,22,115,138,98,57,73,54,87,20,0,39,51,5,11,16,87,0,58,88,12,20,22,41,0,41,15,2,82,30,5,34,50,7,60,65,63,173,58,1,49,88,10,1,60,40,0,64,18,2,95,80,159,125,102,41,9,45,106,65,2,136,58,108,12,9,8,80,32,64,2,0,0,0,28,0,0,0,3,0,4,1,4,8,7,49,0,31,56,2,67,24,23,3,38,13,5,30,70,15,38,2,9,16,80,9,57,65,72,68,14,8,0,6,0,36,0,105,66,0,3,0,0,0,7,9,8,21,12,109,25,82,71,0,77,140,73,20,15,103,32,1,4,74,13,3,60,70,33,56,151,84,10,118,191,115,54,50,172,49,82,6,2,0,2,0,0,0,22,108,30,28,102,67,0,10,58,38,0,7,101,53,3,86,97,84,84,0,41,0,0,3,0,29,0,138,23,0,3,39,3,0,55,0,0,47,42,3,32,100,99,76,105,91,2,46,34,143,25,8,61,48,3,5,49,34,0,8,106,21,0,36,116,17,109,115,140,45,82,84,7,105,58,10,3,67,114,21,0,72,91,11,9,97,94,11,133,14,87,133

CATH classification: 1.20.1270.310 (+1 more: 3.40.91.50)

Organism: NCBI:txid127889